Protein AF-0000000074485738 (afdb_homodimer)

Solvent-accessible surface area (backbone atoms only — not comparable to full-atom values): 30418 Å² total; per-residue (Å²): 125,87,63,44,29,40,36,38,39,36,43,25,58,60,57,90,59,54,68,58,53,54,53,46,54,39,48,75,34,52,31,46,79,73,46,77,52,74,45,71,42,74,90,75,44,30,31,36,38,37,42,28,28,39,47,75,62,31,69,63,52,74,72,56,42,54,56,50,47,50,63,68,49,52,84,47,71,52,52,72,48,82,46,48,64,71,52,72,40,29,30,32,38,33,30,38,85,60,52,65,42,47,52,48,50,53,50,37,40,75,68,49,75,36,73,48,43,42,71,64,34,38,42,20,53,44,70,86,54,45,66,69,44,44,72,73,71,30,52,68,45,72,55,72,71,47,92,86,42,41,71,59,47,50,50,52,50,52,49,47,40,58,74,66,57,49,66,36,39,34,33,33,54,40,89,66,84,75,51,60,68,55,42,70,74,51,52,58,28,38,33,55,40,74,21,48,67,76,25,62,70,76,78,62,27,48,57,52,40,56,69,50,27,52,42,58,48,26,13,26,14,22,34,58,48,77,54,80,89,60,33,27,34,68,29,58,50,72,48,79,52,53,76,85,53,49,54,68,48,44,48,56,56,39,52,57,45,38,28,53,28,36,50,48,35,53,43,38,46,72,69,66,25,58,45,78,57,89,53,18,39,41,69,66,125,125,86,63,45,30,38,35,39,39,37,42,24,59,60,58,91,58,53,68,58,52,57,54,45,53,38,48,75,34,50,31,47,81,74,46,77,51,73,48,72,43,74,90,76,44,30,30,37,39,37,41,27,27,39,47,74,62,30,68,63,52,74,72,56,41,55,56,51,48,50,64,67,49,54,83,46,73,51,52,70,47,80,45,49,65,71,52,72,39,30,29,33,37,33,30,38,85,59,51,65,43,46,52,48,49,52,50,36,40,74,67,49,74,37,73,49,43,42,72,66,34,37,41,20,54,44,69,87,55,44,66,69,44,43,72,72,72,28,53,69,46,71,56,71,71,48,94,87,42,40,70,59,46,52,50,52,50,52,49,49,40,58,74,66,59,49,67,35,40,34,34,33,52,41,89,66,85,74,50,59,68,55,43,71,74,52,53,58,28,40,33,55,40,73,21,50,68,76,24,60,70,76,79,61,27,46,56,53,41,55,68,50,28,50,43,57,48,24,12,26,14,21,34,58,48,76,53,79,89,61,33,26,33,68,29,58,50,72,46,79,51,51,75,85,51,49,57,69,48,45,48,55,56,40,50,57,45,40,29,54,29,36,50,50,35,51,43,38,46,71,68,67,25,58,45,79,55,90,52,19,40,42,67,66,126

Structure (mmCIF, N/CA/C/O backbone):
data_AF-0000000074485738-model_v1
#
loop_
_entity.id
_entity.type
_entity.pdbx_description
1 polymer 'Formyltetrahydrofolate deformylase, variant'
#
loop_
_atom_site.group_PDB
_atom_site.id
_atom_site.type_symbol
_atom_site.label_atom_id
_atom_site.label_alt_id
_atom_site.label_comp_id
_atom_site.label_asym_id
_atom_site.label_entity_id
_atom_site.label_seq_id
_atom_site.pdbx_PDB_ins_code
_atom_site.Cartn_x
_atom_site.Cartn_y
_atom_site.Cartn_z
_atom_site.occupancy
_atom_site.B_iso_or_equiv
_atom_site.auth_seq_id
_atom_site.auth_comp_id
_atom_site.auth_asym_id
_atom_site.auth_atom_id
_atom_site.pdbx_PDB_model_num
ATOM 1 N N . MET A 1 1 ? 8.47 -42.71 4.762 1 43.15 1 MET A N 1
ATOM 2 C CA . MET A 1 1 ? 8.398 -41.995 3.492 1 43.15 1 MET A CA 1
ATOM 3 C C . MET A 1 1 ? 7.056 -41.288 3.341 1 43.15 1 MET A C 1
ATOM 5 O O . MET A 1 1 ? 6.002 -41.918 3.447 1 43.15 1 MET A O 1
ATOM 9 N N . THR A 1 2 ? 6.899 -40.009 3.714 1 61.9 2 THR A N 1
ATOM 10 C CA . THR A 1 2 ? 5.579 -39.389 3.724 1 61.9 2 THR A CA 1
ATOM 11 C C . THR A 1 2 ? 4.827 -39.697 2.432 1 61.9 2 THR A C 1
ATOM 13 O O . THR A 1 2 ? 5.39 -39.592 1.34 1 61.9 2 THR A O 1
ATOM 16 N N . THR A 1 3 ? 3.844 -40.496 2.437 1 81.94 3 THR A N 1
ATOM 17 C CA . THR A 1 3 ? 3.011 -40.92 1.317 1 81.94 3 THR A CA 1
ATOM 18 C C . THR A 1 3 ? 2.601 -39.723 0.464 1 81.94 3 THR A C 1
ATOM 20 O O . THR A 1 3 ? 2.365 -38.632 0.988 1 81.94 3 THR A O 1
ATOM 23 N N . ALA A 1 4 ? 2.785 -39.943 -0.848 1 93.49 4 ALA A N 1
ATOM 24 C CA . ALA A 1 4 ? 2.508 -38.898 -1.83 1 93.49 4 ALA A CA 1
ATOM 25 C C . ALA A 1 4 ? 1.031 -38.514 -1.82 1 93.49 4 ALA A C 1
ATOM 27 O O . ALA A 1 4 ? 0.172 -39.332 -1.483 1 93.49 4 ALA A O 1
ATOM 28 N N . ASN A 1 5 ? 0.82 -37.253 -2.001 1 96.44 5 ASN A N 1
ATOM 29 C CA . ASN A 1 5 ? -0.537 -36.752 -2.193 1 96.44 5 ASN A CA 1
ATOM 30 C C . ASN A 1 5 ? -0.798 -36.385 -3.651 1 96.44 5 ASN A C 1
ATOM 32 O O . ASN A 1 5 ? 0.133 -36.058 -4.39 1 96.44 5 ASN A O 1
ATOM 36 N N . ALA A 1 6 ? -2.031 -36.501 -3.998 1 97.81 6 ALA A N 1
ATOM 37 C CA . ALA A 1 6 ? -2.511 -35.934 -5.256 1 97.81 6 ALA A CA 1
ATOM 38 C C . ALA A 1 6 ? -3.196 -34.59 -5.025 1 97.81 6 ALA A C 1
ATOM 40 O O . ALA A 1 6 ? -3.887 -34.403 -4.021 1 97.81 6 ALA A O 1
ATOM 41 N N . ILE A 1 7 ? -2.946 -33.678 -5.931 1 97.67 7 ILE A N 1
ATOM 42 C CA . ILE A 1 7 ? -3.531 -32.346 -5.829 1 97.67 7 ILE A CA 1
ATOM 43 C C . ILE A 1 7 ? -4.255 -32 -7.128 1 97.67 7 ILE A C 1
ATOM 45 O O . ILE A 1 7 ? -3.644 -31.974 -8.199 1 97.67 7 ILE A O 1
ATOM 49 N N . LEU A 1 8 ? -5.513 -31.755 -7.025 1 98.16 8 LEU A N 1
ATOM 50 C CA . LEU A 1 8 ? -6.328 -31.348 -8.164 1 98.16 8 LEU A CA 1
ATOM 51 C C . LEU A 1 8 ? -6.663 -29.862 -8.089 1 98.16 8 LEU A C 1
ATOM 53 O O . LEU A 1 8 ? -7.181 -29.389 -7.075 1 98.16 8 LEU A O 1
ATOM 57 N N . LEU A 1 9 ? -6.264 -29.11 -9.105 1 98.07 9 LEU A N 1
ATOM 58 C CA . LEU A 1 9 ? -6.728 -27.74 -9.296 1 98.07 9 LEU A CA 1
ATOM 59 C C . LEU A 1 9 ? -7.78 -27.672 -10.398 1 98.07 9 LEU A C 1
ATOM 61 O O . LEU A 1 9 ? -7.625 -28.296 -11.45 1 98.07 9 LEU A O 1
ATOM 65 N N . ILE A 1 10 ? -8.876 -26.957 -10.134 1 97.82 10 ILE A N 1
ATOM 66 C CA . ILE A 1 10 ? -9.934 -26.927 -11.138 1 97.82 10 ILE A CA 1
ATOM 67 C C . ILE A 1 10 ? -10.587 -25.547 -11.159 1 97.82 10 ILE A C 1
ATOM 69 O O . ILE A 1 10 ? -10.78 -24.929 -10.11 1 97.82 10 ILE A O 1
ATOM 73 N N . VAL A 1 11 ? -10.836 -24.968 -12.298 1 97.81 11 VAL A N 1
ATOM 74 C CA . VAL A 1 11 ? -11.644 -23.778 -12.545 1 97.81 11 VAL A CA 1
ATOM 75 C C . VAL A 1 11 ? -12.688 -24.076 -13.618 1 97.81 11 VAL A C 1
ATOM 77 O O . VAL A 1 11 ? -12.349 -24.528 -14.714 1 97.81 11 VAL A O 1
ATOM 80 N N . CYS A 1 12 ? -13.971 -23.952 -13.319 1 97.81 12 CYS A N 1
ATOM 81 C CA . CYS A 1 12 ? -15.052 -24.278 -14.242 1 97.81 12 CYS A CA 1
ATOM 82 C C . CYS A 1 12 ? -16.31 -23.485 -13.91 1 97.81 12 CYS A C 1
ATOM 84 O O . CYS A 1 12 ? -16.367 -22.803 -12.885 1 97.81 12 CYS A O 1
ATOM 86 N N . PRO A 1 13 ? -17.233 -23.51 -14.825 1 97.59 13 PRO A N 1
ATOM 87 C CA . PRO A 1 13 ? -18.509 -22.894 -14.453 1 97.59 13 PRO A CA 1
ATOM 88 C C . PRO A 1 13 ? -19.091 -23.473 -13.166 1 97.59 13 PRO A C 1
ATOM 90 O O . PRO A 1 13 ? -18.982 -24.678 -12.922 1 97.59 13 PRO A O 1
ATOM 93 N N . ASP A 1 14 ? -19.638 -22.617 -12.392 1 96.18 14 ASP A N 1
ATOM 94 C CA . ASP A 1 14 ? -20.201 -23.026 -11.109 1 96.18 14 ASP A CA 1
ATOM 95 C C . ASP A 1 14 ? -21.511 -23.787 -11.301 1 96.18 14 ASP A C 1
ATOM 97 O O . ASP A 1 14 ? -22.546 -23.187 -11.599 1 96.18 14 ASP A O 1
ATOM 101 N N . VAL A 1 15 ? -21.512 -25.096 -11.173 1 93.92 15 VAL A N 1
ATOM 102 C CA . VAL A 1 15 ? -22.7 -25.937 -11.282 1 93.92 15 VAL A CA 1
ATOM 103 C C . VAL A 1 15 ? -22.872 -26.757 -10.006 1 93.92 15 VAL A C 1
ATOM 105 O O . VAL A 1 15 ? -21.904 -26.998 -9.28 1 93.92 15 VAL A O 1
ATOM 108 N N . ALA A 1 16 ? -24.059 -27.088 -9.743 1 93.17 16 ALA A N 1
ATOM 109 C CA . ALA A 1 16 ? -24.355 -27.82 -8.514 1 93.17 16 ALA A CA 1
ATOM 110 C C . ALA A 1 16 ? -23.696 -29.197 -8.524 1 93.17 16 ALA A C 1
ATOM 112 O O . ALA A 1 16 ? -23.65 -29.863 -9.561 1 93.17 16 ALA A O 1
ATOM 113 N N . GLY A 1 17 ? -23.13 -29.561 -7.343 1 94.28 17 GLY A N 1
ATOM 114 C CA . GLY A 1 17 ? -22.728 -30.945 -7.147 1 94.28 17 GLY A CA 1
ATOM 115 C C . GLY A 1 17 ? -21.242 -31.17 -7.354 1 94.28 17 GLY A C 1
ATOM 116 O O . GLY A 1 17 ? -20.746 -32.283 -7.168 1 94.28 17 GLY A O 1
ATOM 117 N N . ILE A 1 18 ? -20.478 -30.189 -7.742 1 95.37 18 ILE A N 1
ATOM 118 C CA . ILE A 1 18 ? -19.066 -30.35 -8.073 1 95.37 18 ILE A CA 1
ATOM 119 C C . ILE A 1 18 ? -18.308 -30.875 -6.856 1 95.37 18 ILE A C 1
ATOM 121 O O . ILE A 1 18 ? -17.561 -31.852 -6.956 1 95.37 18 ILE A O 1
ATOM 125 N N . VAL A 1 19 ? -18.54 -30.237 -5.717 1 95.6 19 VAL A N 1
ATOM 126 C CA . VAL A 1 19 ? -17.829 -30.597 -4.495 1 95.6 19 VAL A CA 1
ATOM 127 C C . VAL A 1 19 ? -18.147 -32.042 -4.119 1 95.6 19 VAL A C 1
ATOM 129 O O . VAL A 1 19 ? -17.247 -32.814 -3.779 1 95.6 19 VAL A O 1
ATOM 132 N N . ALA A 1 20 ? -19.411 -32.372 -4.212 1 96.21 20 ALA A N 1
ATOM 133 C CA . ALA A 1 20 ? -19.836 -33.731 -3.887 1 96.21 20 ALA A CA 1
ATOM 134 C C . ALA A 1 20 ? -19.197 -34.746 -4.831 1 96.21 20 ALA A C 1
ATOM 136 O O . ALA A 1 20 ? -18.75 -35.81 -4.398 1 96.21 20 ALA A O 1
ATOM 137 N N . SER A 1 21 ? -19.218 -34.417 -6.05 1 96.73 21 SER A N 1
ATOM 138 C CA . SER A 1 21 ? -18.649 -35.303 -7.061 1 96.73 21 SER A CA 1
ATOM 139 C C . SER A 1 21 ? -17.158 -35.525 -6.825 1 96.73 21 SER A C 1
ATOM 141 O O . SER A 1 21 ? -16.681 -36.661 -6.864 1 96.73 21 SER A O 1
ATOM 143 N N . LEU A 1 22 ? -16.422 -34.478 -6.571 1 96.36 22 LEU A N 1
ATOM 144 C CA . LEU A 1 22 ? -14.98 -34.562 -6.367 1 96.36 22 LEU A CA 1
ATOM 145 C C . LEU A 1 22 ? -14.654 -35.34 -5.097 1 96.36 22 LEU A C 1
ATOM 147 O O . LEU A 1 22 ? -13.776 -36.205 -5.102 1 96.36 22 LEU A O 1
ATOM 151 N N . SER A 1 23 ? -15.381 -35.037 -4.043 1 96.06 23 SER A N 1
ATOM 152 C CA . SER A 1 23 ? -15.119 -35.707 -2.773 1 96.06 23 SER A CA 1
ATOM 153 C C . SER A 1 23 ? -15.51 -37.18 -2.834 1 96.06 23 SER A C 1
ATOM 155 O O . SER A 1 23 ? -14.828 -38.032 -2.262 1 96.06 23 SER A O 1
ATOM 157 N N . SER A 1 24 ? -16.634 -37.482 -3.513 1 96.99 24 SER A N 1
ATOM 158 C CA . SER A 1 24 ? -17.081 -38.864 -3.659 1 96.99 24 SER A CA 1
ATOM 159 C C . SER A 1 24 ? -16.081 -39.686 -4.465 1 96.99 24 SER A C 1
ATOM 161 O O . SER A 1 24 ? -15.874 -40.869 -4.185 1 96.99 24 SER A O 1
ATOM 163 N N . PHE A 1 25 ? -15.597 -39.086 -5.435 1 97.34 25 PHE A N 1
ATOM 164 C CA . PHE A 1 25 ? -14.585 -39.749 -6.248 1 97.34 25 PHE A CA 1
ATOM 165 C C . PHE A 1 25 ? -13.43 -40.237 -5.382 1 97.34 25 PHE A C 1
ATOM 167 O O . PHE A 1 25 ? -12.978 -41.375 -5.525 1 97.34 25 PHE A O 1
ATOM 174 N N . VAL A 1 26 ? -12.887 -39.366 -4.43 1 96.9 26 VAL A N 1
ATOM 175 C CA . VAL A 1 26 ? -11.768 -39.706 -3.557 1 96.9 26 VAL A CA 1
ATOM 176 C C . VAL A 1 26 ? -12.166 -40.852 -2.629 1 96.9 26 VAL A C 1
ATOM 178 O O . VAL A 1 26 ? -11.412 -41.813 -2.46 1 96.9 26 VAL A O 1
ATOM 181 N N . LEU A 1 27 ? -13.391 -40.755 -2.124 1 95.93 27 LEU A N 1
ATOM 182 C CA . LEU A 1 27 ? -13.893 -41.767 -1.2 1 95.93 27 LEU A CA 1
ATOM 183 C C . LEU A 1 27 ? -14.056 -43.111 -1.902 1 95.93 27 LEU A C 1
ATOM 185 O O . LEU A 1 27 ? -13.685 -44.151 -1.354 1 95.93 27 LEU A O 1
ATOM 189 N N . GLN A 1 28 ? -14.614 -43.085 -3.074 1 96.75 28 GLN A N 1
ATOM 190 C CA . GLN A 1 28 ? -14.908 -44.292 -3.839 1 96.75 28 GLN A CA 1
ATOM 191 C C . GLN A 1 28 ? -13.632 -45.068 -4.153 1 96.75 28 GLN A C 1
ATOM 193 O O . GLN A 1 28 ? -13.674 -46.282 -4.365 1 96.75 28 GLN A O 1
ATOM 198 N N . HIS A 1 29 ? -12.587 -44.399 -4.15 1 97.31 29 HIS A N 1
ATOM 199 C CA . HIS A 1 29 ? -11.317 -45.048 -4.457 1 97.31 29 HIS A CA 1
ATOM 200 C C . HIS A 1 29 ? -10.436 -45.15 -3.216 1 97.31 29 HIS A C 1
ATOM 202 O O . HIS A 1 29 ? -9.209 -45.083 -3.314 1 97.31 29 HIS A O 1
ATOM 208 N N . ASP A 1 30 ? -11.028 -45.075 -2.068 1 95.64 30 ASP A N 1
ATOM 209 C CA . ASP A 1 30 ? -10.425 -45.348 -0.767 1 95.64 30 ASP A CA 1
ATOM 210 C C . ASP A 1 30 ? -9.408 -44.271 -0.396 1 95.64 30 ASP A C 1
ATOM 212 O O . ASP A 1 30 ? -8.388 -44.563 0.231 1 95.64 30 ASP A O 1
ATOM 216 N N . GLY A 1 31 ? -9.632 -43.106 -0.96 1 94.51 31 GLY A N 1
ATOM 217 C CA . GLY A 1 31 ? -8.749 -42.002 -0.622 1 94.51 31 GLY A CA 1
ATOM 218 C C . GLY A 1 31 ? -9.188 -41.245 0.617 1 94.51 31 GLY A C 1
ATOM 219 O O . GLY A 1 31 ? -10.351 -41.321 1.019 1 94.51 31 GLY A O 1
ATOM 220 N N . ASN A 1 32 ? -8.176 -40.491 1.222 1 95.51 32 ASN A N 1
ATOM 221 C CA . ASN A 1 32 ? -8.423 -39.601 2.351 1 95.51 32 ASN A CA 1
ATOM 222 C C . ASN A 1 32 ? -8.074 -38.155 2.013 1 95.51 32 ASN A C 1
ATOM 224 O O . ASN A 1 32 ? -6.955 -37.865 1.586 1 95.51 32 ASN A O 1
ATOM 228 N N . LEU A 1 33 ? -8.996 -37.306 2.211 1 95.36 33 LEU A N 1
ATOM 229 C CA . LEU A 1 33 ? -8.77 -35.892 1.932 1 95.36 33 LEU A CA 1
ATOM 230 C C . LEU A 1 33 ? -7.798 -35.288 2.94 1 95.36 33 LEU A C 1
ATOM 232 O O . LEU A 1 33 ? -7.906 -35.541 4.142 1 95.36 33 LEU A O 1
ATOM 236 N N . VAL A 1 34 ? -6.853 -34.567 2.503 1 95.28 34 VAL A N 1
ATOM 237 C CA . VAL A 1 34 ? -5.839 -33.912 3.324 1 95.28 34 VAL A CA 1
ATOM 238 C C . VAL A 1 34 ? -6.162 -32.426 3.457 1 95.28 34 VAL A C 1
ATOM 240 O O . VAL A 1 34 ? -6.035 -31.851 4.541 1 95.28 34 VAL A O 1
ATOM 243 N N . ASP A 1 35 ? -6.511 -31.838 2.364 1 95.85 35 ASP A N 1
ATOM 244 C CA . ASP A 1 35 ? -6.81 -30.41 2.301 1 95.85 35 ASP A CA 1
ATOM 245 C C . ASP A 1 35 ? -7.773 -30.1 1.158 1 95.85 35 ASP A C 1
ATOM 247 O O . ASP A 1 35 ? -7.634 -30.64 0.058 1 95.85 35 ASP A O 1
ATOM 251 N N . VAL A 1 36 ? -8.818 -29.333 1.465 1 95.97 36 VAL A N 1
ATOM 252 C CA . VAL A 1 36 ? -9.817 -28.933 0.48 1 95.97 36 VAL A CA 1
ATOM 253 C C . VAL A 1 36 ? -10.129 -27.446 0.634 1 95.97 36 VAL A C 1
ATOM 255 O O . VAL A 1 36 ? -10.42 -26.978 1.738 1 95.97 36 VAL A O 1
ATOM 258 N N . ASP A 1 37 ? -10.012 -26.733 -0.452 1 96.4 37 ASP A N 1
ATOM 259 C CA . ASP A 1 37 ? -10.327 -25.308 -0.452 1 96.4 37 ASP A CA 1
ATOM 260 C C . ASP A 1 37 ? -11.034 -24.901 -1.743 1 96.4 37 ASP A C 1
ATOM 262 O O . ASP A 1 37 ? -10.481 -25.053 -2.834 1 96.4 37 ASP A O 1
ATOM 266 N N . PHE A 1 38 ? -12.228 -24.455 -1.639 1 94.85 38 PHE A N 1
ATOM 267 C CA . PHE A 1 38 ? -13.017 -24.049 -2.796 1 94.85 38 PHE A CA 1
ATOM 268 C C . PHE A 1 38 ? -13.401 -22.577 -2.7 1 94.85 38 PHE A C 1
ATOM 270 O O . PHE A 1 38 ? -13.488 -22.023 -1.602 1 94.85 38 PHE A O 1
ATOM 277 N N . HIS A 1 39 ? -13.552 -22.021 -3.824 1 95.32 39 HIS A N 1
ATOM 278 C CA . HIS A 1 39 ? -14.032 -20.647 -3.924 1 95.32 39 HIS A CA 1
ATOM 279 C C . HIS A 1 39 ? -14.975 -20.478 -5.11 1 95.32 39 HIS A C 1
ATOM 281 O O . HIS A 1 39 ? -14.728 -21.022 -6.189 1 95.32 39 HIS A O 1
ATOM 287 N N . THR A 1 40 ? -16.039 -19.792 -4.841 1 94.53 40 THR A N 1
ATOM 288 C CA . THR A 1 40 ? -16.964 -19.45 -5.917 1 94.53 40 THR A CA 1
ATOM 289 C C . THR A 1 40 ? -16.915 -17.955 -6.217 1 94.53 40 THR A C 1
ATOM 291 O O . THR A 1 40 ? -17.168 -17.131 -5.335 1 94.53 40 THR A O 1
ATOM 294 N N . ASP A 1 41 ? -16.524 -17.611 -7.393 1 93.68 41 ASP A N 1
ATOM 295 C CA . ASP A 1 41 ? -16.662 -16.236 -7.863 1 93.68 41 ASP A CA 1
ATOM 296 C C . ASP A 1 41 ? -18.053 -15.991 -8.445 1 93.68 41 ASP A C 1
ATOM 298 O O . ASP A 1 41 ? -18.335 -16.385 -9.578 1 93.68 41 ASP A O 1
ATOM 302 N N . ARG A 1 42 ? -18.94 -15.443 -7.777 1 90.95 42 ARG A N 1
ATOM 303 C CA . ARG A 1 42 ? -20.341 -15.272 -8.145 1 90.95 42 ARG A CA 1
ATOM 304 C C . ARG A 1 42 ? -20.482 -14.347 -9.349 1 90.95 42 ARG A C 1
ATOM 306 O O . ARG A 1 42 ? -21.359 -14.546 -10.193 1 90.95 42 ARG A O 1
ATOM 313 N N . GLU A 1 43 ? -19.57 -13.361 -9.37 1 89.94 43 GLU A N 1
ATOM 314 C CA . GLU A 1 43 ? -19.632 -12.402 -10.469 1 89.94 43 GLU A CA 1
ATOM 315 C C . GLU A 1 43 ? -19.313 -13.07 -11.803 1 89.94 43 GLU A C 1
ATOM 317 O O . GLU A 1 43 ? -20.014 -12.855 -12.794 1 89.94 43 GLU A O 1
ATOM 322 N N . GLN A 1 44 ? -18.368 -13.94 -11.731 1 92.95 44 GLN A N 1
ATOM 323 C CA . GLN A 1 44 ? -17.943 -14.6 -12.961 1 92.95 44 GLN A CA 1
ATOM 324 C C . GLN A 1 44 ? -18.599 -15.971 -13.104 1 92.95 44 GLN A C 1
ATOM 326 O O . GLN A 1 44 ? -18.419 -16.648 -14.118 1 92.95 44 GLN A O 1
ATOM 331 N N . LYS A 1 45 ? -19.404 -16.427 -12.089 1 95.14 45 LYS A N 1
ATOM 332 C CA . LYS A 1 45 ? -20.089 -17.716 -12.086 1 95.14 45 LYS A CA 1
ATOM 333 C C . LYS A 1 45 ? -19.102 -18.863 -12.282 1 95.14 45 LYS A C 1
ATOM 335 O O . LYS A 1 45 ? -19.323 -19.743 -13.117 1 95.14 45 LYS A O 1
ATOM 340 N N . LEU A 1 46 ? -17.989 -18.674 -11.562 1 97.37 46 LEU A N 1
ATOM 341 C CA . LEU A 1 46 ? -16.942 -19.685 -11.665 1 97.37 46 LEU A CA 1
ATOM 342 C C . LEU A 1 46 ? -16.755 -20.411 -10.337 1 97.37 46 LEU A C 1
ATOM 344 O O . LEU A 1 46 ? -16.848 -19.798 -9.271 1 97.37 46 LEU A O 1
ATOM 348 N N . PHE A 1 47 ? -16.495 -21.701 -10.464 1 97.3 47 PHE A N 1
ATOM 349 C CA . PHE A 1 47 ? -16.049 -22.54 -9.357 1 97.3 47 PHE A CA 1
ATOM 350 C C . PHE A 1 47 ? -14.544 -22.77 -9.424 1 97.3 47 PHE A C 1
ATOM 352 O O . PHE A 1 47 ? -14.021 -23.194 -10.457 1 97.3 47 PHE A O 1
ATOM 359 N N . LEU A 1 48 ? -13.777 -22.375 -8.339 1 97.71 48 LEU A N 1
ATOM 360 C CA . LEU A 1 48 ? -12.341 -22.606 -8.221 1 97.71 48 LEU A CA 1
ATOM 361 C C . LEU A 1 48 ? -12.034 -23.527 -7.044 1 97.71 48 LEU A C 1
ATOM 363 O O . LEU A 1 48 ? -12.52 -23.305 -5.933 1 97.71 48 LEU A O 1
ATOM 367 N N . GLY A 1 49 ? -11.238 -24.544 -7.342 1 97.22 49 GLY A N 1
ATOM 368 C CA . GLY A 1 49 ? -11.045 -25.503 -6.266 1 97.22 49 GLY A CA 1
ATOM 369 C C . GLY A 1 49 ? -9.648 -26.093 -6.236 1 97.22 49 GLY A C 1
ATOM 370 O O . GLY A 1 49 ? -9.011 -26.248 -7.28 1 97.22 49 GLY A O 1
ATOM 371 N N . ARG A 1 50 ? -9.226 -26.379 -5.05 1 97.94 50 ARG A N 1
ATOM 372 C CA . ARG A 1 50 ? -8.035 -27.169 -4.757 1 97.94 50 ARG A CA 1
ATOM 373 C C . ARG A 1 50 ? -8.372 -28.358 -3.864 1 97.94 50 ARG A C 1
ATOM 375 O O . ARG A 1 50 ? -8.967 -28.191 -2.797 1 97.94 50 ARG A O 1
ATOM 382 N N . LEU A 1 51 ? -8.116 -29.517 -4.333 1 97.91 51 LEU A N 1
ATOM 383 C CA . LEU A 1 51 ? -8.352 -30.743 -3.578 1 97.91 51 LEU A CA 1
ATOM 384 C C . LEU A 1 51 ? -7.075 -31.567 -3.467 1 97.91 51 LEU A C 1
ATOM 386 O O . LEU A 1 51 ? -6.429 -31.859 -4.476 1 97.91 51 LEU A O 1
ATOM 390 N N . GLU A 1 52 ? -6.737 -31.838 -2.291 1 97.56 52 GLU A N 1
ATOM 391 C CA . GLU A 1 52 ? -5.561 -32.656 -2.008 1 97.56 52 GLU A CA 1
ATOM 392 C C . GLU A 1 52 ? -5.935 -33.902 -1.211 1 97.56 52 GLU A C 1
ATOM 394 O O . GLU A 1 52 ? -6.653 -33.815 -0.213 1 97.56 52 GLU A O 1
ATOM 399 N N . TRP A 1 53 ? -5.508 -35.087 -1.652 1 97.53 53 TRP A N 1
ATOM 400 C CA . TRP A 1 53 ? -5.796 -36.315 -0.92 1 97.53 53 TRP A CA 1
ATOM 401 C C . TRP A 1 53 ? -4.582 -37.238 -0.905 1 97.53 53 TRP A C 1
ATOM 403 O O . TRP A 1 53 ? -3.714 -37.146 -1.776 1 97.53 53 TRP A O 1
ATOM 413 N N . SER A 1 54 ? -4.559 -38.061 0.058 1 96.8 54 SER A N 1
ATOM 414 C CA . SER A 1 54 ? -3.446 -38.984 0.255 1 96.8 54 SER A CA 1
ATOM 415 C C . SER A 1 54 ? -3.537 -40.172 -0.697 1 96.8 54 SER A C 1
ATOM 417 O O . SER A 1 54 ? -4.624 -40.704 -0.932 1 96.8 54 SER A O 1
ATOM 419 N N . LEU A 1 55 ? -2.4 -40.61 -1.183 1 95.12 55 LEU A N 1
ATOM 420 C CA . LEU A 1 55 ? -2.358 -41.756 -2.084 1 95.12 55 LEU A CA 1
ATOM 421 C C . LEU A 1 55 ? -1.994 -43.029 -1.327 1 95.12 55 LEU A C 1
ATOM 423 O O . LEU A 1 55 ? -1.887 -44.103 -1.924 1 95.12 55 LEU A O 1
ATOM 427 N N . ALA A 1 56 ? -1.853 -42.979 -0.031 1 92.99 56 ALA A N 1
ATOM 428 C CA . ALA A 1 56 ? -1.388 -44.093 0.792 1 92.99 56 ALA A CA 1
ATOM 429 C C . ALA A 1 56 ? -2.274 -45.321 0.604 1 92.99 56 ALA A C 1
ATOM 431 O O . ALA A 1 56 ? -1.774 -46.441 0.474 1 92.99 56 ALA A O 1
ATOM 432 N N . SER A 1 57 ? -3.543 -45.18 0.589 1 92.29 57 SER A N 1
ATOM 433 C CA . SER A 1 57 ? -4.486 -46.286 0.459 1 92.29 57 SER A CA 1
ATOM 434 C C . SER A 1 57 ? -5.351 -46.132 -0.787 1 92.29 57 SER A C 1
ATOM 436 O O . SER A 1 57 ? -6.373 -46.807 -0.928 1 92.29 57 SER A O 1
ATOM 438 N N . PHE A 1 58 ? -4.939 -45.287 -1.666 1 93.7 58 PHE A N 1
ATOM 439 C CA . PHE 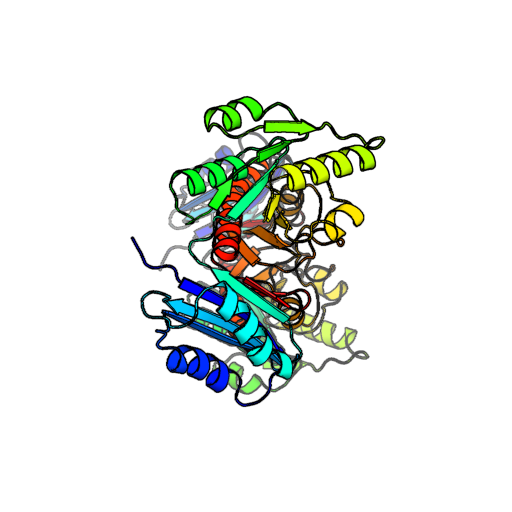A 1 58 ? -5.753 -44.949 -2.828 1 93.7 58 PHE A CA 1
ATOM 440 C C . PHE A 1 58 ? -5.727 -46.077 -3.853 1 93.7 58 PHE A C 1
ATOM 442 O O . PHE A 1 58 ? -4.664 -46.62 -4.16 1 93.7 58 PHE A O 1
ATOM 449 N N . ALA A 1 59 ? -6.797 -46.357 -4.441 1 96.12 59 ALA A N 1
ATOM 450 C CA . ALA A 1 59 ? -6.967 -47.581 -5.219 1 96.12 59 ALA A CA 1
ATOM 451 C C . ALA A 1 59 ? -6.426 -47.409 -6.636 1 96.12 59 ALA A C 1
ATOM 453 O O . ALA A 1 59 ? -5.998 -48.38 -7.265 1 96.12 59 ALA A O 1
ATOM 454 N N . LEU A 1 60 ? -6.516 -46.202 -7.171 1 95.55 60 LEU A N 1
ATOM 455 C CA . LEU A 1 60 ? -6.052 -45.954 -8.532 1 95.55 60 LEU A CA 1
ATOM 456 C C . LEU A 1 60 ? -4.567 -45.609 -8.546 1 95.55 60 LEU A C 1
ATOM 458 O O . LEU A 1 60 ? -4.084 -44.89 -7.668 1 95.55 60 LEU A O 1
ATOM 462 N N . ASN A 1 61 ? -3.926 -46.121 -9.503 1 94.09 61 ASN A N 1
ATOM 463 C CA . ASN A 1 61 ? -2.557 -45.659 -9.703 1 94.09 61 ASN A CA 1
ATOM 464 C C . ASN A 1 61 ? -2.518 -44.322 -10.437 1 94.09 61 ASN A C 1
ATOM 466 O O . ASN A 1 61 ? -3.555 -43.814 -10.867 1 94.09 61 ASN A O 1
ATOM 470 N N . ARG A 1 62 ? -1.398 -43.706 -10.602 1 93.49 62 ARG A N 1
ATOM 471 C CA . ARG A 1 62 ? -1.24 -42.356 -11.134 1 93.49 62 ARG A CA 1
ATOM 472 C C . ARG A 1 62 ? -1.749 -42.27 -12.569 1 93.49 62 ARG A C 1
ATOM 474 O O . ARG A 1 62 ? -2.436 -41.314 -12.933 1 93.49 62 ARG A O 1
ATOM 481 N N . GLN A 1 63 ? -1.419 -43.214 -13.35 1 92.9 63 GLN A N 1
ATOM 482 C CA . GLN A 1 63 ? -1.838 -43.229 -14.748 1 92.9 63 GLN A CA 1
ATOM 483 C C . GLN A 1 63 ? -3.356 -43.328 -14.866 1 92.9 63 GLN A C 1
ATOM 485 O O . GLN A 1 63 ? -3.973 -42.594 -15.641 1 92.9 63 GLN A O 1
ATOM 490 N N . ASP A 1 64 ? -3.92 -44.194 -14.128 1 96.15 64 ASP A N 1
ATOM 491 C CA . ASP A 1 64 ? -5.367 -44.389 -14.148 1 96.15 64 ASP A CA 1
ATOM 492 C C . ASP A 1 64 ? -6.092 -43.178 -13.567 1 96.15 64 ASP A C 1
ATOM 494 O O . ASP A 1 64 ? -7.206 -42.855 -13.986 1 96.15 64 ASP A O 1
ATOM 498 N N . LEU A 1 65 ? -5.404 -42.639 -12.615 1 97.08 65 LEU A N 1
ATOM 499 C CA . LEU A 1 65 ? -5.99 -41.465 -11.978 1 97.08 65 LEU A CA 1
ATOM 500 C C . LEU A 1 65 ? -6.18 -40.337 -12.988 1 97.08 65 LEU A C 1
ATOM 502 O O . LEU A 1 65 ? -7.217 -39.671 -12.992 1 97.08 65 LEU A O 1
ATOM 506 N N . GLN A 1 66 ? -5.29 -40.084 -13.825 1 96.19 66 GLN A N 1
ATOM 507 C CA . GLN A 1 66 ? -5.384 -39.053 -14.854 1 96.19 66 GLN A CA 1
ATOM 508 C C . GLN A 1 66 ? -6.606 -39.271 -15.741 1 96.19 66 GLN A C 1
ATOM 510 O O . GLN A 1 66 ? -7.368 -38.336 -15.997 1 96.19 66 GLN A O 1
ATOM 515 N N . SER A 1 67 ? -6.763 -40.467 -16.166 1 96.33 67 SER A N 1
ATOM 516 C CA . SER A 1 67 ? -7.886 -40.79 -17.041 1 96.33 67 SER A CA 1
ATOM 517 C C . SER A 1 67 ? -9.213 -40.699 -16.294 1 96.33 67 SER A C 1
ATOM 519 O O . SER A 1 67 ? -10.211 -40.231 -16.846 1 96.33 67 SER A O 1
ATOM 521 N N . ALA A 1 68 ? -9.171 -41.148 -15.14 1 97.4 68 ALA A N 1
ATOM 522 C CA . ALA A 1 68 ? -10.386 -41.121 -14.33 1 97.4 68 ALA A CA 1
ATOM 523 C C . ALA A 1 68 ? -10.834 -39.687 -14.062 1 97.4 68 ALA A C 1
ATOM 525 O O . ALA A 1 68 ? -12.03 -39.386 -14.103 1 97.4 68 ALA A O 1
ATOM 526 N N . LEU A 1 69 ? -9.903 -38.852 -13.796 1 97.25 69 LEU A N 1
ATOM 527 C CA . LEU A 1 69 ? -10.231 -37.459 -13.514 1 97.25 69 LEU A CA 1
ATOM 528 C C . LEU A 1 69 ? -10.705 -36.746 -14.776 1 97.25 69 LEU A C 1
ATOM 530 O O . LEU A 1 69 ? -11.561 -35.861 -14.711 1 97.25 69 LEU A O 1
ATOM 534 N N . ALA A 1 70 ? -10.109 -37.116 -15.908 1 96.57 70 ALA A N 1
ATOM 535 C CA . ALA A 1 70 ? -10.58 -36.552 -17.17 1 96.57 70 ALA A CA 1
ATOM 536 C C . ALA A 1 70 ? -12.067 -36.83 -17.374 1 96.57 70 ALA A C 1
ATOM 538 O O . ALA A 1 70 ? -12.822 -35.941 -17.775 1 96.57 70 ALA A O 1
ATOM 539 N N . THR A 1 71 ? -12.428 -38.023 -17.087 1 96.73 71 THR A N 1
ATOM 540 C CA . THR A 1 71 ? -13.829 -38.409 -17.209 1 96.73 71 THR A CA 1
ATOM 541 C C . THR A 1 71 ? -14.689 -37.65 -16.202 1 96.73 71 THR A C 1
ATOM 543 O O . THR A 1 71 ? -15.77 -37.165 -16.542 1 96.73 71 THR A O 1
ATOM 546 N N . LEU A 1 72 ? -14.183 -37.577 -15.03 1 96.95 72 LEU A N 1
ATOM 547 C CA . LEU A 1 72 ? -14.916 -36.938 -13.943 1 96.95 72 LEU A CA 1
ATOM 548 C C . LEU A 1 72 ? -15.136 -35.457 -14.231 1 96.95 72 LEU A C 1
ATOM 550 O O . LEU A 1 72 ? -16.205 -34.916 -13.942 1 96.95 72 LEU A O 1
ATOM 554 N N . CYS A 1 73 ? -14.082 -34.749 -14.794 1 97.24 73 CYS A N 1
ATOM 555 C CA . CYS A 1 73 ? -14.087 -33.293 -14.886 1 97.24 73 CYS A CA 1
ATOM 556 C C . CYS A 1 73 ? -14.647 -32.833 -16.226 1 97.24 73 CYS A C 1
ATOM 558 O O . CYS A 1 73 ? -15.012 -31.666 -16.384 1 97.24 73 CYS A O 1
ATOM 560 N N . ASP A 1 74 ? -14.767 -33.717 -17.194 1 96.22 74 ASP A N 1
ATOM 561 C CA . ASP A 1 74 ? -15.184 -33.394 -18.555 1 96.22 74 ASP A CA 1
ATOM 562 C C . ASP A 1 74 ? -16.525 -32.663 -18.56 1 96.22 74 ASP A C 1
ATOM 564 O O . ASP A 1 74 ? -16.685 -31.655 -19.251 1 96.22 74 ASP A O 1
ATOM 568 N N . PRO A 1 75 ? -17.411 -33.136 -17.77 1 95.84 75 PRO A N 1
ATOM 569 C CA . PRO A 1 75 ? -18.733 -32.508 -17.811 1 95.84 75 PRO A CA 1
ATOM 570 C C . PRO A 1 75 ? -18.715 -31.062 -17.32 1 95.84 75 PRO A C 1
ATOM 572 O O . PRO A 1 75 ? -19.66 -30.309 -17.57 1 95.84 75 PRO A O 1
ATOM 575 N N . TYR A 1 76 ? -17.711 -30.678 -16.648 1 96.14 76 TYR A N 1
ATOM 576 C CA . TYR A 1 76 ? -17.703 -29.352 -16.04 1 96.14 76 TYR A CA 1
ATOM 577 C C . TYR A 1 76 ? -17.173 -28.308 -17.015 1 96.14 76 TYR A C 1
ATOM 579 O O . TYR A 1 76 ? -17.228 -27.107 -16.739 1 96.14 76 TYR A O 1
ATOM 587 N N . ASN A 1 77 ? -16.672 -28.717 -18.142 1 95.26 77 ASN A N 1
ATOM 588 C CA . ASN A 1 77 ? -16.252 -27.841 -19.231 1 95.26 77 ASN A CA 1
ATOM 589 C C . ASN A 1 77 ? -15.32 -26.74 -18.735 1 95.26 77 ASN A C 1
ATOM 591 O O . ASN A 1 77 ? -15.547 -25.559 -19.007 1 95.26 77 ASN A O 1
ATOM 595 N N . GLY A 1 78 ? -14.441 -27.064 -17.87 1 96.42 78 GLY A N 1
ATOM 596 C CA . GLY A 1 78 ? -13.44 -26.154 -17.337 1 96.42 78 GLY A CA 1
ATOM 597 C C . GLY A 1 78 ? -12.019 -26.64 -17.548 1 96.42 78 GLY A C 1
ATOM 598 O O . GLY A 1 78 ? -11.752 -27.412 -18.472 1 96.42 78 GLY A O 1
ATOM 599 N N . ARG A 1 79 ? -11.154 -25.986 -16.853 1 97.2 79 ARG A N 1
ATOM 600 C CA . ARG A 1 79 ? -9.758 -26.411 -16.861 1 97.2 79 ARG A CA 1
ATOM 601 C C . ARG A 1 79 ? -9.378 -27.066 -15.537 1 97.2 79 ARG A C 1
ATOM 603 O O . ARG A 1 79 ? -9.834 -26.64 -14.474 1 97.2 79 ARG A O 1
ATOM 610 N N . TRP A 1 80 ? -8.672 -28.115 -15.613 1 97.25 80 TRP A N 1
ATOM 611 C CA . TRP A 1 80 ? -8.192 -28.765 -14.398 1 97.25 80 TRP A CA 1
ATOM 612 C C . TRP A 1 80 ? -6.769 -29.281 -14.584 1 97.25 80 TRP A C 1
ATOM 614 O O . TRP A 1 80 ? -6.304 -29.447 -15.714 1 97.25 80 TRP A O 1
ATOM 624 N N . GLN A 1 81 ? -6.055 -29.373 -13.477 1 97.21 81 GLN A N 1
ATOM 625 C CA . GLN A 1 81 ? -4.694 -29.897 -13.453 1 97.21 81 GLN A CA 1
ATOM 626 C C . GLN A 1 81 ? -4.495 -30.86 -12.286 1 97.21 81 GLN A C 1
ATOM 628 O O . GLN A 1 81 ? -5.014 -30.632 -11.191 1 97.21 81 GLN A O 1
ATOM 633 N N . LEU A 1 82 ? -3.859 -31.95 -12.573 1 97.93 82 LEU A N 1
ATOM 634 C CA . LEU A 1 82 ? -3.486 -32.916 -11.546 1 97.93 82 LEU A CA 1
ATOM 635 C C . LEU A 1 82 ? -1.989 -32.854 -11.26 1 97.93 82 LEU A C 1
ATOM 637 O O . LEU A 1 82 ? -1.176 -32.844 -12.187 1 97.93 82 LEU A O 1
ATOM 641 N N . HIS A 1 83 ? -1.684 -32.754 -10.003 1 96.82 83 HIS A N 1
ATOM 642 C CA . HIS A 1 83 ? -0.292 -32.756 -9.568 1 96.82 83 HIS A CA 1
ATOM 643 C C . HIS A 1 83 ? -0.06 -33.786 -8.468 1 96.82 83 HIS A C 1
ATOM 645 O O . HIS A 1 83 ? -1.006 -34.214 -7.803 1 96.82 83 HIS A O 1
ATOM 651 N N . PHE A 1 84 ? 1.135 -34.181 -8.346 1 96.02 84 PHE A N 1
ATOM 652 C CA . PHE A 1 84 ? 1.531 -35.076 -7.265 1 96.02 84 PHE A CA 1
ATOM 653 C C . PHE A 1 84 ? 2.564 -34.411 -6.363 1 96.02 84 PHE A C 1
ATOM 655 O O . PHE A 1 84 ? 3.485 -33.75 -6.847 1 96.02 84 PHE A O 1
ATOM 662 N N . SER A 1 85 ? 2.428 -34.56 -5.057 1 94.22 85 SER A N 1
ATOM 663 C CA . SER A 1 85 ? 3.234 -33.842 -4.076 1 94.22 85 SER A CA 1
ATOM 664 C C . SER A 1 85 ? 4.687 -34.305 -4.109 1 94.22 85 SER A C 1
ATOM 666 O O . SER A 1 85 ? 5.579 -33.603 -3.626 1 94.22 85 SER A O 1
ATOM 668 N N . ASP A 1 86 ? 4.897 -35.453 -4.682 1 93.27 86 ASP A N 1
ATOM 669 C CA . ASP A 1 86 ? 6.248 -36.006 -4.679 1 93.27 86 ASP A CA 1
ATOM 670 C C . ASP A 1 86 ? 6.945 -35.76 -6.015 1 93.27 86 ASP A C 1
ATOM 672 O O . ASP A 1 86 ? 8.047 -36.262 -6.248 1 93.27 86 ASP A O 1
ATOM 676 N N . THR A 1 87 ? 6.261 -35.092 -6.906 1 92.97 87 THR A N 1
ATOM 677 C CA . THR A 1 87 ? 6.886 -34.763 -8.183 1 92.97 87 THR A CA 1
ATOM 678 C C . THR A 1 87 ? 7.829 -33.573 -8.032 1 92.97 87 THR A C 1
ATOM 680 O O . THR A 1 87 ? 7.408 -32.487 -7.629 1 92.97 87 THR A O 1
ATOM 683 N N . PRO A 1 88 ? 9.058 -33.75 -8.339 1 93.4 88 PRO A N 1
ATOM 684 C CA . PRO A 1 88 ? 9.984 -32.618 -8.258 1 93.4 88 PRO A CA 1
ATOM 685 C C . PRO A 1 88 ? 9.648 -31.509 -9.252 1 93.4 88 PRO A C 1
ATOM 687 O O . PRO A 1 88 ? 9.262 -31.79 -10.39 1 93.4 88 PRO A O 1
ATOM 690 N N . GLN A 1 89 ? 9.69 -30.337 -8.814 1 95.54 89 GLN A N 1
ATOM 691 C CA . GLN A 1 89 ? 9.467 -29.176 -9.669 1 95.54 89 GLN A CA 1
ATOM 692 C C . GLN A 1 89 ? 10.774 -28.442 -9.952 1 95.54 89 GLN A C 1
ATOM 694 O O . GLN A 1 89 ? 11.549 -28.167 -9.034 1 95.54 89 GLN A O 1
ATOM 699 N N . ARG A 1 90 ? 11.002 -28.225 -11.208 1 97.44 90 ARG A N 1
ATOM 700 C CA . ARG A 1 90 ? 12.263 -27.659 -11.676 1 97.44 90 ARG A CA 1
ATOM 701 C C . ARG A 1 90 ? 12.117 -26.17 -11.975 1 97.44 90 ARG A C 1
ATOM 703 O O . ARG A 1 90 ? 11.342 -25.781 -12.851 1 97.44 90 ARG A O 1
ATOM 710 N N . ILE A 1 91 ? 12.948 -25.305 -11.29 1 98.03 91 ILE A N 1
ATOM 711 C CA . ILE A 1 91 ? 12.821 -23.852 -11.339 1 98.03 91 ILE A CA 1
ATOM 712 C C . ILE A 1 91 ? 14.039 -23.251 -12.036 1 98.03 91 ILE A C 1
ATOM 714 O O . ILE A 1 91 ? 15.172 -23.67 -11.791 1 98.03 91 ILE A O 1
ATOM 718 N N . ALA A 1 92 ? 13.809 -22.332 -12.896 1 98.85 92 ALA A N 1
ATOM 719 C CA . ALA A 1 92 ? 14.868 -21.473 -13.419 1 98.85 92 ALA A CA 1
ATOM 720 C C . ALA A 1 92 ? 14.756 -20.059 -12.856 1 98.85 92 ALA A C 1
ATOM 722 O O . ALA A 1 92 ? 13.651 -19.546 -12.666 1 98.85 92 ALA A O 1
ATOM 723 N N . LEU A 1 93 ? 15.891 -19.465 -12.586 1 98.78 93 LEU A N 1
ATOM 724 C CA . LEU A 1 93 ? 15.927 -18.071 -12.156 1 98.78 93 LEU A CA 1
ATOM 725 C C . LEU A 1 93 ? 16.586 -17.193 -13.214 1 98.78 93 LEU A C 1
ATOM 727 O O . LEU A 1 93 ? 17.662 -17.522 -13.718 1 98.78 93 LEU A O 1
ATOM 731 N N . PHE A 1 94 ? 15.891 -16.164 -13.621 1 98.88 94 PHE A N 1
ATOM 732 C CA . PHE A 1 94 ? 16.507 -15.095 -14.398 1 98.88 94 PHE A CA 1
ATOM 733 C C . PHE A 1 94 ? 16.947 -13.951 -13.492 1 98.88 94 PHE A C 1
ATOM 735 O O . PHE A 1 94 ? 16.175 -13.488 -12.649 1 98.88 94 PHE A O 1
ATOM 742 N N . VAL A 1 95 ? 18.223 -13.547 -13.663 1 98.54 95 VAL A N 1
ATOM 743 C CA . VAL A 1 95 ? 18.747 -12.499 -12.793 1 98.54 95 VAL A CA 1
ATOM 744 C C . VAL A 1 95 ? 19.586 -11.52 -13.611 1 98.54 95 VAL A C 1
ATOM 746 O O . VAL A 1 95 ? 20.094 -11.87 -14.679 1 98.54 95 VAL A O 1
ATOM 749 N N . SER A 1 96 ? 19.706 -10.305 -13.128 1 97.48 96 SER A N 1
ATOM 750 C CA . SER A 1 96 ? 20.646 -9.321 -13.654 1 97.48 96 SER A CA 1
ATOM 751 C C . SER A 1 96 ? 21.788 -9.068 -12.675 1 97.48 96 SER A C 1
ATOM 753 O O . SER A 1 96 ? 22.614 -9.951 -12.436 1 97.48 96 SER A O 1
ATOM 755 N N . LYS A 1 97 ? 21.715 -7.889 -11.962 1 96.52 97 LYS A N 1
ATOM 756 C CA . LYS A 1 97 ? 22.885 -7.518 -11.172 1 96.52 97 LYS A CA 1
ATOM 757 C C . LYS A 1 97 ? 22.613 -7.676 -9.679 1 96.52 97 LYS A C 1
ATOM 759 O O . LYS A 1 97 ? 23.527 -7.961 -8.902 1 96.52 97 LYS A O 1
ATOM 764 N N . GLN A 1 98 ? 21.418 -7.496 -9.259 1 95.83 98 GLN A N 1
ATOM 765 C CA . GLN A 1 98 ? 21.095 -7.526 -7.836 1 95.83 98 GLN A CA 1
ATOM 766 C C . GLN A 1 98 ? 20.859 -8.955 -7.355 1 95.83 98 GLN A C 1
ATOM 768 O O . GLN A 1 98 ? 20.172 -9.734 -8.02 1 95.83 98 GLN A O 1
ATOM 773 N N . ASP A 1 99 ? 21.297 -9.285 -6.161 1 97.37 99 ASP A N 1
ATOM 774 C CA . ASP A 1 99 ? 21.371 -10.699 -5.808 1 97.37 99 ASP A CA 1
ATOM 775 C C . ASP A 1 99 ? 20.391 -11.037 -4.686 1 97.37 99 ASP A C 1
ATOM 777 O O . ASP A 1 99 ? 20.226 -12.205 -4.329 1 97.37 99 ASP A O 1
ATOM 781 N N . HIS A 1 100 ? 19.707 -10.124 -4.106 1 97.37 100 HIS A N 1
ATOM 782 C CA . HIS A 1 100 ? 18.991 -10.356 -2.857 1 97.37 100 HIS A CA 1
ATOM 783 C C . HIS A 1 100 ? 17.859 -11.359 -3.049 1 97.37 100 HIS A C 1
ATOM 785 O O . HIS A 1 100 ? 17.679 -12.263 -2.229 1 97.37 100 HIS A O 1
ATOM 791 N N . CYS A 1 101 ? 17.118 -11.254 -4.129 1 98.1 101 CYS A N 1
ATOM 792 C CA . CYS A 1 101 ? 16.054 -12.221 -4.375 1 98.1 101 CYS A CA 1
ATOM 793 C C . CYS A 1 101 ? 16.628 -13.585 -4.736 1 98.1 101 CYS A C 1
ATOM 795 O O . CYS A 1 101 ? 16.125 -14.615 -4.284 1 98.1 101 CYS A O 1
ATOM 797 N N . LEU A 1 102 ? 17.666 -13.557 -5.542 1 97.98 102 LEU A N 1
ATOM 798 C CA . LEU A 1 102 ? 18.352 -14.785 -5.928 1 97.98 102 LEU A CA 1
ATOM 799 C C . LEU A 1 102 ? 18.826 -15.553 -4.699 1 97.98 102 LEU A C 1
ATOM 801 O O . LEU A 1 102 ? 18.508 -16.733 -4.539 1 97.98 102 LEU A O 1
ATOM 805 N N . LEU A 1 103 ? 19.498 -14.878 -3.873 1 96.73 103 LEU A N 1
ATOM 806 C CA . LEU A 1 103 ? 20.108 -15.528 -2.718 1 96.73 103 LEU A CA 1
ATOM 807 C C . LEU A 1 103 ? 19.041 -16.058 -1.766 1 96.73 103 LEU A C 1
ATOM 809 O O . LEU A 1 103 ? 19.204 -17.129 -1.177 1 96.73 103 LEU A O 1
ATOM 813 N N . ASP A 1 104 ? 18.039 -15.332 -1.617 1 96.66 104 ASP A N 1
ATOM 814 C CA . ASP A 1 104 ? 16.952 -15.792 -0.757 1 96.66 104 ASP A CA 1
ATOM 815 C C . ASP A 1 104 ? 16.344 -17.089 -1.286 1 96.66 104 ASP A C 1
ATOM 817 O O . ASP A 1 104 ? 16.123 -18.033 -0.525 1 96.66 104 ASP A O 1
ATOM 821 N N . LEU A 1 105 ? 16.095 -17.129 -2.577 1 96.77 105 LEU A N 1
ATOM 822 C CA . LEU A 1 105 ? 15.493 -18.312 -3.182 1 96.77 105 LEU A CA 1
ATOM 823 C C . LEU A 1 105 ? 16.445 -19.502 -3.115 1 96.77 105 LEU A C 1
ATOM 825 O O . LEU A 1 105 ? 16.015 -20.635 -2.886 1 96.77 105 LEU A O 1
ATOM 829 N N . LEU A 1 106 ? 17.758 -19.241 -3.326 1 95.23 106 LEU A N 1
ATOM 830 C CA . LEU A 1 106 ? 18.747 -20.305 -3.191 1 95.23 106 LEU A CA 1
ATOM 831 C C . LEU A 1 106 ? 18.731 -20.886 -1.781 1 95.23 106 LEU A C 1
ATOM 833 O O . LEU A 1 106 ? 18.745 -22.106 -1.607 1 95.23 106 LEU A O 1
ATOM 837 N N . HIS A 1 107 ? 18.618 -20.019 -0.865 1 92.22 107 HIS A N 1
ATOM 838 C CA . HIS A 1 107 ? 18.597 -20.442 0.531 1 92.22 107 HIS A CA 1
ATOM 839 C C . HIS A 1 107 ? 17.351 -21.267 0.837 1 92.22 107 HIS A C 1
ATOM 841 O O . HIS A 1 107 ? 17.441 -22.326 1.463 1 92.22 107 HIS A O 1
ATOM 847 N N . ARG A 1 108 ? 16.231 -20.82 0.4 1 91 108 ARG A N 1
ATOM 848 C CA . ARG A 1 108 ? 14.961 -21.481 0.679 1 91 108 ARG A CA 1
ATOM 849 C C . ARG A 1 108 ? 14.914 -22.867 0.044 1 91 108 ARG A C 1
ATOM 851 O O . ARG A 1 108 ? 14.328 -23.794 0.608 1 91 108 ARG A O 1
ATOM 858 N N . THR A 1 109 ? 15.452 -23.03 -1.092 1 85.65 109 THR A N 1
ATOM 859 C CA . THR A 1 109 ? 15.414 -24.317 -1.778 1 85.65 109 THR A CA 1
ATOM 860 C C . THR A 1 109 ? 16.457 -25.269 -1.199 1 85.65 109 THR A C 1
ATOM 862 O O . THR A 1 109 ? 16.216 -26.474 -1.095 1 85.65 109 THR A O 1
ATOM 865 N N . THR A 1 110 ? 17.621 -24.715 -0.847 1 82.76 110 THR A N 1
ATOM 866 C CA . THR A 1 110 ? 18.674 -25.524 -0.244 1 82.76 110 THR A CA 1
ATOM 867 C C . THR A 1 110 ? 18.213 -26.106 1.09 1 82.76 110 THR A C 1
ATOM 869 O O . THR A 1 110 ? 18.487 -27.269 1.393 1 82.76 110 THR A O 1
ATOM 872 N N . PHE A 1 111 ? 17.451 -25.328 1.798 1 80.6 111 PHE A N 1
ATOM 873 C CA . PHE A 1 111 ? 17.037 -25.774 3.123 1 80.6 111 PHE A CA 1
ATOM 874 C C . PHE A 1 111 ? 15.666 -26.438 3.067 1 80.6 111 PHE A C 1
ATOM 876 O O . PHE A 1 111 ? 15.07 -26.732 4.105 1 80.6 111 PHE A O 1
ATOM 883 N N . LYS A 1 112 ? 15.192 -26.629 1.943 1 83.29 112 LYS A N 1
ATOM 884 C CA . LYS A 1 112 ? 13.976 -27.387 1.662 1 83.29 112 LYS A CA 1
ATOM 885 C C . LYS A 1 112 ? 12.763 -26.748 2.332 1 83.29 112 LYS A C 1
ATOM 887 O O . LYS A 1 112 ? 11.891 -27.45 2.849 1 83.29 112 LYS A O 1
ATOM 892 N N . ASP A 1 113 ? 12.832 -25.438 2.411 1 83.7 113 ASP A N 1
ATOM 893 C CA . ASP A 1 113 ? 11.653 -24.698 2.85 1 83.7 113 ASP A CA 1
ATOM 894 C C . ASP A 1 113 ? 10.5 -24.866 1.862 1 83.7 113 ASP A C 1
ATOM 896 O O . ASP A 1 113 ? 9.336 -24.682 2.223 1 83.7 113 ASP A O 1
ATOM 900 N N . ILE A 1 114 ? 10.777 -25.194 0.651 1 78.31 114 ILE A N 1
ATOM 901 C CA . ILE A 1 114 ? 9.81 -25.541 -0.385 1 78.31 114 ILE A CA 1
ATOM 902 C C . ILE A 1 114 ? 9.987 -27.003 -0.787 1 78.31 114 ILE A C 1
ATOM 904 O O . ILE A 1 114 ? 10.994 -27.368 -1.399 1 78.31 114 ILE A O 1
ATOM 908 N N . PRO A 1 115 ? 9.076 -27.77 -0.451 1 82.72 115 PRO A N 1
ATOM 909 C CA . PRO A 1 115 ? 9.289 -29.191 -0.734 1 82.72 115 PRO A CA 1
ATOM 910 C C . PRO A 1 115 ? 9.274 -29.503 -2.229 1 82.72 115 PRO A C 1
ATOM 912 O O . PRO A 1 115 ? 8.534 -28.872 -2.988 1 82.72 115 PRO A O 1
ATOM 915 N N . ASN A 1 116 ? 10.138 -30.447 -2.618 1 88.31 116 ASN A N 1
ATOM 916 C CA . ASN A 1 116 ? 10.177 -31.051 -3.945 1 88.31 116 ASN A CA 1
ATOM 917 C C . ASN A 1 116 ? 10.398 -30.002 -5.032 1 88.31 116 ASN A C 1
ATOM 919 O O . ASN A 1 116 ? 9.703 -30 -6.049 1 88.31 116 ASN A O 1
ATOM 923 N N . ALA A 1 117 ? 11.134 -28.965 -4.717 1 92.56 117 ALA A N 1
ATOM 924 C CA . ALA A 1 117 ? 11.532 -27.937 -5.676 1 92.56 117 ALA A CA 1
ATOM 925 C C . ALA A 1 117 ? 13.051 -27.832 -5.768 1 92.56 117 ALA A C 1
ATOM 927 O O . ALA A 1 117 ? 13.752 -27.984 -4.765 1 92.56 117 ALA A O 1
ATOM 928 N N . GLU A 1 118 ? 13.488 -27.665 -6.973 1 93.92 118 GLU A N 1
ATOM 929 C CA . GLU A 1 118 ? 14.922 -27.528 -7.212 1 93.92 118 GLU A CA 1
ATOM 930 C C . GLU A 1 118 ? 15.207 -26.439 -8.243 1 93.92 118 GLU A C 1
ATOM 932 O O . GLU A 1 118 ? 14.557 -26.382 -9.289 1 93.92 118 GLU A O 1
ATOM 937 N N . ILE A 1 119 ? 16.137 -25.584 -7.906 1 97.03 119 ILE A N 1
ATOM 938 C CA . ILE A 1 119 ? 16.636 -24.647 -8.906 1 97.03 119 ILE A CA 1
ATOM 939 C C . ILE A 1 119 ? 17.641 -25.35 -9.816 1 97.03 119 ILE A C 1
ATOM 941 O O . ILE A 1 119 ? 18.721 -25.743 -9.371 1 97.03 119 ILE A O 1
ATOM 945 N N . VAL A 1 120 ? 17.357 -25.456 -11.095 1 97.7 120 VAL A N 1
ATOM 946 C CA . VAL A 1 120 ? 18.139 -26.334 -11.96 1 97.7 120 VAL A CA 1
ATOM 947 C C . VAL A 1 120 ? 19.084 -25.501 -12.823 1 97.7 120 VAL A C 1
ATOM 949 O O . VAL A 1 120 ? 20.052 -26.026 -13.379 1 97.7 120 VAL A O 1
ATOM 952 N N . VAL A 1 121 ? 18.758 -24.19 -12.915 1 98.66 121 VAL A N 1
ATOM 953 C CA . VAL A 1 121 ? 19.615 -23.327 -13.721 1 98.66 121 VAL A CA 1
ATOM 954 C C . VAL A 1 121 ? 19.355 -21.864 -13.367 1 98.66 121 VAL A C 1
ATOM 956 O O . VAL A 1 121 ? 18.233 -21.495 -13.01 1 98.66 121 VAL A O 1
ATOM 959 N N . VAL A 1 122 ? 20.365 -21.068 -13.372 1 98.77 122 VAL A N 1
ATOM 960 C CA . VAL A 1 122 ? 20.27 -19.614 -13.299 1 98.77 122 VAL A CA 1
ATOM 961 C C . VAL A 1 122 ? 20.792 -18.996 -14.595 1 98.77 122 VAL A C 1
ATOM 963 O O . VAL A 1 122 ? 21.872 -19.354 -15.07 1 98.77 122 VAL A O 1
ATOM 966 N N . ILE A 1 123 ? 20.039 -18.165 -15.223 1 98.85 123 ILE A N 1
ATOM 967 C CA . ILE A 1 123 ? 20.403 -17.488 -16.463 1 98.85 123 ILE A CA 1
ATOM 968 C C . ILE A 1 123 ? 20.495 -15.983 -16.221 1 98.85 123 ILE A C 1
ATOM 970 O O . ILE A 1 123 ? 19.581 -15.383 -15.65 1 98.85 123 ILE A O 1
ATOM 974 N N . SER A 1 124 ? 21.552 -15.382 -16.61 1 98.67 124 SER A N 1
ATOM 975 C CA . SER A 1 124 ? 21.797 -13.963 -16.373 1 98.67 124 SER A CA 1
ATOM 976 C C . SER A 1 124 ? 22.275 -13.265 -17.642 1 98.67 124 SER A C 1
ATOM 978 O O . SER A 1 124 ? 22.757 -13.917 -18.571 1 98.67 124 SER A O 1
ATOM 980 N N . ASN A 1 125 ? 22.042 -11.983 -17.671 1 98.19 125 ASN A N 1
ATOM 981 C CA . ASN A 1 125 ? 22.625 -11.184 -18.744 1 98.19 125 ASN A CA 1
ATOM 982 C C . ASN A 1 125 ? 23.93 -10.524 -18.306 1 98.19 125 ASN A C 1
ATOM 984 O O . ASN A 1 125 ? 24.489 -9.702 -19.033 1 98.19 125 ASN A O 1
ATOM 988 N N . HIS A 1 126 ? 24.443 -10.813 -17.091 1 97.79 126 HIS A N 1
ATOM 989 C CA . HIS A 1 126 ? 25.698 -10.32 -16.536 1 97.79 126 HIS A CA 1
ATOM 990 C C . HIS A 1 126 ? 26.483 -11.442 -15.866 1 97.79 126 HIS A C 1
ATOM 992 O O . HIS A 1 126 ? 25.904 -12.449 -15.452 1 97.79 126 HIS A O 1
ATOM 998 N N . HIS A 1 127 ? 27.755 -11.244 -15.623 1 97.27 127 HIS A N 1
ATOM 999 C CA . HIS A 1 127 ? 28.632 -12.279 -15.088 1 97.27 127 HIS A CA 1
ATOM 1000 C C . HIS A 1 127 ? 28.743 -12.177 -13.57 1 97.27 127 HIS A C 1
ATOM 1002 O O . HIS A 1 127 ? 29.219 -13.106 -12.914 1 97.27 127 HIS A O 1
ATOM 1008 N N . GLY A 1 128 ? 28.29 -11.121 -13.022 1 97.33 128 GLY A N 1
ATOM 1009 C CA . GLY A 1 128 ? 28.622 -10.714 -11.666 1 97.33 128 GLY A CA 1
ATOM 1010 C C . GLY A 1 128 ? 28.189 -11.721 -10.618 1 97.33 128 GLY A C 1
ATOM 1011 O O . GLY A 1 128 ? 28.801 -11.818 -9.552 1 97.33 128 GLY A O 1
ATOM 1012 N N . LEU A 1 129 ? 27.168 -12.563 -10.859 1 97.92 129 LEU A N 1
ATOM 1013 C CA . LEU A 1 129 ? 26.603 -13.431 -9.831 1 97.92 129 LEU A CA 1
ATOM 1014 C C . LEU A 1 129 ? 27.008 -14.883 -10.063 1 97.92 129 LEU A C 1
ATOM 1016 O O . LEU A 1 129 ? 26.574 -15.777 -9.333 1 97.92 129 LEU A O 1
ATOM 1020 N N . GLN A 1 130 ? 27.863 -15.176 -11.042 1 97.9 130 GLN A N 1
ATOM 1021 C CA . GLN A 1 130 ? 28.207 -16.523 -11.486 1 97.9 130 GLN A CA 1
ATOM 1022 C C . GLN A 1 130 ? 28.859 -17.323 -10.362 1 97.9 130 GLN A C 1
ATOM 1024 O O . GLN A 1 130 ? 28.443 -18.446 -10.069 1 97.9 130 GLN A O 1
ATOM 1029 N N . ALA A 1 131 ? 29.771 -16.731 -9.711 1 97.15 131 ALA A N 1
ATOM 1030 C CA . ALA A 1 131 ? 30.52 -17.439 -8.677 1 97.15 131 ALA A CA 1
ATOM 1031 C C . ALA A 1 131 ? 29.611 -17.846 -7.522 1 97.15 131 ALA A C 1
ATOM 1033 O O . ALA A 1 131 ? 29.715 -18.961 -7.004 1 97.15 131 ALA A O 1
ATOM 1034 N N . LYS A 1 132 ? 28.749 -16.996 -7.128 1 95.48 132 LYS A N 1
ATOM 1035 C CA . LYS A 1 132 ? 27.835 -17.254 -6.02 1 95.48 132 LYS A CA 1
ATOM 1036 C C . LYS A 1 132 ? 26.909 -18.427 -6.332 1 95.48 132 LYS A C 1
ATOM 1038 O O . LYS A 1 132 ? 26.653 -19.269 -5.469 1 95.48 132 LYS A O 1
ATOM 1043 N N . VAL A 1 133 ? 26.434 -18.452 -7.51 1 96.96 133 VAL A N 1
ATOM 1044 C CA . VAL A 1 133 ? 25.481 -19.477 -7.921 1 96.96 133 VAL A CA 1
ATOM 1045 C C . VAL A 1 133 ? 26.195 -20.819 -8.066 1 96.96 133 VAL A C 1
ATOM 1047 O O . VAL A 1 133 ? 25.708 -21.844 -7.584 1 96.96 133 VAL A O 1
ATOM 1050 N N . GLN A 1 134 ? 27.399 -20.794 -8.7 1 96.06 134 GLN A N 1
ATOM 1051 C CA . GLN A 1 134 ? 28.153 -22.02 -8.937 1 96.06 134 GLN A CA 1
ATOM 1052 C C . GLN A 1 134 ? 28.628 -22.636 -7.625 1 96.06 134 GLN A C 1
ATOM 1054 O O . GLN A 1 134 ? 28.75 -23.858 -7.515 1 96.06 134 GLN A O 1
ATOM 1059 N N . ALA A 1 135 ? 28.789 -21.81 -6.655 1 94.11 135 ALA A N 1
ATOM 1060 C CA . ALA A 1 135 ? 29.16 -22.297 -5.329 1 94.11 135 ALA A CA 1
ATOM 1061 C C . ALA A 1 135 ? 28.066 -23.185 -4.745 1 94.11 135 ALA A C 1
ATOM 1063 O O . ALA A 1 135 ? 28.332 -24.018 -3.875 1 94.11 135 ALA A O 1
ATOM 1064 N N . HIS A 1 136 ? 26.86 -23.06 -5.214 1 93.32 136 HIS A N 1
ATOM 1065 C CA . HIS A 1 136 ? 25.745 -23.885 -4.764 1 93.32 136 HIS A CA 1
ATOM 1066 C C . HIS A 1 136 ? 25.585 -25.122 -5.642 1 93.32 136 HIS A C 1
ATOM 1068 O O . HIS A 1 136 ? 24.649 -25.903 -5.457 1 93.32 136 HIS A O 1
ATOM 1074 N N . GLY A 1 137 ? 26.444 -25.207 -6.691 1 94.67 137 GLY A N 1
ATOM 1075 C CA . GLY A 1 137 ? 26.396 -26.359 -7.577 1 94.67 137 GLY A CA 1
ATOM 1076 C C . GLY A 1 137 ? 25.339 -26.237 -8.658 1 94.67 137 GLY A C 1
ATOM 1077 O O . GLY A 1 137 ? 24.93 -27.238 -9.25 1 94.67 137 GLY A O 1
ATOM 1078 N N . ILE A 1 138 ? 24.891 -25.067 -8.913 1 97.14 138 ILE A N 1
ATOM 1079 C CA . ILE A 1 138 ? 23.833 -24.827 -9.889 1 97.14 138 ILE A CA 1
ATOM 1080 C C . ILE A 1 138 ? 24.432 -24.25 -11.169 1 97.14 138 ILE A C 1
ATOM 1082 O O . ILE A 1 138 ? 25.261 -23.339 -11.118 1 97.14 138 ILE A O 1
ATOM 1086 N N . PRO A 1 139 ? 24.096 -24.849 -12.324 1 98.41 139 PRO A N 1
ATOM 1087 C CA . PRO A 1 139 ? 24.563 -24.272 -13.587 1 98.41 139 PRO A CA 1
ATOM 1088 C C . PRO A 1 139 ? 24.183 -22.8 -13.739 1 98.41 139 PRO A C 1
ATOM 1090 O O . PRO A 1 139 ? 23.082 -22.4 -13.353 1 98.41 139 PRO A O 1
ATOM 1093 N N . PHE A 1 140 ? 25.164 -22.046 -14.262 1 98.57 140 PHE A N 1
ATOM 1094 C CA . PHE A 1 140 ? 24.99 -20.622 -14.52 1 98.57 140 PHE A CA 1
ATOM 1095 C C . PHE A 1 140 ? 25.319 -20.29 -15.971 1 98.57 140 PHE A C 1
ATOM 1097 O O . PHE A 1 140 ? 26.419 -20.582 -16.446 1 98.57 140 PHE A O 1
ATOM 1104 N N . HIS A 1 141 ? 24.389 -19.699 -16.693 1 98.78 141 HIS A N 1
ATOM 1105 C CA . HIS A 1 141 ? 24.605 -19.3 -18.08 1 98.78 141 HIS A CA 1
ATOM 1106 C C . HIS A 1 141 ? 24.5 -17.787 -18.24 1 98.78 141 HIS A C 1
ATOM 1108 O O . HIS A 1 141 ? 23.553 -17.17 -17.747 1 98.78 141 HIS A O 1
ATOM 1114 N N . VAL A 1 142 ? 25.446 -17.245 -18.934 1 98.54 142 VAL A N 1
ATOM 1115 C CA . VAL A 1 142 ? 25.407 -15.818 -19.236 1 98.54 142 VAL A CA 1
ATOM 1116 C C . VAL A 1 142 ? 25.028 -15.61 -20.701 1 98.54 142 VAL A C 1
ATOM 1118 O O . VAL A 1 142 ? 25.733 -16.07 -21.602 1 98.54 142 VAL A O 1
ATOM 1121 N N . LEU A 1 143 ? 23.921 -14.981 -20.923 1 98.24 143 LEU A N 1
ATOM 1122 C CA . LEU A 1 143 ? 23.473 -14.566 -22.248 1 98.24 143 LEU A CA 1
ATOM 1123 C C . LEU A 1 143 ? 23.314 -13.05 -22.317 1 98.24 143 LEU A C 1
ATOM 1125 O O . LEU A 1 143 ? 22.26 -12.516 -21.966 1 98.24 143 LEU A O 1
ATOM 1129 N N . THR A 1 144 ? 24.271 -12.371 -22.839 1 96.16 144 THR A N 1
ATOM 1130 C CA . THR A 1 144 ? 24.27 -10.913 -22.882 1 96.16 144 THR A CA 1
ATOM 1131 C C . THR A 1 144 ? 23.251 -10.402 -23.897 1 96.16 144 THR A C 1
ATOM 1133 O O . THR A 1 144 ? 23.23 -10.853 -25.044 1 96.16 144 THR A O 1
ATOM 1136 N N . ILE A 1 145 ? 22.48 -9.464 -23.447 1 95.6 145 ILE A N 1
ATOM 1137 C CA . ILE A 1 145 ? 21.38 -8.994 -24.282 1 95.6 145 ILE A CA 1
ATOM 1138 C C . ILE A 1 145 ? 21.646 -7.556 -24.724 1 95.6 145 ILE A C 1
ATOM 1140 O O . ILE A 1 145 ? 22.107 -6.732 -23.932 1 95.6 145 ILE A O 1
ATOM 1144 N N . THR A 1 146 ? 21.49 -7.319 -25.983 1 93.01 146 THR A N 1
ATOM 1145 C CA . THR A 1 146 ? 21.47 -5.987 -26.577 1 93.01 146 THR A CA 1
ATOM 1146 C C . THR A 1 146 ? 20.178 -5.762 -27.358 1 93.01 146 THR A C 1
ATOM 1148 O O . THR A 1 146 ? 19.382 -6.687 -27.53 1 93.01 146 THR A O 1
ATOM 1151 N N . LYS A 1 147 ? 19.922 -4.556 -27.763 1 87.75 147 LYS A N 1
ATOM 1152 C CA . LYS A 1 147 ? 18.728 -4.234 -28.538 1 87.75 147 LYS A CA 1
ATOM 1153 C C . LYS A 1 147 ? 18.699 -5.011 -29.851 1 87.75 147 LYS A C 1
ATOM 1155 O O . LYS A 1 147 ? 17.626 -5.358 -30.35 1 87.75 147 LYS A O 1
ATOM 1160 N N . GLU A 1 148 ? 19.835 -5.37 -30.34 1 93.58 148 GLU A N 1
ATOM 1161 C CA . GLU A 1 148 ? 19.972 -5.964 -31.667 1 93.58 148 GLU A CA 1
ATOM 1162 C C . GLU A 1 148 ? 19.863 -7.485 -31.605 1 93.58 148 GLU A C 1
ATOM 1164 O O . GLU A 1 148 ? 19.552 -8.131 -32.608 1 93.58 148 GLU A O 1
ATOM 1169 N N . ASN A 1 149 ? 20.095 -8.015 -30.472 1 96.92 149 ASN A N 1
ATOM 1170 C CA . ASN A 1 149 ? 20.161 -9.472 -30.451 1 96.92 149 ASN A CA 1
ATOM 1171 C C . ASN A 1 149 ? 19.09 -10.069 -29.542 1 96.92 149 ASN A C 1
ATOM 1173 O O . ASN A 1 149 ? 19.151 -11.25 -29.197 1 96.92 149 ASN A O 1
ATOM 1177 N N . LYS A 1 150 ? 18.169 -9.335 -29.162 1 95.51 150 LYS A N 1
ATOM 1178 C CA . LYS A 1 150 ? 17.177 -9.747 -28.173 1 95.51 150 LYS A CA 1
ATOM 1179 C C . LYS A 1 150 ? 16.442 -11.006 -28.623 1 95.51 150 LYS A C 1
ATOM 1181 O O . LYS A 1 150 ? 16.272 -11.945 -27.842 1 95.51 150 LYS A O 1
ATOM 1186 N N . ALA A 1 151 ? 15.976 -11.081 -29.835 1 96.71 151 ALA A N 1
ATOM 1187 C CA . ALA A 1 151 ? 15.216 -12.219 -30.344 1 96.71 151 ALA A CA 1
ATOM 1188 C C . ALA A 1 151 ? 16.039 -13.502 -30.279 1 96.71 151 ALA A C 1
ATOM 1190 O O . ALA A 1 151 ? 15.533 -14.553 -29.877 1 96.71 151 ALA A O 1
ATOM 1191 N N . GLN A 1 152 ? 17.242 -13.41 -30.652 1 97.9 152 GLN A N 1
ATOM 1192 C CA . GLN A 1 152 ? 18.134 -14.564 -30.62 1 97.9 152 GLN A CA 1
ATOM 1193 C C . GLN A 1 152 ? 18.405 -15.011 -29.187 1 97.9 152 GLN A C 1
ATOM 1195 O O . GLN A 1 152 ? 18.397 -16.208 -28.892 1 97.9 152 GLN A O 1
ATOM 1200 N N . ILE A 1 153 ? 18.688 -14.064 -28.371 1 98.08 153 ILE A N 1
ATOM 1201 C CA . ILE A 1 153 ? 18.99 -14.369 -26.977 1 98.08 153 ILE A CA 1
ATOM 1202 C C . ILE A 1 153 ? 17.782 -15.037 -26.322 1 98.08 153 ILE A C 1
ATOM 1204 O O . ILE A 1 153 ? 17.931 -16.01 -25.579 1 98.08 153 ILE A O 1
ATOM 1208 N N . GLU A 1 154 ? 16.565 -14.56 -26.533 1 98.33 154 GLU A N 1
ATOM 1209 C CA . GLU A 1 154 ? 15.362 -15.157 -25.961 1 98.33 154 GLU A CA 1
ATOM 1210 C C . GLU A 1 154 ? 15.138 -16.569 -26.496 1 98.33 154 GLU A C 1
ATOM 1212 O O . GLU A 1 154 ? 14.68 -17.449 -25.765 1 98.33 154 GLU A O 1
ATOM 1217 N N . ALA A 1 155 ? 15.491 -16.753 -27.737 1 98.42 155 ALA A N 1
ATOM 1218 C CA . ALA A 1 155 ? 15.421 -18.105 -28.286 1 98.42 155 ALA A CA 1
ATOM 1219 C C . ALA A 1 155 ? 16.384 -19.042 -27.562 1 98.42 155 ALA A C 1
ATOM 1221 O O . ALA A 1 155 ? 16.041 -20.19 -27.271 1 98.42 155 ALA A O 1
ATOM 1222 N N . ASP A 1 156 ? 17.561 -18.523 -27.315 1 98.68 156 ASP A N 1
ATOM 1223 C CA . ASP A 1 156 ? 18.552 -19.306 -26.583 1 98.68 156 ASP A CA 1
ATOM 1224 C C . ASP A 1 156 ? 18.079 -19.598 -25.16 1 98.68 156 ASP A C 1
ATOM 1226 O O . ASP A 1 156 ? 18.3 -20.693 -24.64 1 98.68 156 ASP A O 1
ATOM 1230 N N . GLN A 1 157 ? 17.506 -18.648 -24.547 1 98.79 157 GLN A N 1
ATOM 1231 C CA . GLN A 1 157 ? 16.955 -18.818 -23.207 1 98.79 157 GLN A CA 1
ATOM 1232 C C . GLN A 1 157 ? 15.875 -19.896 -23.188 1 98.79 157 GLN A C 1
ATOM 1234 O O . GLN A 1 157 ? 15.87 -20.763 -22.311 1 98.79 157 GLN A O 1
ATOM 1239 N N . LEU A 1 158 ? 14.95 -19.82 -24.146 1 98.8 158 LEU A N 1
ATOM 1240 C CA . LEU A 1 158 ? 13.879 -20.807 -24.238 1 98.8 158 LEU A CA 1
ATOM 1241 C C . LEU A 1 158 ? 14.447 -22.206 -24.458 1 98.8 158 LEU A C 1
ATOM 1243 O O . LEU A 1 158 ? 13.93 -23.183 -23.911 1 98.8 158 LEU A O 1
ATOM 1247 N N . ALA A 1 159 ? 15.502 -22.292 -25.247 1 98.8 159 ALA A N 1
ATOM 1248 C CA . ALA A 1 159 ? 16.161 -23.574 -25.48 1 98.8 159 ALA A CA 1
ATOM 1249 C C . ALA A 1 159 ? 16.733 -24.14 -24.184 1 98.8 159 ALA A C 1
ATOM 1251 O O . ALA A 1 159 ? 16.639 -25.343 -23.93 1 98.8 159 ALA A O 1
ATOM 1252 N N . LEU A 1 160 ? 17.323 -23.271 -23.422 1 98.8 160 LEU A N 1
ATOM 1253 C CA . LEU A 1 160 ? 17.87 -23.705 -22.141 1 98.8 160 LEU A CA 1
ATOM 1254 C C . LEU A 1 160 ? 16.761 -24.19 -21.213 1 98.8 160 LEU A C 1
ATOM 1256 O O . LEU A 1 160 ? 16.923 -25.198 -20.52 1 98.8 160 LEU A O 1
ATOM 1260 N N . LEU A 1 161 ? 15.665 -23.446 -21.147 1 98.82 161 LEU A N 1
ATOM 1261 C CA . LEU A 1 161 ? 14.547 -23.853 -20.303 1 98.82 161 LEU A CA 1
ATOM 1262 C C . LEU A 1 161 ? 14.05 -25.242 -20.691 1 98.82 161 LEU A C 1
ATOM 1264 O O . LEU A 1 161 ? 13.709 -26.049 -19.823 1 98.82 161 LEU A O 1
ATOM 1268 N N . LYS A 1 162 ? 13.982 -25.498 -21.998 1 98.59 162 LYS A N 1
ATOM 1269 C CA . LYS A 1 162 ? 13.582 -26.812 -22.492 1 98.59 162 LYS A CA 1
ATOM 1270 C C . LYS A 1 162 ? 14.609 -27.877 -22.116 1 98.59 162 LYS A C 1
ATOM 1272 O O . LYS A 1 162 ? 14.246 -28.96 -21.652 1 98.59 162 LYS A O 1
ATOM 1277 N N . GLU A 1 163 ? 15.845 -27.551 -22.325 1 98.67 163 GLU A N 1
ATOM 1278 C CA . GLU A 1 163 ? 16.936 -28.476 -22.034 1 98.67 163 GLU A CA 1
ATOM 1279 C C . GLU A 1 163 ? 16.914 -28.915 -20.573 1 98.67 163 GLU A C 1
ATOM 1281 O O . GLU A 1 163 ? 17.127 -30.09 -20.269 1 98.67 163 GLU A O 1
ATOM 1286 N N . TYR A 1 164 ? 16.63 -28.017 -19.707 1 98.52 164 TYR A N 1
ATOM 1287 C CA . TYR A 1 164 ? 16.67 -28.307 -18.278 1 98.52 164 TYR A CA 1
ATOM 1288 C C . TYR A 1 164 ? 15.306 -28.763 -17.775 1 98.52 164 TYR A C 1
ATOM 1290 O O . TYR A 1 164 ? 15.106 -28.93 -16.57 1 98.52 164 TYR A O 1
ATOM 1298 N N . ASN A 1 165 ? 14.296 -28.86 -18.646 1 98.13 165 ASN A N 1
ATOM 1299 C CA . ASN A 1 165 ? 12.943 -29.295 -18.317 1 98.13 165 ASN A CA 1
ATOM 1300 C C . ASN A 1 165 ? 12.329 -28.436 -17.215 1 98.13 165 ASN A C 1
ATOM 1302 O O . ASN A 1 165 ? 11.84 -28.96 -16.213 1 98.13 165 ASN A O 1
ATOM 1306 N N . VAL A 1 166 ? 12.384 -27.141 -17.401 1 98.6 166 VAL A N 1
ATOM 1307 C CA . VAL A 1 166 ? 11.96 -26.176 -16.392 1 98.6 166 VAL A CA 1
ATOM 1308 C C . VAL A 1 166 ? 10.435 -26.148 -16.312 1 98.6 166 VAL A C 1
ATOM 1310 O O . VAL A 1 166 ? 9.753 -26.121 -17.339 1 98.6 166 VAL A O 1
ATOM 1313 N N . ASP A 1 167 ? 9.907 -26.102 -15.07 1 97.89 167 ASP A N 1
ATOM 1314 C CA . ASP A 1 167 ? 8.469 -26.024 -14.828 1 97.89 167 ASP A CA 1
ATOM 1315 C C . ASP A 1 167 ? 8.041 -24.591 -14.522 1 97.89 167 ASP A C 1
ATOM 1317 O O . ASP A 1 167 ? 6.9 -24.208 -14.787 1 97.89 167 ASP A O 1
ATOM 1321 N N . LEU A 1 168 ? 8.91 -23.825 -13.903 1 98.39 168 LEU A N 1
ATOM 1322 C CA . LEU A 1 168 ? 8.617 -22.465 -13.467 1 98.39 168 LEU A CA 1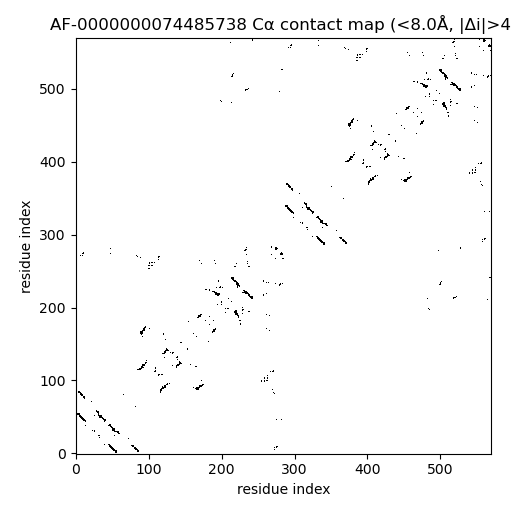
ATOM 1323 C C . LEU A 1 168 ? 9.813 -21.549 -13.7 1 98.39 168 LEU A C 1
ATOM 1325 O O . LEU A 1 168 ? 10.945 -21.901 -13.361 1 98.39 168 LEU A O 1
ATOM 1329 N N . LEU A 1 169 ? 9.556 -20.436 -14.304 1 98.9 169 LEU A N 1
ATOM 1330 C CA . LEU A 1 169 ? 10.559 -19.385 -14.427 1 98.9 169 LEU A CA 1
ATOM 1331 C C . LEU A 1 169 ? 10.293 -18.259 -13.434 1 98.9 169 LEU A C 1
ATOM 1333 O O . LEU A 1 169 ? 9.165 -17.77 -13.332 1 98.9 169 LEU A O 1
ATOM 1337 N N . VAL A 1 170 ? 11.285 -17.88 -12.656 1 98.8 170 VAL A N 1
ATOM 1338 C CA . VAL A 1 170 ? 11.176 -16.763 -11.724 1 98.8 170 VAL A CA 1
ATOM 1339 C C . VAL A 1 170 ? 12.127 -15.645 -12.144 1 98.8 170 VAL A C 1
ATOM 1341 O O . VAL A 1 170 ? 13.33 -15.869 -12.298 1 98.8 170 VAL A O 1
ATOM 1344 N N . LEU A 1 171 ? 11.523 -14.502 -12.387 1 98.76 171 LEU A N 1
ATOM 1345 C CA . LEU A 1 171 ? 12.318 -13.302 -12.629 1 98.76 171 LEU A CA 1
ATOM 1346 C C . LEU A 1 171 ? 12.718 -12.642 -11.314 1 98.76 171 LEU A C 1
ATOM 1348 O O . LEU A 1 171 ? 11.946 -11.869 -10.742 1 98.76 171 LEU A O 1
ATOM 1352 N N . ALA A 1 172 ? 13.862 -12.948 -10.868 1 98.12 172 ALA A N 1
ATOM 1353 C CA . ALA A 1 172 ? 14.385 -12.482 -9.587 1 98.12 172 ALA A CA 1
ATOM 1354 C C . ALA A 1 172 ? 15.245 -11.234 -9.767 1 98.12 172 ALA A C 1
ATOM 1356 O O . ALA A 1 172 ? 16.456 -11.269 -9.538 1 98.12 172 ALA A O 1
ATOM 1357 N N . LYS A 1 173 ? 14.537 -10.156 -10.142 1 96.91 173 LYS A N 1
ATOM 1358 C CA . LYS A 1 173 ? 15.165 -8.873 -10.445 1 96.91 173 LYS A CA 1
ATOM 1359 C C . LYS A 1 173 ? 15.912 -8.928 -11.774 1 96.91 173 LYS A C 1
ATOM 1361 O O . LYS A 1 173 ? 17.077 -8.533 -11.854 1 96.91 173 LYS A O 1
ATOM 1366 N N . TYR A 1 174 ? 15.21 -9.607 -12.707 1 97.06 174 TYR A N 1
ATOM 1367 C CA . TYR A 1 174 ? 15.667 -9.577 -14.091 1 97.06 174 TYR A CA 1
ATOM 1368 C C . TYR A 1 174 ? 15.224 -8.295 -14.785 1 97.06 174 TYR A C 1
ATOM 1370 O O . TYR A 1 174 ? 14.026 -8.026 -14.9 1 97.06 174 TYR A O 1
ATOM 1378 N N . MET A 1 175 ? 16.129 -7.467 -15.203 1 94.22 175 MET A N 1
ATOM 1379 C CA . MET A 1 175 ? 15.829 -6.098 -15.613 1 94.22 175 MET A CA 1
ATOM 1380 C C . MET A 1 175 ? 15.607 -6.017 -17.12 1 94.22 175 MET A C 1
ATOM 1382 O O . MET A 1 175 ? 16.031 -5.055 -17.763 1 94.22 175 MET A O 1
ATOM 1386 N N . GLN A 1 176 ? 15.129 -7.025 -17.753 1 94.59 176 GLN A N 1
ATOM 1387 C CA . GLN A 1 176 ? 14.738 -7.03 -19.159 1 94.59 176 GLN A CA 1
ATOM 1388 C C . GLN A 1 176 ? 13.252 -7.341 -19.315 1 94.59 176 GLN A C 1
ATOM 1390 O O . GLN A 1 176 ? 12.701 -8.155 -18.571 1 94.59 176 GLN A O 1
ATOM 1395 N N . ILE A 1 177 ? 12.635 -6.699 -20.254 1 94.6 177 ILE A N 1
ATOM 1396 C CA . ILE A 1 177 ? 11.241 -6.982 -20.578 1 94.6 177 ILE A CA 1
ATOM 1397 C C . ILE A 1 177 ? 11.164 -8.179 -21.523 1 94.6 177 ILE A C 1
ATOM 1399 O O . ILE A 1 177 ? 11.79 -8.18 -22.586 1 94.6 177 ILE A O 1
ATOM 1403 N N . LEU A 1 178 ? 10.474 -9.152 -21.171 1 97.21 178 LEU A N 1
ATOM 1404 C CA . LEU A 1 178 ? 10.309 -10.327 -22.019 1 97.21 178 LEU A CA 1
ATOM 1405 C C . LEU A 1 178 ? 9.341 -10.041 -23.162 1 97.21 178 LEU A C 1
ATOM 1407 O O . LEU A 1 178 ? 8.325 -9.37 -22.967 1 97.21 178 LEU A O 1
ATOM 1411 N N . SER A 1 179 ? 9.624 -10.512 -24.32 1 96.96 179 SER A N 1
ATOM 1412 C CA . SER A 1 179 ? 8.775 -10.289 -25.486 1 96.96 179 SER A CA 1
ATOM 1413 C C . SER A 1 179 ? 7.483 -11.094 -25.392 1 96.96 179 SER A C 1
ATOM 1415 O O . SER A 1 179 ? 7.412 -12.08 -24.655 1 96.96 179 SER A O 1
ATOM 1417 N N . PRO A 1 180 ? 6.486 -10.708 -26.116 1 97.13 180 PRO A N 1
ATOM 1418 C CA . PRO A 1 180 ? 5.252 -11.494 -26.185 1 97.13 180 PRO A CA 1
ATOM 1419 C C . PRO A 1 180 ? 5.49 -12.927 -26.658 1 97.13 180 PRO A C 1
ATOM 1421 O O . PRO A 1 180 ? 4.852 -13.859 -26.162 1 97.13 180 PRO A O 1
ATOM 1424 N N . THR A 1 181 ? 6.383 -13.119 -27.526 1 97.09 181 THR A N 1
ATOM 1425 C CA . THR A 1 181 ? 6.695 -14.447 -28.045 1 97.09 181 THR A CA 1
ATOM 1426 C C . THR A 1 181 ? 7.265 -15.337 -26.944 1 97.09 181 THR A C 1
ATOM 1428 O O . THR A 1 181 ? 6.88 -16.501 -26.819 1 97.09 181 THR A O 1
ATOM 1431 N N . PHE A 1 182 ? 8.18 -14.781 -26.22 1 98.24 182 PHE A N 1
ATOM 1432 C CA . PHE A 1 182 ? 8.75 -15.535 -25.11 1 98.24 182 PHE A CA 1
ATOM 1433 C C . PHE A 1 182 ? 7.658 -15.999 -24.153 1 98.24 182 PHE A C 1
ATOM 1435 O O . PHE A 1 182 ? 7.595 -17.179 -23.801 1 98.24 182 PHE A O 1
ATOM 1442 N N . LEU A 1 183 ? 6.772 -15.063 -23.771 1 97.84 183 LEU A N 1
ATOM 1443 C CA . LEU A 1 183 ? 5.777 -15.324 -22.736 1 97.84 183 LEU A CA 1
ATOM 1444 C C . LEU A 1 183 ? 4.686 -16.255 -23.253 1 97.84 183 LEU A C 1
ATOM 1446 O O . LEU A 1 183 ? 4.059 -16.976 -22.474 1 97.84 183 LEU A O 1
ATOM 1450 N N . SER A 1 184 ? 4.425 -16.235 -24.527 1 96.83 184 SER A N 1
ATOM 1451 C CA . SER A 1 184 ? 3.482 -17.189 -25.102 1 96.83 184 SER A CA 1
ATOM 1452 C C . SER A 1 184 ? 4.047 -18.605 -25.083 1 96.83 184 SER A C 1
ATOM 1454 O O . SER A 1 184 ? 3.299 -19.576 -24.95 1 96.83 184 SER A O 1
ATOM 1456 N N . THR A 1 185 ? 5.362 -18.692 -25.204 1 97.56 185 THR A N 1
ATOM 1457 C CA . THR A 1 185 ? 6.029 -19.989 -25.228 1 97.56 185 THR A CA 1
ATOM 1458 C C . THR A 1 185 ? 6.187 -20.542 -23.815 1 97.56 185 THR A C 1
ATOM 1460 O O . THR A 1 185 ? 6.041 -21.746 -23.594 1 97.56 185 THR A O 1
ATOM 1463 N N . PHE A 1 186 ? 6.435 -19.656 -22.908 1 98.07 186 PHE A N 1
ATOM 1464 C CA . PHE A 1 186 ? 6.614 -20.062 -21.519 1 98.07 186 PHE A CA 1
ATOM 1465 C C . PHE A 1 186 ? 5.837 -19.144 -20.582 1 98.07 186 PHE A C 1
ATOM 1467 O O . PHE A 1 186 ? 6.426 -18.309 -19.893 1 98.07 186 PHE A O 1
ATOM 1474 N N . PRO A 1 187 ? 4.593 -19.37 -20.404 1 95.68 187 PRO A N 1
ATOM 1475 C CA . PRO A 1 187 ? 3.733 -18.451 -19.655 1 95.68 187 PRO A CA 1
ATOM 1476 C C . PRO A 1 187 ? 3.882 -18.604 -18.143 1 95.68 187 PRO A C 1
ATOM 1478 O O . PRO A 1 187 ? 3.487 -17.713 -17.386 1 95.68 187 PRO A O 1
ATOM 1481 N N . ASN A 1 188 ? 4.359 -19.709 -17.65 1 97.66 188 ASN A N 1
ATOM 1482 C CA . ASN A 1 188 ? 4.481 -19.958 -16.217 1 97.66 188 ASN A CA 1
ATOM 1483 C C . ASN A 1 188 ? 5.666 -19.207 -15.617 1 97.66 188 ASN A C 1
ATOM 1485 O O . ASN A 1 188 ? 6.616 -19.824 -15.132 1 97.66 188 ASN A O 1
ATOM 1489 N N . THR A 1 189 ? 5.56 -17.824 -15.602 1 98.76 189 THR A N 1
ATOM 1490 C CA . THR A 1 189 ? 6.636 -16.919 -15.215 1 98.76 189 THR A CA 1
ATOM 1491 C C . THR A 1 189 ? 6.179 -15.979 -14.103 1 98.76 189 THR A C 1
ATOM 1493 O O . THR A 1 189 ? 5.174 -15.28 -14.248 1 98.76 189 THR A O 1
ATOM 1496 N N . ILE A 1 190 ? 6.872 -16.022 -12.965 1 98.81 190 ILE A N 1
ATOM 1497 C CA . ILE A 1 190 ? 6.578 -15.133 -11.847 1 98.81 190 ILE A CA 1
ATOM 1498 C C . ILE A 1 190 ? 7.616 -14.014 -11.789 1 98.81 190 ILE A C 1
ATOM 1500 O O . ILE A 1 190 ? 8.814 -14.262 -11.947 1 98.81 190 ILE A O 1
ATOM 1504 N N . ASN A 1 191 ? 7.136 -12.828 -11.577 1 98.45 191 ASN A N 1
ATOM 1505 C CA . ASN A 1 191 ? 7.989 -11.648 -11.483 1 98.45 191 ASN A CA 1
ATOM 1506 C C . ASN A 1 191 ? 7.813 -10.935 -10.146 1 98.45 191 ASN A C 1
ATOM 1508 O O . ASN A 1 191 ? 6.746 -11.008 -9.534 1 98.45 191 ASN A O 1
ATOM 1512 N N . ILE A 1 192 ? 8.883 -10.313 -9.659 1 98.3 192 ILE A N 1
ATOM 1513 C CA . ILE A 1 192 ? 8.808 -9.423 -8.506 1 98.3 192 ILE A CA 1
ATOM 1514 C C . ILE A 1 192 ? 8.931 -7.972 -8.965 1 98.3 192 ILE A C 1
ATOM 1516 O O . ILE A 1 192 ? 9.895 -7.609 -9.643 1 98.3 192 ILE A O 1
ATOM 1520 N N . HIS A 1 193 ? 7.947 -7.196 -8.626 1 96.65 193 HIS A N 1
ATOM 1521 C CA . HIS A 1 193 ? 8.016 -5.764 -8.897 1 96.65 193 HIS A CA 1
ATOM 1522 C C . HIS A 1 193 ? 8.199 -4.969 -7.608 1 96.65 193 HIS A C 1
ATOM 1524 O O . HIS A 1 193 ? 7.562 -5.265 -6.595 1 96.65 193 HIS A O 1
ATOM 1530 N N . HIS A 1 194 ? 8.984 -3.923 -7.666 1 93.95 194 HIS A N 1
ATOM 1531 C CA . HIS A 1 194 ? 9.455 -3.181 -6.502 1 93.95 194 HIS A CA 1
ATOM 1532 C C . HIS A 1 194 ? 8.476 -2.078 -6.118 1 93.95 194 HIS A C 1
ATOM 1534 O O . HIS A 1 194 ? 8.883 -0.943 -5.86 1 93.95 194 HIS A O 1
ATOM 1540 N N . SER A 1 195 ? 7.238 -2.327 -6.183 1 93.31 195 SER A N 1
ATOM 1541 C CA . SER A 1 195 ? 6.206 -1.412 -5.705 1 93.31 195 SER A CA 1
ATOM 1542 C C . SER A 1 195 ? 4.889 -2.142 -5.464 1 93.31 195 SER A C 1
ATOM 1544 O O . SER A 1 195 ? 4.734 -3.3 -5.856 1 93.31 195 SER A O 1
ATOM 1546 N N . PHE A 1 196 ? 4.025 -1.444 -4.797 1 91.26 196 PHE A N 1
ATOM 1547 C CA . PHE A 1 196 ? 2.642 -1.887 -4.676 1 91.26 196 PHE A CA 1
ATOM 1548 C C . PHE A 1 196 ? 1.865 -1.592 -5.954 1 91.26 196 PHE A C 1
ATOM 1550 O O . PHE A 1 196 ? 1.334 -0.492 -6.124 1 91.26 196 PHE A O 1
ATOM 1557 N N . LEU A 1 197 ? 1.85 -2.535 -6.814 1 93.38 197 LEU A N 1
ATOM 1558 C CA . LEU A 1 197 ? 1.121 -2.352 -8.064 1 93.38 197 LEU A CA 1
ATOM 1559 C C . LEU A 1 197 ? -0.368 -2.15 -7.8 1 93.38 197 LEU A C 1
ATOM 1561 O O . LEU A 1 197 ? -0.929 -2.759 -6.887 1 93.38 197 LEU A O 1
ATOM 1565 N N . PRO A 1 198 ? -0.928 -1.258 -8.473 1 92.91 198 PRO A N 1
ATOM 1566 C CA . PRO A 1 198 ? -0.501 -0.655 -9.738 1 92.91 198 PRO A CA 1
ATOM 1567 C C . PRO A 1 198 ? 0.242 0.664 -9.541 1 92.91 198 PRO A C 1
ATOM 1569 O O . PRO A 1 198 ? 0.458 1.405 -10.504 1 92.91 198 PRO A O 1
ATOM 1572 N N . ALA A 1 199 ? 0.633 0.986 -8.294 1 91.64 199 ALA A N 1
ATOM 1573 C CA . ALA A 1 199 ? 1.432 2.19 -8.081 1 91.64 199 ALA A CA 1
ATOM 1574 C C . ALA A 1 199 ? 2.838 2.023 -8.65 1 91.64 199 ALA A C 1
ATOM 1576 O O . ALA A 1 199 ? 3.416 0.935 -8.584 1 91.64 199 ALA A O 1
ATOM 1577 N N . PHE A 1 200 ? 3.399 3.176 -9.288 1 91.6 200 PHE A N 1
ATOM 1578 C CA . PHE A 1 200 ? 4.788 3.316 -9.708 1 91.6 200 PHE A CA 1
ATOM 1579 C C . PHE A 1 200 ? 5.179 2.199 -10.668 1 91.6 200 PHE A C 1
ATOM 1581 O O . PHE A 1 200 ? 6.192 1.526 -10.465 1 91.6 200 PHE A O 1
ATOM 1588 N N . VAL A 1 201 ? 4.463 2.043 -11.664 1 87.29 201 VAL A N 1
ATOM 1589 C CA . VAL A 1 201 ? 4.744 1.083 -12.726 1 87.29 201 VAL A CA 1
ATOM 1590 C C . VAL A 1 201 ? 6.035 1.469 -13.444 1 87.29 201 VAL A C 1
ATOM 1592 O O . VAL A 1 201 ? 6.34 2.655 -13.592 1 87.29 201 VAL A O 1
ATOM 1595 N N . GLY A 1 202 ? 6.821 0.553 -13.809 1 85.51 202 GLY A N 1
ATOM 1596 C CA . GLY A 1 202 ? 7.959 0.826 -14.672 1 85.51 202 GLY A CA 1
ATOM 1597 C C . GLY A 1 202 ? 9.26 0.995 -13.909 1 85.51 202 GLY A C 1
ATOM 1598 O O . GLY A 1 202 ? 9.491 0.314 -12.907 1 85.51 202 GLY A O 1
ATOM 1599 N N . ALA A 1 203 ? 10.074 1.948 -14.429 1 84.77 203 ALA A N 1
ATOM 1600 C CA . ALA A 1 203 ? 11.447 2.048 -13.942 1 84.77 203 ALA A CA 1
ATOM 1601 C C . ALA A 1 203 ? 11.541 3.01 -12.761 1 84.77 203 ALA A C 1
ATOM 1603 O O . ALA A 1 203 ? 10.723 3.924 -12.63 1 84.77 203 ALA A O 1
ATOM 1604 N N . LYS A 1 204 ? 12.425 2.762 -11.877 1 90.9 204 LYS A N 1
ATOM 1605 C CA . LYS A 1 204 ? 12.853 3.576 -10.743 1 90.9 204 LYS A CA 1
ATOM 1606 C C . LYS A 1 204 ? 11.696 3.833 -9.782 1 90.9 204 LYS A C 1
ATOM 1608 O O . LYS A 1 204 ? 11.429 4.979 -9.415 1 90.9 204 LYS A O 1
ATOM 1613 N N . PRO A 1 205 ? 11.041 2.804 -9.393 1 91.93 205 PRO A N 1
ATOM 1614 C CA . PRO A 1 205 ? 9.874 2.958 -8.521 1 91.93 205 PRO A CA 1
ATOM 1615 C C . PRO A 1 205 ? 10.216 3.622 -7.189 1 91.93 205 PRO A C 1
ATOM 1617 O O . PRO A 1 205 ? 9.425 4.412 -6.668 1 91.93 205 PRO A O 1
ATOM 1620 N N . TYR A 1 206 ? 11.364 3.378 -6.659 1 94.51 206 TYR A N 1
ATOM 1621 C CA . TYR A 1 206 ? 11.723 3.937 -5.361 1 94.51 206 TYR A CA 1
ATOM 1622 C C . TYR A 1 206 ? 12.021 5.428 -5.473 1 94.51 206 TYR A C 1
ATOM 1624 O O . TYR A 1 206 ? 11.751 6.192 -4.544 1 94.51 206 TYR A O 1
ATOM 1632 N N . HIS A 1 207 ? 12.606 5.816 -6.614 1 94.65 207 HIS A N 1
ATOM 1633 C CA . HIS A 1 207 ? 12.795 7.24 -6.864 1 94.65 207 HIS A CA 1
ATOM 1634 C C . HIS A 1 207 ? 11.457 7.966 -6.955 1 94.65 207 HIS A C 1
ATOM 1636 O O . HIS A 1 207 ? 11.296 9.051 -6.392 1 94.65 207 HIS A O 1
ATOM 1642 N N . GLN A 1 208 ? 10.538 7.343 -7.653 1 94.84 208 GLN A N 1
ATOM 1643 C CA . GLN A 1 208 ? 9.201 7.912 -7.783 1 94.84 208 GLN A CA 1
ATOM 1644 C C . GLN A 1 208 ? 8.515 8.022 -6.424 1 94.84 208 GLN A C 1
ATOM 1646 O O . GLN A 1 208 ? 7.894 9.041 -6.117 1 94.84 208 GLN A O 1
ATOM 1651 N N . ALA A 1 209 ? 8.653 6.976 -5.658 1 95.85 209 ALA A N 1
ATOM 1652 C CA . ALA A 1 209 ? 8.051 6.938 -4.328 1 95.85 209 ALA A CA 1
ATOM 1653 C C . ALA A 1 209 ? 8.633 8.028 -3.431 1 95.85 209 ALA A C 1
ATOM 1655 O O . ALA A 1 209 ? 7.899 8.696 -2.7 1 95.85 209 ALA A O 1
ATOM 1656 N N . HIS A 1 210 ? 9.944 8.181 -3.507 1 96.1 210 HIS A N 1
ATOM 1657 C CA . HIS A 1 210 ? 10.623 9.198 -2.712 1 96.1 210 HIS A CA 1
ATOM 1658 C C . HIS A 1 210 ? 10.153 10.599 -3.091 1 96.1 210 HIS A C 1
ATOM 1660 O O . HIS A 1 210 ? 9.865 11.42 -2.217 1 96.1 210 HIS A O 1
ATOM 1666 N N . ALA A 1 211 ? 10.073 10.828 -4.352 1 94.95 211 ALA A N 1
ATOM 1667 C CA . ALA A 1 211 ? 9.632 12.128 -4.85 1 94.95 211 ALA A CA 1
ATOM 1668 C C . ALA A 1 211 ? 8.193 12.417 -4.43 1 94.95 211 ALA A C 1
ATOM 1670 O O . ALA A 1 211 ? 7.847 13.559 -4.121 1 94.95 211 ALA A O 1
ATOM 1671 N N . ARG A 1 212 ? 7.388 11.404 -4.397 1 95.25 212 ARG A N 1
ATOM 1672 C CA . ARG A 1 212 ? 5.972 11.54 -4.072 1 95.25 212 ARG A CA 1
ATOM 1673 C C . ARG A 1 212 ? 5.771 11.754 -2.575 1 95.25 212 ARG A C 1
ATOM 1675 O O . ARG A 1 212 ? 4.751 12.302 -2.153 1 95.25 212 ARG A O 1
ATOM 1682 N N . GLY A 1 213 ? 6.674 11.332 -1.802 1 96.7 213 GLY A N 1
ATOM 1683 C CA . GLY A 1 213 ? 6.599 11.506 -0.361 1 96.7 213 GLY A CA 1
ATOM 1684 C C . GLY A 1 213 ? 5.649 10.531 0.31 1 96.7 213 GLY A C 1
ATOM 1685 O O . GLY A 1 213 ? 4.922 10.901 1.234 1 96.7 213 GLY A O 1
ATOM 1686 N N . VAL A 1 214 ? 5.621 9.311 -0.192 1 97.01 214 VAL A N 1
ATOM 1687 C CA . VAL A 1 214 ? 4.751 8.286 0.376 1 97.01 214 VAL A CA 1
ATOM 1688 C C . VAL A 1 214 ? 5.226 7.925 1.781 1 97.01 214 VAL A C 1
ATOM 1690 O O . VAL A 1 214 ? 6.335 8.288 2.181 1 97.01 214 VAL A O 1
ATOM 1693 N N . LYS A 1 215 ? 4.353 7.28 2.51 1 97.95 215 LYS A N 1
ATOM 1694 C CA . LYS A 1 215 ? 4.69 6.856 3.866 1 97.95 215 LYS A CA 1
ATOM 1695 C C . LYS A 1 215 ? 4.858 5.341 3.943 1 97.95 215 LYS A C 1
ATOM 1697 O O . LYS A 1 215 ? 5.23 4.805 4.989 1 97.95 215 LYS A O 1
ATOM 1702 N N . ILE A 1 216 ? 4.582 4.662 2.802 1 97.19 216 ILE A N 1
ATOM 1703 C CA . ILE A 1 216 ? 4.788 3.224 2.675 1 97.19 216 ILE A CA 1
ATOM 1704 C C . ILE A 1 216 ? 5.301 2.897 1.274 1 97.19 216 ILE A C 1
ATOM 1706 O O . ILE A 1 216 ? 4.941 3.566 0.303 1 97.19 216 ILE A O 1
ATOM 1710 N N . ILE A 1 217 ? 6.099 1.923 1.204 1 97.1 217 ILE A N 1
ATOM 1711 C CA . ILE A 1 217 ? 6.492 1.315 -0.063 1 97.1 217 ILE A CA 1
ATOM 1712 C C . ILE A 1 217 ? 6.222 -0.187 -0.02 1 97.1 217 ILE A C 1
ATOM 1714 O O . ILE A 1 217 ? 5.871 -0.731 1.029 1 97.1 217 ILE A O 1
ATOM 1718 N N . GLY A 1 218 ? 6.411 -0.823 -1.162 1 96.44 218 GLY A N 1
ATOM 1719 C CA . GLY A 1 218 ? 6.1 -2.243 -1.145 1 96.44 218 GLY A CA 1
ATOM 1720 C C . GLY A 1 218 ? 6.643 -2.988 -2.35 1 96.44 218 GLY A C 1
ATOM 1721 O O . GLY A 1 218 ? 7.491 -2.467 -3.078 1 96.44 218 GLY A O 1
ATOM 1722 N N . ALA A 1 219 ? 6.154 -4.209 -2.447 1 98 219 ALA A N 1
ATOM 1723 C CA . ALA A 1 219 ? 6.514 -5.077 -3.565 1 98 219 ALA A CA 1
ATOM 1724 C C . ALA A 1 219 ? 5.343 -5.97 -3.965 1 98 219 ALA A C 1
ATOM 1726 O O . ALA A 1 219 ? 4.445 -6.224 -3.159 1 98 219 ALA A O 1
ATOM 1727 N N . THR A 1 220 ? 5.334 -6.371 -5.202 1 98.48 220 THR A N 1
ATOM 1728 C CA . THR A 1 220 ? 4.278 -7.212 -5.754 1 98.48 220 THR A CA 1
ATOM 1729 C C . THR A 1 220 ? 4.87 -8.376 -6.544 1 98.48 220 THR A C 1
ATOM 1731 O O . THR A 1 220 ? 5.663 -8.168 -7.464 1 98.48 220 THR A O 1
ATOM 1734 N N . ALA A 1 221 ? 4.544 -9.51 -6.147 1 98.79 221 ALA A N 1
ATOM 1735 C CA . ALA A 1 221 ? 4.836 -10.675 -6.978 1 98.79 221 ALA A CA 1
ATOM 1736 C C . ALA A 1 221 ? 3.63 -11.055 -7.832 1 98.79 221 ALA A C 1
ATOM 1738 O O . ALA A 1 221 ? 2.522 -11.217 -7.315 1 98.79 221 ALA A O 1
ATOM 1739 N N . HIS A 1 222 ? 3.839 -11.199 -9.119 1 98.7 222 HIS A N 1
ATOM 1740 C CA . HIS A 1 222 ? 2.743 -11.465 -10.045 1 98.7 222 HIS A CA 1
ATOM 1741 C C . HIS A 1 222 ? 3.21 -12.318 -11.22 1 98.7 222 HIS A C 1
ATOM 1743 O O . HIS A 1 222 ? 4.413 -12.462 -11.449 1 98.7 222 HIS A O 1
ATOM 1749 N N . PHE A 1 223 ? 2.282 -12.928 -11.913 1 98.6 223 PHE A N 1
ATOM 1750 C CA . PHE A 1 223 ? 2.621 -13.591 -13.166 1 98.6 223 PHE A CA 1
ATOM 1751 C C . PHE A 1 223 ? 2.934 -12.568 -14.252 1 98.6 223 PHE A C 1
ATOM 1753 O O . PHE A 1 223 ? 2.248 -11.55 -14.37 1 98.6 223 PHE A O 1
ATOM 1760 N N . ALA A 1 224 ? 3.981 -12.824 -15.009 1 97.96 224 ALA A N 1
ATOM 1761 C CA . ALA A 1 224 ? 4.335 -11.932 -16.11 1 97.96 224 ALA A CA 1
ATOM 1762 C C . ALA A 1 224 ? 3.357 -12.081 -17.272 1 97.96 224 ALA A C 1
ATOM 1764 O O . ALA A 1 224 ? 2.949 -13.195 -17.609 1 97.96 224 ALA A O 1
ATOM 1765 N N . THR A 1 225 ? 2.92 -11.012 -17.773 1 96.42 225 THR A N 1
ATOM 1766 C CA . THR A 1 225 ? 2.104 -10.958 -18.981 1 96.42 225 THR A CA 1
ATOM 1767 C C . THR A 1 225 ? 2.709 -9.996 -19.999 1 96.42 225 THR A C 1
ATOM 1769 O O . THR A 1 225 ? 3.731 -9.361 -19.731 1 96.42 225 THR A O 1
ATOM 1772 N N . VAL A 1 226 ? 2.104 -9.958 -21.101 1 95.34 226 VAL A N 1
ATOM 1773 C CA . VAL A 1 226 ? 2.587 -9.078 -22.161 1 95.34 226 VAL A CA 1
ATOM 1774 C C . VAL A 1 226 ? 2.468 -7.622 -21.719 1 95.34 226 VAL A C 1
ATOM 1776 O O . VAL A 1 226 ? 3.314 -6.792 -22.058 1 95.34 226 VAL A O 1
ATOM 1779 N N . GLU A 1 227 ? 1.397 -7.345 -21.001 1 94.29 227 GLU A N 1
ATOM 1780 C CA . GLU A 1 227 ? 1.264 -6.011 -20.422 1 94.29 227 GLU A CA 1
ATOM 1781 C C . GLU A 1 227 ? 2.175 -5.842 -19.21 1 94.29 227 GLU A C 1
ATOM 1783 O O . GLU A 1 227 ? 2.071 -6.594 -18.239 1 94.29 227 GLU A O 1
ATOM 1788 N N . LEU A 1 228 ? 2.992 -4.897 -19.284 1 93.3 228 LEU A N 1
ATOM 1789 C CA . LEU A 1 228 ? 4.048 -4.684 -18.3 1 93.3 228 LEU A CA 1
ATOM 1790 C C . LEU A 1 228 ? 3.461 -4.492 -16.906 1 93.3 228 LEU A C 1
ATOM 1792 O O . LEU A 1 228 ? 2.649 -3.589 -16.688 1 93.3 228 LEU A O 1
ATOM 1796 N N . ASP A 1 229 ? 3.871 -5.35 -15.943 1 93.64 229 ASP A N 1
ATOM 1797 C CA . ASP A 1 229 ? 3.571 -5.273 -14.516 1 93.64 229 ASP A CA 1
ATOM 1798 C C . ASP A 1 229 ? 2.065 -5.299 -14.269 1 93.64 229 ASP A C 1
ATOM 1800 O O . ASP A 1 229 ? 1.575 -4.676 -13.324 1 93.64 229 ASP A O 1
ATOM 1804 N N . ALA A 1 230 ? 1.32 -6.03 -15.151 1 95.25 230 ALA A N 1
ATOM 1805 C CA . ALA A 1 230 ? -0.138 -5.979 -15.09 1 95.25 230 ALA A CA 1
ATOM 1806 C C . ALA A 1 230 ? -0.727 -7.372 -14.887 1 95.25 230 ALA A C 1
ATOM 1808 O O . ALA A 1 230 ? -1.948 -7.545 -14.904 1 95.25 230 ALA A O 1
ATOM 1809 N N . GLY A 1 231 ? 0.075 -8.357 -14.713 1 97.09 231 GLY A N 1
ATOM 1810 C CA . GLY A 1 231 ? -0.42 -9.722 -14.624 1 97.09 231 GLY A CA 1
ATOM 1811 C C . GLY A 1 231 ? -1.075 -10.034 -13.292 1 97.09 231 GLY A C 1
ATOM 1812 O O . GLY A 1 231 ? -1.065 -9.205 -12.38 1 97.09 231 GLY A O 1
ATOM 1813 N N . PRO A 1 232 ? -1.642 -11.193 -13.218 1 98.16 232 PRO A N 1
ATOM 1814 C CA . PRO A 1 232 ? -2.345 -11.597 -11.998 1 98.16 232 PRO A CA 1
ATOM 1815 C C . PRO A 1 232 ? -1.444 -11.582 -10.765 1 98.16 232 PRO A C 1
ATOM 1817 O O . PRO A 1 232 ? -0.367 -12.183 -10.775 1 98.16 232 PRO A O 1
ATOM 1820 N N . ILE A 1 233 ? -1.882 -10.973 -9.723 1 98.64 233 ILE A N 1
ATOM 1821 C CA . ILE A 1 233 ? -1.08 -10.74 -8.527 1 98.64 233 ILE A CA 1
ATOM 1822 C C . ILE A 1 233 ? -1.177 -11.948 -7.597 1 98.64 233 ILE A C 1
ATOM 1824 O O . ILE A 1 233 ? -2.269 -12.471 -7.36 1 98.64 233 ILE A O 1
ATOM 1828 N N . ILE A 1 234 ? -0.025 -12.332 -7.074 1 98.63 234 ILE A N 1
ATOM 1829 C CA . ILE A 1 234 ? 0.029 -13.486 -6.183 1 98.63 234 ILE A CA 1
ATOM 1830 C C . ILE A 1 234 ? 0.192 -13.016 -4.739 1 98.63 234 ILE A C 1
ATOM 1832 O O . ILE A 1 234 ? -0.465 -13.533 -3.833 1 98.63 234 ILE A O 1
ATOM 1836 N N . GLU A 1 235 ? 1.041 -12.074 -4.56 1 98.32 235 GLU A N 1
ATOM 1837 C CA . GLU A 1 235 ? 1.394 -11.62 -3.218 1 98.32 235 GLU A CA 1
ATOM 1838 C C . GLU A 1 235 ? 1.817 -10.153 -3.225 1 98.32 235 GLU A C 1
ATOM 1840 O O . GLU A 1 235 ? 2.443 -9.687 -4.179 1 98.32 235 GLU A O 1
ATOM 1845 N N . GLN A 1 236 ? 1.485 -9.474 -2.152 1 98.17 236 GLN A N 1
ATOM 1846 C CA . GLN A 1 236 ? 1.89 -8.089 -1.934 1 98.17 236 GLN A CA 1
ATOM 1847 C C . GLN A 1 236 ? 2.205 -7.833 -0.463 1 98.17 236 GLN A C 1
ATOM 1849 O O . GLN A 1 236 ? 1.565 -8.402 0.423 1 98.17 236 GLN A O 1
ATOM 1854 N N . GLU A 1 237 ? 3.141 -7 -0.282 1 97.53 237 GLU A N 1
ATOM 1855 C CA . GLU A 1 237 ? 3.476 -6.545 1.064 1 97.53 237 GLU A CA 1
ATOM 1856 C C . GLU A 1 237 ? 4.073 -5.141 1.04 1 97.53 237 GLU A C 1
ATOM 1858 O O . GLU A 1 237 ? 4.518 -4.668 -0.008 1 97.53 237 GLU A O 1
ATOM 1863 N N . VAL A 1 238 ? 3.991 -4.477 2.25 1 96.82 238 VAL A N 1
ATOM 1864 C CA . VAL A 1 238 ? 4.488 -3.107 2.324 1 96.82 238 VAL A CA 1
ATOM 1865 C C . VAL A 1 238 ? 5.398 -2.953 3.541 1 96.82 238 VAL A C 1
ATOM 1867 O O . VAL A 1 238 ? 5.426 -3.821 4.417 1 96.82 238 VAL A O 1
ATOM 1870 N N . VAL A 1 239 ? 6.129 -1.853 3.56 1 97.12 239 VAL A N 1
ATOM 1871 C CA . VAL A 1 239 ? 6.932 -1.433 4.703 1 97.12 239 VAL A CA 1
ATOM 1872 C C . VAL A 1 239 ? 6.84 0.082 4.87 1 97.12 239 VAL A C 1
ATOM 1874 O O . VAL A 1 239 ? 6.732 0.817 3.885 1 97.12 239 VAL A O 1
ATOM 1877 N N . ARG A 1 240 ? 6.855 0.521 6.079 1 97.07 240 ARG A N 1
ATOM 1878 C CA . ARG A 1 240 ? 6.749 1.945 6.375 1 97.07 240 ARG A CA 1
ATOM 1879 C C . ARG A 1 240 ? 8.054 2.669 6.06 1 97.07 240 ARG A C 1
ATOM 1881 O O . ARG A 1 240 ? 9.139 2.124 6.273 1 97.07 240 ARG A O 1
ATOM 1888 N N . VAL A 1 241 ? 7.948 3.892 5.598 1 97.07 241 VAL A N 1
ATOM 1889 C CA . VAL A 1 241 ? 9.073 4.791 5.366 1 97.07 241 VAL A CA 1
ATOM 1890 C C . VAL A 1 241 ? 8.731 6.189 5.876 1 97.07 241 VAL A C 1
ATOM 1892 O O . VAL A 1 241 ? 7.579 6.467 6.218 1 97.07 241 VAL A O 1
ATOM 1895 N N . SER A 1 242 ? 9.765 7.035 5.986 1 95.16 242 SER A N 1
ATOM 1896 C CA . SER A 1 242 ? 9.553 8.391 6.483 1 95.16 242 SER A CA 1
ATOM 1897 C C . SER A 1 242 ? 10.403 9.4 5.717 1 95.16 242 SER A C 1
ATOM 1899 O O . SER A 1 242 ? 11.174 9.024 4.832 1 95.16 242 SER A O 1
ATOM 1901 N N . HIS A 1 243 ? 10.244 10.672 6.051 1 94.03 243 HIS A N 1
ATOM 1902 C CA . HIS A 1 243 ? 10.997 11.764 5.445 1 94.03 243 HIS A CA 1
ATOM 1903 C C . HIS A 1 243 ? 12.489 11.632 5.734 1 94.03 243 HIS A C 1
ATOM 1905 O O . HIS A 1 243 ? 13.31 12.292 5.094 1 94.03 243 HIS A O 1
ATOM 1911 N N . ARG A 1 244 ? 12.794 10.816 6.641 1 94.91 244 ARG A N 1
ATOM 1912 C CA . ARG A 1 244 ? 14.197 10.64 7.001 1 94.91 244 ARG A CA 1
ATOM 1913 C C . ARG A 1 244 ? 14.876 9.632 6.079 1 94.91 244 ARG A C 1
ATOM 1915 O O . ARG A 1 244 ? 16.104 9.527 6.063 1 94.91 244 ARG A O 1
ATOM 1922 N N . ASP A 1 245 ? 14.117 8.904 5.325 1 95.74 245 ASP A N 1
ATOM 1923 C CA . ASP A 1 245 ? 14.656 7.883 4.431 1 95.74 245 ASP A CA 1
ATOM 1924 C C . ASP A 1 245 ? 15.089 8.492 3.1 1 95.74 245 ASP A C 1
ATOM 1926 O O . ASP A 1 245 ? 14.313 9.198 2.452 1 95.74 245 ASP A O 1
ATOM 1930 N N . SER A 1 246 ? 16.313 8.255 2.733 1 95.7 246 SER A N 1
ATOM 1931 C CA . SER A 1 246 ? 16.793 8.586 1.396 1 95.7 246 SER A CA 1
ATOM 1932 C C . SER A 1 246 ? 16.317 7.565 0.369 1 95.7 246 SER A C 1
ATOM 1934 O O . SER A 1 246 ? 15.722 6.546 0.728 1 95.7 246 SER A O 1
ATOM 1936 N N . VAL A 1 247 ? 16.587 7.817 -0.872 1 96.06 247 VAL A N 1
ATOM 1937 C CA . VAL A 1 247 ? 16.28 6.845 -1.916 1 96.06 247 VAL A CA 1
ATOM 1938 C C . VAL A 1 247 ? 17.027 5.542 -1.646 1 96.06 247 VAL A C 1
ATOM 1940 O O . VAL A 1 247 ? 16.467 4.454 -1.799 1 96.06 247 VAL A O 1
ATOM 1943 N N . ASP A 1 248 ? 18.257 5.671 -1.238 1 96.49 248 ASP A N 1
ATOM 1944 C CA . ASP A 1 248 ? 19.046 4.484 -0.922 1 96.49 248 ASP A CA 1
ATOM 1945 C C . ASP A 1 248 ? 18.408 3.688 0.214 1 96.49 248 ASP A C 1
ATOM 1947 O O . ASP A 1 248 ? 18.466 2.456 0.225 1 96.49 248 ASP A O 1
ATOM 1951 N N . ASP A 1 249 ? 17.837 4.417 1.157 1 96.9 249 ASP A N 1
ATOM 1952 C CA . ASP A 1 249 ? 17.133 3.748 2.247 1 96.9 249 ASP A CA 1
ATOM 1953 C C . ASP A 1 249 ? 15.906 3 1.731 1 96.9 249 ASP A C 1
ATOM 1955 O O . ASP A 1 249 ? 15.621 1.885 2.173 1 96.9 249 ASP A O 1
ATOM 1959 N N . LEU A 1 250 ? 15.169 3.701 0.831 1 97.19 250 LEU A N 1
ATOM 1960 C CA . LEU A 1 250 ? 14.004 3.044 0.248 1 97.19 250 LEU A CA 1
ATOM 1961 C C . LEU A 1 250 ? 14.408 1.766 -0.479 1 97.19 250 LEU A C 1
ATOM 1963 O O . LEU A 1 250 ? 13.734 0.74 -0.361 1 97.19 250 LEU A O 1
ATOM 1967 N N . VAL A 1 251 ? 15.505 1.835 -1.223 1 96.24 251 VAL A N 1
ATOM 1968 C CA . VAL A 1 251 ? 16.006 0.678 -1.957 1 96.24 251 VAL A CA 1
ATOM 1969 C C . VAL A 1 251 ? 16.367 -0.438 -0.979 1 96.24 251 VAL A C 1
ATOM 1971 O O . VAL A 1 251 ? 16.006 -1.598 -1.19 1 96.24 251 VAL A O 1
ATOM 1974 N N . ARG A 1 252 ? 17.053 -0.09 0.072 1 96.65 252 ARG A N 1
ATOM 1975 C CA . ARG A 1 252 ? 17.454 -1.069 1.077 1 96.65 252 ARG A CA 1
ATOM 1976 C C . ARG A 1 252 ? 16.237 -1.736 1.708 1 96.65 252 ARG A C 1
ATOM 1978 O O . ARG A 1 252 ? 16.167 -2.965 1.786 1 96.65 252 ARG A O 1
ATOM 1985 N N . LYS A 1 253 ? 15.274 -0.976 2.18 1 96.99 253 LYS A N 1
ATOM 1986 C CA . LYS A 1 253 ? 14.045 -1.508 2.761 1 96.99 253 LYS A CA 1
ATOM 1987 C C . LYS A 1 253 ? 13.266 -2.332 1.74 1 96.99 253 LYS A C 1
ATOM 1989 O O . LYS A 1 253 ? 12.698 -3.373 2.077 1 96.99 253 LYS A O 1
ATOM 1994 N N . GLY A 1 254 ? 13.248 -1.825 0.53 1 96.36 254 GLY A N 1
ATOM 1995 C CA . GLY A 1 254 ? 12.576 -2.511 -0.561 1 96.36 254 GLY A CA 1
ATOM 1996 C C . GLY A 1 254 ? 13.132 -3.897 -0.828 1 96.36 254 GLY A C 1
ATOM 1997 O O . GLY A 1 254 ? 12.377 -4.834 -1.093 1 96.36 254 GLY A O 1
ATOM 1998 N N . LYS A 1 255 ? 14.449 -4.029 -0.755 1 96.79 255 LYS A N 1
ATOM 1999 C CA . LYS A 1 255 ? 15.079 -5.327 -0.98 1 96.79 255 LYS A CA 1
ATOM 2000 C C . LYS A 1 255 ? 14.564 -6.367 0.011 1 96.79 255 LYS A C 1
ATOM 2002 O O . LYS A 1 255 ? 14.332 -7.52 -0.357 1 96.79 255 LYS A O 1
ATOM 2007 N N . ASP A 1 256 ? 14.332 -5.957 1.187 1 96.42 256 ASP A N 1
ATOM 2008 C CA . ASP A 1 256 ? 13.823 -6.871 2.204 1 96.42 256 ASP A CA 1
ATOM 2009 C C . ASP A 1 256 ? 12.408 -7.335 1.867 1 96.42 256 ASP A C 1
ATOM 2011 O O . ASP A 1 256 ? 12.099 -8.525 1.96 1 96.42 256 ASP A O 1
ATOM 2015 N N . VAL A 1 257 ? 11.622 -6.423 1.464 1 97.34 257 VAL A N 1
ATOM 2016 C CA . VAL A 1 257 ? 10.227 -6.726 1.164 1 97.34 257 VAL A CA 1
ATOM 2017 C C . VAL A 1 257 ? 10.143 -7.566 -0.109 1 97.34 257 VAL A C 1
ATOM 2019 O O . VAL A 1 257 ? 9.341 -8.499 -0.192 1 97.34 257 VAL A O 1
ATOM 2022 N N . GLU A 1 258 ? 10.974 -7.272 -1.035 1 97.9 258 GLU A N 1
ATOM 2023 C CA . GLU A 1 258 ? 10.977 -7.982 -2.31 1 97.9 258 GLU A CA 1
ATOM 2024 C C . GLU A 1 258 ? 11.306 -9.46 -2.119 1 97.9 258 GLU A C 1
ATOM 2026 O O . GLU A 1 258 ? 10.636 -10.328 -2.682 1 97.9 258 GLU A O 1
ATOM 2031 N N . ARG A 1 259 ? 12.29 -9.732 -1.322 1 97.19 259 ARG A N 1
ATOM 2032 C CA . ARG A 1 259 ? 12.691 -11.117 -1.094 1 97.19 259 ARG A CA 1
ATOM 2033 C C . ARG A 1 259 ? 11.564 -11.912 -0.443 1 97.19 259 ARG A C 1
ATOM 2035 O O . ARG A 1 259 ? 11.279 -13.041 -0.85 1 97.19 259 ARG A O 1
ATOM 2042 N N . THR A 1 260 ? 10.992 -11.283 0.489 1 97.12 260 THR A N 1
ATOM 2043 C CA . THR A 1 260 ? 9.944 -11.957 1.247 1 97.12 260 THR A CA 1
ATOM 2044 C C . THR A 1 260 ? 8.723 -12.216 0.369 1 97.12 260 THR A C 1
ATOM 2046 O O . THR A 1 260 ? 8.178 -13.322 0.366 1 97.12 260 THR A O 1
ATOM 2049 N N . VAL A 1 261 ? 8.353 -11.229 -0.387 1 98.42 261 VAL A N 1
ATOM 2050 C CA . VAL A 1 261 ? 7.159 -11.308 -1.222 1 98.42 261 VAL A CA 1
ATOM 2051 C C . VAL A 1 261 ? 7.367 -12.346 -2.323 1 98.42 261 VAL A C 1
ATOM 2053 O O . VAL A 1 261 ? 6.499 -13.189 -2.562 1 98.42 261 VAL A O 1
ATOM 2056 N N . LEU A 1 262 ? 8.5 -12.295 -2.944 1 98.47 262 LEU A N 1
ATOM 2057 C CA . LEU A 1 262 ? 8.781 -13.248 -4.013 1 98.47 262 LEU A CA 1
ATOM 2058 C C . LEU A 1 262 ? 8.877 -14.667 -3.463 1 98.47 262 LEU A C 1
ATOM 2060 O O . LEU A 1 262 ? 8.312 -15.6 -4.039 1 98.47 262 LEU A O 1
ATOM 2064 N N . GLY A 1 263 ? 9.585 -14.811 -2.375 1 97.21 263 GLY A N 1
ATOM 2065 C CA . GLY A 1 263 ? 9.696 -16.121 -1.755 1 97.21 263 GLY A CA 1
ATOM 2066 C C . GLY A 1 263 ? 8.351 -16.743 -1.431 1 97.21 263 GLY A C 1
ATOM 2067 O O . GLY A 1 263 ? 8.125 -17.925 -1.702 1 97.21 263 GLY A O 1
ATOM 2068 N N . ARG A 1 264 ? 7.484 -15.952 -0.887 1 97.02 264 ARG A N 1
ATOM 2069 C CA . ARG A 1 264 ? 6.158 -16.443 -0.526 1 97.02 264 ARG A CA 1
ATOM 2070 C C . ARG A 1 264 ? 5.356 -16.818 -1.767 1 97.02 264 ARG A C 1
ATOM 2072 O O . ARG A 1 264 ? 4.691 -17.855 -1.793 1 97.02 264 ARG A O 1
ATOM 2079 N N . ALA A 1 265 ? 5.429 -15.956 -2.761 1 98.14 265 ALA A N 1
ATOM 2080 C CA . ALA A 1 265 ? 4.689 -16.216 -3.993 1 98.14 265 ALA A CA 1
ATOM 2081 C C . ALA A 1 265 ? 5.144 -17.52 -4.642 1 98.14 265 ALA A C 1
ATOM 2083 O O . ALA A 1 265 ? 4.317 -18.341 -5.047 1 98.14 265 ALA A O 1
ATOM 2084 N N . VAL A 1 266 ? 6.429 -17.697 -4.708 1 97.78 266 VAL A N 1
ATOM 2085 C CA . VAL A 1 266 ? 6.995 -18.894 -5.321 1 97.78 266 VAL A CA 1
ATOM 2086 C C . VAL A 1 266 ? 6.596 -20.126 -4.513 1 97.78 266 VAL A C 1
ATOM 2088 O O . VAL A 1 266 ? 6.176 -21.138 -5.08 1 97.78 266 VAL A O 1
ATOM 2091 N N . ARG A 1 267 ? 6.685 -20.042 -3.223 1 96.65 267 ARG A N 1
ATOM 2092 C CA . ARG A 1 267 ? 6.299 -21.154 -2.361 1 96.65 267 ARG A CA 1
ATOM 2093 C C . ARG A 1 267 ? 4.837 -21.532 -2.578 1 96.65 267 ARG A C 1
ATOM 2095 O O . ARG A 1 267 ? 4.512 -22.712 -2.728 1 96.65 267 ARG A O 1
ATOM 2102 N N . LEU A 1 268 ? 4.013 -20.531 -2.57 1 96.92 268 LEU A N 1
ATOM 2103 C CA . LEU A 1 268 ? 2.586 -20.782 -2.74 1 96.92 268 LEU A CA 1
ATOM 2104 C C . LEU A 1 268 ? 2.306 -21.44 -4.086 1 96.92 268 LEU A C 1
ATOM 2106 O O . LEU A 1 268 ? 1.496 -22.366 -4.173 1 96.92 268 LEU A O 1
ATOM 2110 N N . HIS A 1 269 ? 2.972 -20.99 -5.089 1 97.15 269 HIS A N 1
ATOM 2111 C CA . HIS A 1 269 ? 2.801 -21.575 -6.414 1 97.15 269 HIS A CA 1
ATOM 2112 C C . HIS A 1 269 ? 3.258 -23.03 -6.436 1 97.15 269 HIS A C 1
ATOM 2114 O O . HIS A 1 269 ? 2.554 -23.898 -6.956 1 97.15 269 HIS A O 1
ATOM 2120 N N . LEU A 1 270 ? 4.372 -23.289 -5.857 1 95.83 270 LEU A N 1
ATOM 2121 C CA . LEU A 1 270 ? 4.966 -24.621 -5.899 1 95.83 270 LEU A CA 1
ATOM 2122 C C . LEU A 1 270 ? 4.165 -25.6 -5.045 1 95.83 270 LEU A C 1
ATOM 2124 O O . LEU A 1 270 ? 4.177 -26.806 -5.3 1 95.83 270 LEU A O 1
ATOM 2128 N N . LEU A 1 271 ? 3.493 -25.089 -4.118 1 95.2 271 LEU A N 1
ATOM 2129 C CA . LEU A 1 271 ? 2.622 -25.923 -3.297 1 95.2 271 LEU A CA 1
ATOM 2130 C C . LEU A 1 271 ? 1.255 -26.092 -3.951 1 95.2 271 LEU A C 1
ATOM 2132 O O . LEU A 1 271 ? 0.342 -26.665 -3.353 1 95.2 271 LEU A O 1
ATOM 2136 N N . ARG A 1 272 ? 1.118 -25.591 -5.148 1 96.7 272 ARG A N 1
ATOM 2137 C CA . ARG A 1 272 ? -0.116 -25.682 -5.922 1 96.7 272 ARG A CA 1
ATOM 2138 C C . ARG A 1 272 ? -1.273 -25.012 -5.188 1 96.7 272 ARG A C 1
ATOM 2140 O O . ARG A 1 272 ? -2.37 -25.57 -5.107 1 96.7 272 ARG A O 1
ATOM 2147 N N . ARG A 1 273 ? -0.97 -23.754 -4.73 1 97.27 273 ARG A N 1
ATOM 2148 C CA . ARG A 1 273 ? -1.978 -23.03 -3.963 1 97.27 273 ARG A CA 1
ATOM 2149 C C . ARG A 1 273 ? -2.4 -21.752 -4.681 1 97.27 273 ARG A C 1
ATOM 2151 O O . ARG A 1 273 ? -3.082 -20.904 -4.102 1 97.27 273 ARG A O 1
ATOM 2158 N N . VAL A 1 274 ? -2.008 -21.623 -5.911 1 97.84 274 VAL A N 1
ATOM 2159 C CA . VAL A 1 274 ? -2.36 -20.453 -6.708 1 97.84 274 VAL A CA 1
ATOM 2160 C C . VAL A 1 274 ? -3.115 -20.889 -7.961 1 97.84 274 VAL A C 1
ATOM 2162 O O . VAL A 1 274 ? -2.646 -21.752 -8.707 1 97.84 274 VAL A O 1
ATOM 2165 N N . LEU A 1 275 ? -4.248 -20.361 -8.161 1 97.46 275 LEU A N 1
ATOM 2166 C CA . LEU A 1 275 ? -5.04 -20.604 -9.362 1 97.46 275 LEU A CA 1
ATOM 2167 C C . LEU A 1 275 ? -5.376 -19.293 -10.066 1 97.46 275 LEU A C 1
ATOM 2169 O O . LEU A 1 275 ? -5.953 -18.388 -9.459 1 97.46 275 LEU A O 1
ATOM 2173 N N . THR A 1 276 ? -4.974 -19.2 -11.327 1 96.81 276 THR A N 1
ATOM 2174 C CA . THR A 1 276 ? -5.245 -17.995 -12.103 1 96.81 276 THR A CA 1
ATOM 2175 C C . THR A 1 276 ? -6.609 -18.084 -12.783 1 96.81 276 THR A C 1
ATOM 2177 O O . THR A 1 276 ? -7.009 -19.155 -13.244 1 96.81 276 THR A O 1
ATOM 2180 N N . TYR A 1 277 ? -7.375 -17.039 -12.807 1 94.72 277 TYR A N 1
ATOM 2181 C CA . TYR A 1 277 ? -8.628 -16.892 -13.538 1 94.72 277 TYR A CA 1
ATOM 2182 C C . TYR A 1 277 ? -8.855 -15.441 -13.945 1 94.72 277 TYR A C 1
ATOM 2184 O O . TYR A 1 277 ? -8.826 -14.541 -13.103 1 94.72 277 TYR A O 1
ATOM 2192 N N . GLY A 1 278 ? -8.954 -15.228 -15.222 1 92.19 278 GLY A N 1
ATOM 2193 C CA . GLY A 1 278 ? -8.887 -13.852 -15.689 1 92.19 278 GLY A CA 1
ATOM 2194 C C . GLY A 1 278 ? -7.558 -13.185 -15.39 1 92.19 278 GLY A C 1
ATOM 2195 O O . GLY A 1 278 ? -6.499 -13.729 -15.707 1 92.19 278 GLY A O 1
ATOM 2196 N N . ASN A 1 279 ? -7.568 -12.009 -14.875 1 94.99 279 ASN A N 1
ATOM 2197 C CA . ASN A 1 279 ? -6.341 -11.324 -14.485 1 94.99 279 ASN A CA 1
ATOM 2198 C C . ASN A 1 279 ? -6.188 -11.269 -12.967 1 94.99 279 ASN A C 1
ATOM 2200 O O . ASN A 1 279 ? -5.753 -10.254 -12.42 1 94.99 279 ASN A O 1
ATOM 2204 N N . LYS A 1 280 ? -6.68 -12.386 -12.379 1 96.59 280 LYS A N 1
ATOM 2205 C CA . LYS A 1 280 ? -6.608 -12.505 -10.925 1 96.59 280 LYS A CA 1
ATOM 2206 C C . LYS A 1 280 ? -6.125 -13.892 -10.51 1 96.59 280 LYS A C 1
ATOM 2208 O O . LYS A 1 280 ? -6.003 -14.789 -11.347 1 96.59 280 LYS A O 1
ATOM 2213 N N . THR A 1 281 ? -5.847 -13.917 -9.212 1 98.02 281 THR A N 1
ATOM 2214 C CA . THR A 1 281 ? -5.523 -15.226 -8.655 1 98.02 281 THR A CA 1
ATOM 2215 C C . THR A 1 281 ? -6.387 -15.523 -7.433 1 98.02 281 THR A C 1
ATOM 2217 O O . THR A 1 281 ? -6.73 -14.615 -6.673 1 98.02 281 THR A O 1
ATOM 2220 N N . VAL A 1 282 ? -6.707 -16.762 -7.26 1 97.3 282 VAL A N 1
ATOM 2221 C CA . VAL A 1 282 ? -7.071 -17.306 -5.956 1 97.3 282 VAL A CA 1
ATOM 2222 C C . VAL A 1 282 ? -5.832 -17.879 -5.271 1 97.3 282 VAL A C 1
ATOM 2224 O O . VAL A 1 282 ? -5.079 -18.646 -5.875 1 97.3 282 VAL A O 1
ATOM 2227 N N . VAL A 1 283 ? -5.583 -17.456 -4.113 1 97.74 283 VAL A N 1
ATOM 2228 C CA . VAL A 1 283 ? -4.489 -18.009 -3.32 1 97.74 283 VAL A CA 1
ATOM 2229 C C . VAL A 1 283 ? -5.052 -18.771 -2.123 1 97.74 283 VAL A C 1
ATOM 2231 O O . VAL A 1 283 ? -5.66 -18.176 -1.23 1 97.74 283 VAL A O 1
ATOM 2234 N N . PHE A 1 284 ? -4.852 -20.061 -2.147 1 94.28 284 PHE A N 1
ATOM 2235 C CA . PHE A 1 284 ? -5.361 -20.924 -1.088 1 94.28 284 PHE A CA 1
ATOM 2236 C C . PHE A 1 284 ? -4.392 -20.968 0.088 1 94.28 284 PHE A C 1
ATOM 2238 O O . PHE A 1 284 ? -3.361 -21.641 0.024 1 94.28 284 PHE A O 1
ATOM 2245 N N . ALA A 1 285 ? -4.444 -20.035 0.966 1 76.74 285 ALA A N 1
ATOM 2246 C CA . ALA A 1 285 ? -3.502 -19.896 2.073 1 76.74 285 ALA A CA 1
ATOM 2247 C C . ALA A 1 285 ? -3.767 -20.94 3.154 1 76.74 285 ALA A C 1
ATOM 2249 O O . ALA A 1 285 ? -4.9 -21.397 3.32 1 76.74 285 ALA A O 1
ATOM 2250 N N . MET B 1 1 ? -2.408 23.315 36.268 1 43.43 1 MET B N 1
ATOM 2251 C CA . MET B 1 1 ? -2.697 23.756 34.906 1 43.43 1 MET B CA 1
ATOM 2252 C C . MET B 1 1 ? -1.49 23.545 33.998 1 43.43 1 MET B C 1
ATOM 2254 O O . MET B 1 1 ? -0.391 24.015 34.299 1 43.43 1 MET B O 1
ATOM 2258 N N . THR B 1 2 ? -1.359 22.429 33.26 1 62.27 2 THR B N 1
ATOM 2259 C CA . THR B 1 2 ? -0.13 22.159 32.521 1 62.27 2 THR B CA 1
ATOM 2260 C C . THR B 1 2 ? 0.325 23.399 31.756 1 62.27 2 THR B C 1
ATOM 2262 O O . THR B 1 2 ? -0.484 24.065 31.106 1 62.27 2 THR B O 1
ATOM 2265 N N . THR B 1 3 ? 1.349 24.042 32.127 1 82.44 3 THR B N 1
ATOM 2266 C CA . THR B 1 3 ? 1.934 25.242 31.538 1 82.44 3 THR B CA 1
ATOM 2267 C C . THR B 1 3 ? 2.031 25.107 30.021 1 82.44 3 THR B C 1
ATOM 2269 O O . THR B 1 3 ? 2.277 24.015 29.504 1 82.44 3 THR B O 1
ATOM 2272 N N . ALA B 1 4 ? 1.569 26.205 29.391 1 93.53 4 ALA B N 1
ATOM 2273 C CA . ALA B 1 4 ? 1.526 26.255 27.932 1 93.53 4 ALA B CA 1
ATOM 2274 C C . ALA B 1 4 ? 2.926 26.137 27.338 1 93.53 4 ALA B C 1
ATOM 2276 O O . ALA B 1 4 ? 3.912 26.512 27.976 1 93.53 4 ALA B O 1
ATOM 2277 N N . ASN B 1 5 ? 2.975 25.449 26.242 1 96.46 5 ASN B N 1
ATOM 2278 C CA . ASN B 1 5 ? 4.2 25.394 25.452 1 96.46 5 ASN B CA 1
ATOM 2279 C C . ASN B 1 5 ? 4.099 26.26 24.199 1 96.46 5 ASN B C 1
ATOM 2281 O O . ASN B 1 5 ? 3.001 26.504 23.696 1 96.46 5 ASN B O 1
ATOM 2285 N N . ALA B 1 6 ? 5.23 26.721 23.797 1 97.83 6 ALA B N 1
ATOM 2286 C CA . ALA B 1 6 ? 5.365 27.325 22.474 1 97.83 6 ALA B CA 1
ATOM 2287 C C . ALA B 1 6 ? 5.944 26.33 21.473 1 97.83 6 ALA B C 1
ATOM 2289 O O . ALA B 1 6 ? 6.814 25.527 21.819 1 97.83 6 ALA B O 1
ATOM 2290 N N . ILE B 1 7 ? 5.413 26.367 20.271 1 97.69 7 ILE B N 1
ATOM 2291 C CA . ILE B 1 7 ? 5.871 25.467 19.218 1 97.69 7 ILE B CA 1
ATOM 2292 C C . ILE B 1 7 ? 6.256 26.274 17.981 1 97.69 7 ILE B C 1
ATOM 2294 O O . ILE B 1 7 ? 5.425 26.989 17.415 1 97.69 7 ILE B O 1
ATOM 2298 N N . LEU B 1 8 ? 7.478 26.165 17.594 1 98.16 8 LEU B N 1
ATOM 2299 C CA . LEU B 1 8 ? 7.98 26.823 16.393 1 98.16 8 LEU B CA 1
ATOM 2300 C C . LEU B 1 8 ? 8.173 25.817 15.263 1 98.16 8 LEU B C 1
ATOM 2302 O O . LEU B 1 8 ? 8.85 24.801 15.439 1 98.16 8 LEU B O 1
ATOM 2306 N N . LEU B 1 9 ? 7.484 26.035 14.151 1 98.07 9 LEU B N 1
ATOM 2307 C CA . LEU B 1 9 ? 7.753 25.317 12.91 1 98.07 9 LEU B CA 1
ATOM 2308 C C . LEU B 1 9 ? 8.525 26.194 11.93 1 98.07 9 LEU B C 1
ATOM 2310 O O . LEU B 1 9 ? 8.205 27.372 11.76 1 98.07 9 LEU B O 1
ATOM 2314 N N . ILE B 1 10 ? 9.58 25.631 11.333 1 97.84 10 ILE B N 1
ATOM 2315 C CA . ILE B 1 10 ? 10.384 26.462 10.443 1 97.84 10 ILE B CA 1
ATOM 2316 C C . ILE B 1 10 ? 10.874 25.629 9.261 1 97.84 10 ILE B C 1
ATOM 2318 O O . ILE B 1 10 ? 11.222 24.457 9.422 1 97.84 10 ILE B O 1
ATOM 2322 N N . VAL B 1 11 ? 10.803 26.115 8.054 1 97.81 11 VAL B N 1
ATOM 2323 C CA . VAL B 1 11 ? 11.412 25.591 6.836 1 97.81 11 VAL B CA 1
ATOM 2324 C C . VAL B 1 11 ? 12.224 26.687 6.15 1 97.81 11 VAL B C 1
ATOM 2326 O O . VAL B 1 11 ? 11.701 27.766 5.861 1 97.81 11 VAL B O 1
ATOM 2329 N N . CYS B 1 12 ? 13.522 26.515 5.969 1 97.82 12 CYS B N 1
ATOM 2330 C CA . CYS B 1 12 ? 14.403 27.523 5.391 1 97.82 12 CYS B CA 1
ATOM 2331 C C . CYS B 1 12 ? 15.617 26.876 4.736 1 97.82 12 CYS B C 1
ATOM 2333 O O . CYS B 1 12 ? 15.829 25.669 4.866 1 97.82 12 CYS B O 1
ATOM 2335 N N . PRO B 1 13 ? 16.314 27.666 3.972 1 97.6 13 PRO B N 1
ATOM 2336 C CA . PRO B 1 13 ? 17.573 27.11 3.472 1 97.6 13 PRO B CA 1
ATOM 2337 C C . PRO B 1 13 ? 18.476 26.593 4.59 1 97.6 13 PRO B C 1
ATOM 2339 O O . PRO B 1 13 ? 18.541 27.196 5.664 1 97.6 13 PRO B O 1
ATOM 2342 N N . ASP B 1 14 ? 19.094 25.503 4.319 1 96.23 14 ASP B N 1
ATOM 2343 C CA . ASP B 1 14 ? 19.96 24.873 5.311 1 96.23 14 ASP B CA 1
ATOM 2344 C C . ASP B 1 14 ? 21.265 25.649 5.473 1 96.23 14 ASP B C 1
ATOM 2346 O O . ASP B 1 14 ? 22.157 25.556 4.627 1 96.23 14 ASP B O 1
ATOM 2350 N N . VAL B 1 15 ? 21.412 26.436 6.515 1 93.84 15 VAL B N 1
ATOM 2351 C CA . VAL B 1 15 ? 22.624 27.192 6.813 1 93.84 15 VAL B CA 1
ATOM 2352 C C . VAL B 1 15 ? 23.155 26.798 8.189 1 93.84 15 VAL B C 1
ATOM 2354 O O . VAL B 1 15 ? 22.398 26.324 9.04 1 93.84 15 VAL B O 1
ATOM 2357 N N . ALA B 1 16 ? 24.397 26.931 8.345 1 93.04 16 ALA B N 1
ATOM 2358 C CA . ALA B 1 16 ? 25.029 26.528 9.598 1 93.04 16 ALA B CA 1
ATOM 2359 C C . ALA B 1 16 ? 24.525 27.372 10.764 1 93.04 16 ALA B C 1
ATOM 2361 O O . ALA B 1 16 ? 24.314 28.579 10.619 1 93.04 16 ALA B O 1
ATOM 2362 N N . GLY B 1 17 ? 24.277 26.69 11.914 1 94.18 17 GLY B N 1
ATOM 2363 C CA . GLY B 1 17 ? 24.07 27.415 13.157 1 94.18 17 GLY B CA 1
ATOM 2364 C C . GLY B 1 17 ? 22.606 27.569 13.522 1 94.18 17 GLY B C 1
ATOM 2365 O O . GLY B 1 17 ? 22.278 28.115 14.577 1 94.18 17 GLY B O 1
ATOM 2366 N N . ILE B 1 18 ? 21.676 27.125 12.715 1 95.33 18 ILE B N 1
ATOM 2367 C CA . ILE B 1 18 ? 20.25 27.338 12.938 1 95.33 18 ILE B CA 1
ATOM 2368 C C . ILE B 1 18 ? 19.834 26.701 14.262 1 95.33 18 ILE B C 1
ATOM 2370 O O . ILE B 1 18 ? 19.178 27.341 15.087 1 95.33 18 ILE B O 1
ATOM 2374 N N . VAL B 1 19 ? 20.25 25.47 14.448 1 95.6 19 VAL B N 1
ATOM 2375 C CA . VAL B 1 19 ? 19.866 24.726 15.643 1 95.6 19 VAL B CA 1
ATOM 2376 C C . VAL B 1 19 ? 20.397 25.435 16.887 1 95.6 19 VAL B C 1
ATOM 2378 O O . VAL B 1 19 ? 19.674 25.596 17.873 1 95.6 19 VAL B O 1
ATOM 2381 N N . ALA B 1 20 ? 21.64 25.842 16.799 1 96.17 20 ALA B N 1
ATOM 2382 C CA . ALA B 1 20 ? 22.257 26.542 17.922 1 96.17 20 ALA B CA 1
ATOM 2383 C C . ALA B 1 20 ? 21.529 27.85 18.219 1 96.17 20 ALA B C 1
ATOM 2385 O O . ALA B 1 20 ? 21.301 28.19 19.382 1 96.17 20 ALA B O 1
ATOM 2386 N N . SER B 1 21 ? 21.25 28.54 17.195 1 96.69 21 SER B N 1
ATOM 2387 C CA . SER B 1 21 ? 20.566 29.821 17.337 1 96.69 21 SER B CA 1
ATOM 2388 C C . SER B 1 21 ? 19.193 29.647 17.978 1 96.69 21 SER B C 1
ATOM 2390 O O . SER B 1 21 ? 18.834 30.382 18.899 1 96.69 21 SER B O 1
ATOM 2392 N N . LEU B 1 22 ? 18.423 28.68 17.519 1 96.31 22 LEU B N 1
ATOM 2393 C CA . LEU B 1 22 ? 17.075 28.442 18.023 1 96.31 22 LEU B CA 1
ATOM 2394 C C . LEU B 1 22 ? 17.111 27.983 19.477 1 96.31 22 LEU B C 1
ATOM 2396 O O . LEU B 1 22 ? 16.344 28.475 20.307 1 96.31 22 LEU B O 1
ATOM 2400 N N . SER B 1 23 ? 18.021 27.081 19.766 1 95.99 23 SER B N 1
ATOM 2401 C CA . SER B 1 23 ? 18.109 26.556 21.125 1 95.99 23 SER B CA 1
ATOM 2402 C C . SER B 1 23 ? 18.622 27.616 22.094 1 95.99 23 SER B C 1
ATOM 2404 O O . SER B 1 23 ? 18.169 27.689 23.239 1 95.99 23 SER B O 1
ATOM 2406 N N . SER B 1 24 ? 19.597 28.423 21.642 1 96.97 24 SER B N 1
ATOM 2407 C CA . SER B 1 24 ? 20.138 29.49 22.476 1 96.97 24 SER B CA 1
ATOM 2408 C C . SER B 1 24 ? 19.075 30.537 22.794 1 96.97 24 SER B C 1
ATOM 2410 O O . SER B 1 24 ? 19.055 31.094 23.893 1 96.97 24 SER B O 1
ATOM 2412 N N . PHE B 1 25 ? 18.337 30.811 21.831 1 97.32 25 PHE B N 1
ATOM 2413 C CA . PHE B 1 25 ? 17.245 31.758 22.027 1 97.32 25 PHE B CA 1
ATOM 2414 C C . PHE B 1 25 ? 16.361 31.33 23.192 1 97.32 25 PHE B C 1
ATOM 2416 O O . PHE B 1 25 ? 16.006 32.149 24.042 1 97.32 25 PHE B O 1
ATOM 2423 N N . VAL B 1 26 ? 15.949 30.001 23.271 1 96.91 26 VAL B N 1
ATOM 2424 C CA . VAL B 1 26 ? 15.088 29.473 24.324 1 96.91 26 VAL B CA 1
ATOM 2425 C C . VAL B 1 26 ? 15.793 29.585 25.674 1 96.91 26 VAL B C 1
ATOM 2427 O O . VAL B 1 26 ? 15.191 30.014 26.661 1 96.91 26 VAL B O 1
ATOM 2430 N N . LEU B 1 27 ? 17.079 29.263 25.65 1 95.92 27 LEU B N 1
ATOM 2431 C CA . LEU B 1 27 ? 17.872 29.298 26.874 1 95.92 27 LEU B CA 1
ATOM 2432 C C . LEU B 1 27 ? 18.014 30.726 27.39 1 95.92 27 LEU B C 1
ATOM 2434 O O . LEU B 1 27 ? 17.885 30.972 28.591 1 95.92 27 LEU B O 1
ATOM 2438 N N . GLN B 1 28 ? 18.293 31.621 26.505 1 96.77 28 GLN B N 1
ATOM 2439 C CA . GLN B 1 28 ? 18.533 33.018 26.85 1 96.77 28 GLN B CA 1
ATOM 2440 C C . GLN B 1 28 ? 17.305 33.642 27.506 1 96.77 28 GLN B C 1
ATOM 2442 O O . GLN B 1 28 ? 17.421 34.612 28.258 1 96.77 28 GLN B O 1
ATOM 2447 N N . HIS B 1 29 ? 16.222 33.102 27.247 1 97.35 29 HIS B N 1
ATOM 2448 C CA . HIS B 1 29 ? 14.988 33.636 27.811 1 97.35 29 HIS B CA 1
ATOM 2449 C C . HIS B 1 29 ? 14.413 32.697 28.867 1 97.35 29 HIS B C 1
ATOM 2451 O O . HIS B 1 29 ? 13.194 32.604 29.024 1 97.35 29 HIS B O 1
ATOM 2457 N N . ASP B 1 30 ? 15.225 31.862 29.405 1 95.68 30 ASP B N 1
ATOM 2458 C CA . ASP B 1 30 ? 14.95 31.019 30.565 1 95.68 30 ASP B CA 1
ATOM 2459 C C . ASP B 1 30 ? 13.932 29.932 30.224 1 95.68 30 ASP B C 1
ATOM 2461 O O . ASP B 1 30 ? 13.103 29.567 31.06 1 95.68 30 ASP B O 1
ATOM 2465 N N . GLY B 1 31 ? 13.918 29.585 28.966 1 94.57 31 GLY B N 1
ATOM 2466 C CA . GLY B 1 31 ? 13.022 28.516 28.556 1 94.57 31 GLY B CA 1
ATOM 2467 C C . GLY B 1 31 ? 13.642 27.137 28.683 1 94.57 31 GLY B C 1
ATOM 2468 O O . GLY B 1 31 ? 14.866 27.003 28.74 1 94.57 31 GLY B O 1
ATOM 2469 N N . ASN B 1 32 ? 12.722 26.095 28.724 1 95.54 32 ASN B N 1
ATOM 2470 C CA . ASN B 1 32 ? 13.119 24.691 28.728 1 95.54 32 ASN B CA 1
ATOM 2471 C C . ASN B 1 32 ? 12.566 23.948 27.515 1 95.54 32 ASN B C 1
ATOM 2473 O O . ASN B 1 32 ? 11.356 23.948 27.281 1 95.54 32 ASN B O 1
ATOM 2477 N N . LEU B 1 33 ? 13.418 23.323 26.808 1 95.32 33 LEU B N 1
ATOM 2478 C CA . LEU B 1 33 ? 13.001 22.571 25.63 1 95.32 33 LEU B CA 1
ATOM 2479 C C . LEU B 1 33 ? 12.217 21.325 26.029 1 95.32 33 LEU B C 1
ATOM 2481 O O . LEU B 1 33 ? 12.608 20.611 26.956 1 95.32 33 LEU B O 1
ATOM 2485 N N . VAL B 1 34 ? 11.144 21.084 25.412 1 95.26 34 VAL B N 1
ATOM 2486 C CA . VAL B 1 34 ? 10.271 19.942 25.665 1 95.26 34 VAL B CA 1
ATOM 2487 C C . VAL B 1 34 ? 10.465 18.891 24.575 1 95.26 34 VAL B C 1
ATOM 2489 O O . VAL B 1 34 ? 10.515 17.692 24.86 1 95.26 34 VAL B O 1
ATOM 2492 N N . ASP B 1 35 ? 10.498 19.347 23.377 1 95.85 35 ASP B N 1
ATOM 2493 C CA . ASP B 1 35 ? 10.63 18.479 22.211 1 95.85 35 ASP B CA 1
ATOM 2494 C C . ASP B 1 35 ? 11.284 19.218 21.047 1 95.85 35 ASP B C 1
ATOM 2496 O O . ASP B 1 35 ? 10.959 20.377 20.778 1 95.85 35 ASP B O 1
ATOM 2500 N N . VAL B 1 36 ? 12.289 18.589 20.449 1 95.95 36 VAL B N 1
ATOM 2501 C CA . VAL B 1 36 ? 13.006 19.157 19.312 1 95.95 36 VAL B CA 1
ATOM 2502 C C . VAL B 1 36 ? 13.198 18.089 18.237 1 95.95 36 VAL B C 1
ATOM 2504 O O . VAL B 1 36 ? 13.675 16.989 18.524 1 95.95 36 VAL B O 1
ATOM 2507 N N . ASP B 1 37 ? 12.778 18.416 17.043 1 96.45 37 ASP B N 1
ATOM 2508 C CA . ASP B 1 37 ? 12.946 17.505 15.915 1 96.45 37 ASP B CA 1
ATOM 2509 C C . ASP B 1 37 ? 13.311 18.268 14.643 1 96.45 37 ASP B C 1
ATOM 2511 O O . ASP B 1 37 ? 12.552 19.125 14.187 1 96.45 37 ASP B O 1
ATOM 2515 N N . PHE B 1 38 ? 14.452 18.013 14.123 1 94.87 38 PHE B N 1
ATOM 2516 C CA . PHE B 1 38 ? 14.928 18.684 12.919 1 94.87 38 PHE B CA 1
ATOM 2517 C C . PHE B 1 38 ? 15.176 17.678 11.801 1 94.87 38 PHE B C 1
ATOM 2519 O O . PHE B 1 38 ? 15.455 16.506 12.064 1 94.87 38 PHE B O 1
ATOM 2526 N N . HIS B 1 39 ? 15.009 18.163 10.64 1 95.39 39 HIS B N 1
ATOM 2527 C CA . HIS B 1 39 ? 15.314 17.374 9.452 1 95.39 39 HIS B CA 1
ATOM 2528 C C . HIS B 1 39 ? 15.955 18.235 8.369 1 95.39 39 HIS B C 1
ATOM 2530 O O . HIS B 1 39 ? 15.535 19.373 8.145 1 95.39 39 HIS B O 1
ATOM 2536 N N . THR B 1 40 ? 16.976 17.687 7.803 1 94.6 40 THR B N 1
ATOM 2537 C CA . THR B 1 40 ? 17.604 18.348 6.664 1 94.6 40 THR B CA 1
ATOM 2538 C C . THR B 1 40 ? 17.341 17.572 5.376 1 94.6 40 THR B C 1
ATOM 2540 O O . THR B 1 40 ? 17.695 16.396 5.271 1 94.6 40 THR B O 1
ATOM 2543 N N . ASP B 1 41 ? 16.668 18.176 4.458 1 93.74 41 ASP B N 1
ATOM 2544 C CA . ASP B 1 41 ? 16.567 17.626 3.11 1 93.74 41 ASP B CA 1
ATOM 2545 C C . ASP B 1 41 ? 17.767 18.036 2.259 1 93.74 41 ASP B C 1
ATOM 2547 O O . ASP B 1 41 ? 17.829 19.163 1.765 1 93.74 41 ASP B O 1
ATOM 2551 N N . ARG B 1 42 ? 18.721 17.27 2.088 1 91.07 42 ARG B N 1
ATOM 2552 C CA . ARG B 1 42 ? 19.986 17.572 1.426 1 91.07 42 ARG B CA 1
ATOM 2553 C C . ARG B 1 42 ? 19.772 17.863 -0.056 1 91.07 42 ARG B C 1
ATOM 2555 O O . ARG B 1 42 ? 20.458 18.71 -0.632 1 91.07 42 ARG B O 1
ATOM 2562 N N . GLU B 1 43 ? 18.788 17.132 -0.606 1 90.05 43 GLU B N 1
ATOM 2563 C CA . GLU B 1 43 ? 18.517 17.314 -2.029 1 90.05 43 GLU B CA 1
ATOM 2564 C C . GLU B 1 43 ? 17.977 18.713 -2.313 1 90.05 43 GLU B C 1
ATOM 2566 O O . GLU B 1 43 ? 18.415 19.373 -3.257 1 90.05 43 GLU B O 1
ATOM 2571 N N . GLN B 1 44 ? 17.168 19.14 -1.423 1 93.09 44 GLN B N 1
ATOM 2572 C CA . GLN B 1 44 ? 16.547 20.445 -1.621 1 93.09 44 GLN B CA 1
ATOM 2573 C C . GLN B 1 44 ? 17.284 21.53 -0.841 1 93.09 44 GLN B C 1
ATOM 2575 O O . GLN B 1 44 ? 16.949 22.712 -0.942 1 93.09 44 GLN B O 1
ATOM 2580 N N . LYS B 1 45 ? 18.326 21.149 -0.028 1 95.46 45 LYS B N 1
ATOM 2581 C CA . LYS B 1 45 ? 19.115 22.074 0.781 1 95.46 45 LYS B CA 1
ATOM 2582 C C . LYS B 1 45 ? 18.223 22.879 1.722 1 95.46 45 LYS B C 1
ATOM 2584 O O . LYS B 1 45 ? 18.339 24.104 1.799 1 95.46 45 LYS B O 1
ATOM 2589 N N . LEU B 1 46 ? 17.292 22.121 2.277 1 97.39 46 LEU B N 1
ATOM 2590 C CA . LEU B 1 46 ? 16.352 22.761 3.19 1 97.39 46 LEU B CA 1
ATOM 2591 C C . LEU B 1 46 ? 16.53 22.235 4.611 1 97.39 46 LEU B C 1
ATOM 2593 O O . LEU B 1 46 ? 16.804 21.049 4.808 1 97.39 46 LEU B O 1
ATOM 2597 N N . PHE B 1 47 ? 16.372 23.158 5.548 1 97.31 47 PHE B N 1
ATOM 2598 C CA . PHE B 1 47 ? 16.265 22.846 6.968 1 97.31 47 PHE B CA 1
ATOM 2599 C C . PHE B 1 47 ? 14.813 22.9 7.426 1 97.31 47 PHE B C 1
ATOM 2601 O O . PHE B 1 47 ? 14.122 23.896 7.203 1 97.31 47 PHE B O 1
ATOM 2608 N N . LEU B 1 48 ? 14.265 21.754 7.981 1 97.72 48 LEU B N 1
ATOM 2609 C CA . LEU B 1 48 ? 12.921 21.678 8.544 1 97.72 48 LEU B CA 1
ATOM 2610 C C . LEU B 1 48 ? 12.974 21.381 10.039 1 97.72 48 LEU B C 1
ATOM 2612 O O . LEU B 1 48 ? 13.671 20.459 10.47 1 97.72 48 LEU B O 1
ATOM 2616 N N . GLY B 1 49 ? 12.236 22.202 10.784 1 97.25 49 GLY B N 1
ATOM 2617 C CA . GLY B 1 49 ? 12.381 22.018 12.22 1 97.25 49 GLY B CA 1
ATOM 2618 C C . GLY B 1 49 ? 11.09 22.246 12.983 1 97.25 49 GLY B C 1
ATOM 2619 O O . GLY B 1 49 ? 10.256 23.057 12.576 1 97.25 49 GLY B O 1
ATOM 2620 N N . ARG B 1 50 ? 10.968 21.506 14.046 1 97.96 50 ARG B N 1
ATOM 2621 C CA . ARG B 1 50 ? 9.954 21.692 15.079 1 97.96 50 ARG B CA 1
ATOM 2622 C C . ARG B 1 50 ? 10.595 21.85 16.454 1 97.96 50 ARG B C 1
ATOM 2624 O O . ARG B 1 50 ? 11.389 21.006 16.874 1 97.96 50 ARG B O 1
ATOM 2631 N N . LEU B 1 51 ? 10.361 22.951 17.071 1 97.93 51 LEU B N 1
ATOM 2632 C CA . LEU B 1 51 ? 10.88 23.229 18.406 1 97.93 51 LEU B CA 1
ATOM 2633 C C . LEU B 1 51 ? 9.747 23.565 19.37 1 97.93 51 LEU B C 1
ATOM 2635 O O . LEU B 1 51 ? 8.926 24.441 19.089 1 97.93 51 LEU B O 1
ATOM 2639 N N . GLU B 1 52 ? 9.693 22.828 20.384 1 97.59 52 GLU B N 1
ATOM 2640 C CA . GLU B 1 52 ? 8.695 23.043 21.428 1 97.59 52 GLU B CA 1
ATOM 2641 C C . GLU B 1 52 ? 9.356 23.311 22.777 1 97.59 52 GLU B C 1
ATOM 2643 O O . GLU B 1 52 ? 10.26 22.58 23.187 1 97.59 52 GLU B O 1
ATOM 2648 N N . TRP B 1 53 ? 8.968 24.39 23.472 1 97.54 53 TRP B N 1
ATOM 2649 C CA . TRP B 1 53 ? 9.53 24.687 24.785 1 97.54 53 TRP B CA 1
ATOM 2650 C C . TRP B 1 53 ? 8.446 25.165 25.746 1 97.54 53 TRP B C 1
ATOM 2652 O O . TRP B 1 53 ? 7.404 25.666 25.316 1 97.54 53 TRP B O 1
ATOM 2662 N N . SER B 1 54 ? 8.719 24.988 26.968 1 96.77 54 SER B N 1
ATOM 2663 C CA . SER B 1 54 ? 7.774 25.344 28.021 1 96.77 54 SER B CA 1
ATOM 2664 C C . SER B 1 54 ? 7.775 26.847 28.28 1 96.77 54 SER B C 1
ATOM 2666 O O . SER B 1 54 ? 8.832 27.481 28.287 1 96.77 54 SER B O 1
ATOM 2668 N N . LEU B 1 55 ? 6.614 27.376 28.548 1 95.12 55 LEU B N 1
ATOM 2669 C CA . LEU B 1 55 ? 6.495 28.801 28.84 1 95.12 55 LEU B CA 1
ATOM 2670 C C . LEU B 1 55 ? 6.436 29.044 30.344 1 95.12 55 LEU B C 1
ATOM 2672 O O . LEU B 1 55 ? 6.313 30.188 30.787 1 95.12 55 LEU B O 1
ATOM 2676 N N . ALA B 1 56 ? 6.579 28.039 31.147 1 93.07 56 ALA B N 1
ATOM 2677 C CA . ALA B 1 56 ? 6.424 28.12 32.597 1 93.07 56 ALA B CA 1
ATOM 2678 C C . ALA B 1 56 ? 7.375 29.154 33.194 1 93.07 56 ALA B C 1
ATOM 2680 O O . ALA B 1 56 ? 6.981 29.944 34.055 1 93.07 56 ALA B O 1
ATOM 2681 N N . SER B 1 57 ? 8.589 29.178 32.799 1 92.25 57 SER B N 1
ATOM 2682 C CA . SER B 1 57 ? 9.593 30.094 33.331 1 92.25 57 SER B CA 1
ATOM 2683 C C . SER B 1 57 ? 10.132 31.017 32.243 1 92.25 57 SER B C 1
ATOM 2685 O O . SER B 1 57 ? 11.148 31.686 32.437 1 92.25 57 SER B O 1
ATOM 2687 N N . PHE B 1 58 ? 9.457 31.068 31.133 1 93.65 58 PHE B N 1
ATOM 2688 C CA . PHE B 1 58 ? 9.952 31.796 29.971 1 93.65 58 PHE B CA 1
ATOM 2689 C C . PHE B 1 58 ? 9.805 33.299 30.171 1 93.65 58 PHE B C 1
ATOM 2691 O O . PHE B 1 58 ? 8.756 33.773 30.611 1 93.65 58 PHE B O 1
ATOM 2698 N N . ALA B 1 59 ? 10.739 34.041 29.783 1 96.1 59 ALA B N 1
ATOM 2699 C CA . ALA B 1 59 ? 10.848 35.445 30.169 1 96.1 59 ALA B CA 1
ATOM 2700 C C . ALA B 1 59 ? 9.998 36.331 29.263 1 96.1 59 ALA B C 1
ATOM 2702 O O . ALA B 1 59 ? 9.539 37.397 29.679 1 96.1 59 ALA B O 1
ATOM 2703 N N . LEU B 1 60 ? 9.847 35.934 28.009 1 95.55 60 LEU B N 1
ATOM 2704 C CA . LEU B 1 60 ? 9.075 36.738 27.067 1 95.55 60 LEU B CA 1
ATOM 2705 C C . LEU B 1 60 ? 7.596 36.374 27.127 1 95.55 60 LEU B C 1
ATOM 2707 O O . LEU B 1 60 ? 7.245 35.199 27.26 1 95.55 60 LEU B O 1
ATOM 2711 N N . ASN B 1 61 ? 6.816 37.367 27.027 1 94.11 61 ASN B N 1
ATOM 2712 C CA . ASN B 1 61 ? 5.396 37.077 26.856 1 94.11 61 ASN B CA 1
ATOM 2713 C C . ASN B 1 61 ? 5.066 36.732 25.407 1 94.11 61 ASN B C 1
ATOM 2715 O O . ASN B 1 61 ? 5.932 36.807 24.533 1 94.11 61 ASN B O 1
ATOM 2719 N N . ARG B 1 62 ? 3.888 36.339 25.092 1 93.53 62 ARG B N 1
ATOM 2720 C CA . ARG B 1 62 ? 3.485 35.826 23.787 1 93.53 62 ARG B CA 1
ATOM 2721 C C . ARG B 1 62 ? 3.667 36.883 22.703 1 93.53 62 ARG B C 1
ATOM 2723 O O . ARG B 1 62 ? 4.16 36.584 21.613 1 93.53 62 ARG B O 1
ATOM 2730 N N . GLN B 1 63 ? 3.269 38.056 22.977 1 92.97 63 GLN B N 1
ATOM 2731 C CA . GLN B 1 63 ? 3.38 39.144 22.011 1 92.97 63 GLN B CA 1
ATOM 2732 C C . GLN B 1 63 ? 4.841 39.442 21.685 1 92.97 63 GLN B C 1
ATOM 2734 O O . GLN B 1 63 ? 5.204 39.592 20.516 1 92.97 63 GLN B O 1
ATOM 2739 N N . ASP B 1 64 ? 5.634 39.519 22.682 1 96.12 64 ASP B N 1
ATOM 2740 C CA . ASP B 1 64 ? 7.055 39.801 22.504 1 96.12 64 ASP B CA 1
ATOM 2741 C C . ASP B 1 64 ? 7.764 38.636 21.817 1 96.12 64 ASP B C 1
ATOM 2743 O O . ASP B 1 64 ? 8.721 38.84 21.066 1 96.12 64 ASP B O 1
ATOM 2747 N N . LEU B 1 65 ? 7.236 37.501 22.17 1 97.07 65 LEU B N 1
ATOM 2748 C CA . LEU B 1 65 ? 7.823 36.306 21.574 1 97.07 65 LEU B CA 1
ATOM 2749 C C . LEU B 1 65 ? 7.674 36.327 20.056 1 97.07 65 LEU B C 1
ATOM 2751 O O . LEU B 1 65 ? 8.614 35.99 19.331 1 97.07 65 LEU B O 1
ATOM 2755 N N . GLN B 1 66 ? 6.6 36.688 19.533 1 96.2 66 GLN B N 1
ATOM 2756 C CA . GLN B 1 66 ? 6.361 36.775 18.096 1 96.2 66 GLN B CA 1
ATOM 2757 C C . GLN B 1 66 ? 7.373 37.7 17.426 1 96.2 66 GLN B C 1
ATOM 2759 O O . GLN B 1 66 ? 7.963 37.346 16.403 1 96.2 66 GLN B O 1
ATOM 2764 N N . SER B 1 67 ? 7.555 38.837 18.008 1 96.32 67 SER B N 1
ATOM 2765 C CA . SER B 1 67 ? 8.482 39.812 17.445 1 96.32 67 SER B CA 1
ATOM 2766 C C . SER B 1 67 ? 9.925 39.332 17.558 1 96.32 67 SER B C 1
ATOM 2768 O O . SER B 1 67 ? 10.725 39.53 16.64 1 96.32 67 SER B O 1
ATOM 2770 N N . ALA B 1 68 ? 10.19 38.76 18.636 1 97.41 68 ALA B N 1
ATOM 2771 C CA . ALA B 1 68 ? 11.545 38.263 18.86 1 97.41 68 ALA B CA 1
ATOM 2772 C C . ALA B 1 68 ? 11.895 37.156 17.87 1 97.41 68 ALA B C 1
ATOM 2774 O O . ALA B 1 68 ? 13.017 37.101 17.361 1 97.41 68 ALA B O 1
ATOM 2775 N N . LEU B 1 69 ? 10.956 36.314 17.625 1 97.26 69 LEU B N 1
ATOM 2776 C CA . LEU B 1 69 ? 11.197 35.214 16.698 1 97.26 69 LEU B CA 1
ATOM 2777 C C . LEU B 1 69 ? 11.309 35.725 15.266 1 97.26 69 LEU B C 1
ATOM 2779 O O . LEU B 1 69 ? 12.066 35.173 14.463 1 97.26 69 LEU B O 1
ATOM 2783 N N . ALA B 1 70 ? 10.53 36.744 14.959 1 96.61 70 ALA B N 1
ATOM 2784 C CA . ALA B 1 70 ? 10.657 37.352 13.637 1 96.61 70 ALA B CA 1
ATOM 2785 C C . ALA B 1 70 ? 12.084 37.832 13.389 1 96.61 70 ALA B C 1
ATOM 2787 O O . ALA B 1 70 ? 12.643 37.608 12.312 1 96.61 70 ALA B O 1
ATOM 2788 N N . THR B 1 71 ? 12.616 38.462 14.374 1 96.72 71 THR B N 1
ATOM 2789 C CA . THR B 1 71 ? 13.988 38.946 14.275 1 96.72 71 THR B CA 1
ATOM 2790 C C . THR B 1 71 ? 14.967 37.781 14.16 1 96.72 71 THR B C 1
ATOM 2792 O O . THR B 1 71 ? 15.896 37.821 13.351 1 96.72 71 THR B O 1
ATOM 2795 N N . LEU B 1 72 ? 14.713 36.805 14.949 1 96.93 72 LEU B N 1
ATOM 2796 C CA . LEU B 1 72 ? 15.598 35.646 15 1 96.93 72 LEU B CA 1
ATOM 2797 C C . LEU B 1 72 ? 15.596 34.902 13.669 1 96.93 72 LEU B C 1
ATOM 2799 O O . LEU B 1 72 ? 16.642 34.431 13.215 1 96.93 72 LEU B O 1
ATOM 2803 N N . CYS B 1 73 ? 14.38 34.753 13.022 1 97.24 73 CYS B N 1
ATOM 2804 C CA . CYS B 1 73 ? 14.214 33.856 11.884 1 97.24 73 CYS B CA 1
ATOM 2805 C C . CYS B 1 73 ? 14.417 34.6 10.569 1 97.24 73 CYS B C 1
ATOM 2807 O O . CYS B 1 73 ? 14.626 33.979 9.525 1 97.24 73 CYS B O 1
ATOM 2809 N N . ASP B 1 74 ? 14.401 35.91 10.584 1 96.21 74 ASP B N 1
ATOM 2810 C CA . ASP B 1 74 ? 14.473 36.744 9.388 1 96.21 74 ASP B CA 1
ATOM 2811 C C . ASP B 1 74 ? 15.707 36.403 8.555 1 96.21 74 ASP B C 1
ATOM 2813 O O . ASP B 1 74 ? 15.617 36.257 7.335 1 96.21 74 ASP B O 1
ATOM 2817 N N . PRO B 1 75 ? 16.791 36.228 9.22 1 95.86 75 PRO B N 1
ATOM 2818 C CA . PRO B 1 75 ? 18.007 35.974 8.443 1 95.86 75 PRO B CA 1
ATOM 2819 C C . PRO B 1 75 ? 17.956 34.65 7.684 1 95.86 75 PRO B C 1
ATOM 2821 O O . PRO B 1 75 ? 18.744 34.434 6.759 1 95.86 75 PRO B O 1
ATOM 2824 N N . TYR B 1 76 ? 17.084 33.799 8.046 1 96.17 76 TYR B N 1
ATOM 2825 C CA . TYR B 1 76 ? 17.075 32.47 7.444 1 96.17 76 TYR B CA 1
ATOM 2826 C C . TYR B 1 76 ? 16.247 32.457 6.164 1 96.17 76 TYR B C 1
ATOM 2828 O O . TYR B 1 76 ? 16.243 31.465 5.431 1 96.17 76 TYR B O 1
ATOM 2836 N N . ASN B 1 77 ? 15.56 33.51 5.862 1 95.35 77 ASN B N 1
ATOM 2837 C CA . ASN B 1 77 ? 14.829 33.703 4.613 1 95.35 77 ASN B CA 1
ATOM 2838 C C . ASN B 1 77 ? 13.921 32.516 4.307 1 95.35 77 ASN B C 1
ATOM 2840 O O . ASN B 1 77 ? 13.962 31.965 3.205 1 95.35 77 ASN B O 1
ATOM 2844 N N . GLY B 1 78 ? 13.291 31.996 5.297 1 96.46 78 GLY B N 1
ATOM 2845 C CA . GLY B 1 78 ? 12.341 30.902 5.173 1 96.46 78 GLY B CA 1
ATOM 2846 C C . GLY B 1 78 ? 10.965 31.241 5.715 1 96.46 78 GLY B C 1
ATOM 2847 O O . GLY B 1 78 ? 10.585 32.413 5.767 1 96.46 78 GLY B O 1
ATOM 2848 N N . ARG B 1 79 ? 10.204 30.213 5.854 1 97.17 79 ARG B N 1
ATOM 2849 C CA . ARG B 1 79 ? 8.892 30.363 6.475 1 97.17 79 ARG B CA 1
ATOM 2850 C C . ARG B 1 79 ? 8.881 29.774 7.881 1 97.17 79 ARG B C 1
ATOM 2852 O O . ARG B 1 79 ? 9.518 28.751 8.136 1 97.17 79 ARG B O 1
ATOM 2859 N N . TRP B 1 80 ? 8.284 30.442 8.77 1 97.27 80 TRP B N 1
ATOM 2860 C CA . TRP B 1 80 ? 8.149 29.921 10.127 1 97.27 80 TRP B CA 1
ATOM 2861 C C . TRP B 1 80 ? 6.779 30.257 10.706 1 97.27 80 TRP B C 1
ATOM 2863 O O . TRP B 1 80 ? 6.096 31.16 10.216 1 97.27 80 TRP B O 1
ATOM 2873 N N . GLN B 1 81 ? 6.348 29.423 11.623 1 97.19 81 GLN B N 1
ATOM 2874 C CA . GLN B 1 81 ? 5.085 29.616 12.327 1 97.19 81 GLN B CA 1
ATOM 2875 C C . GLN B 1 81 ? 5.247 29.369 13.825 1 97.19 81 GLN B C 1
ATOM 2877 O O . GLN B 1 81 ? 5.971 28.459 14.234 1 97.19 81 GLN B O 1
ATOM 2882 N N . LEU B 1 82 ? 4.675 30.25 14.589 1 97.91 82 LEU B N 1
ATOM 28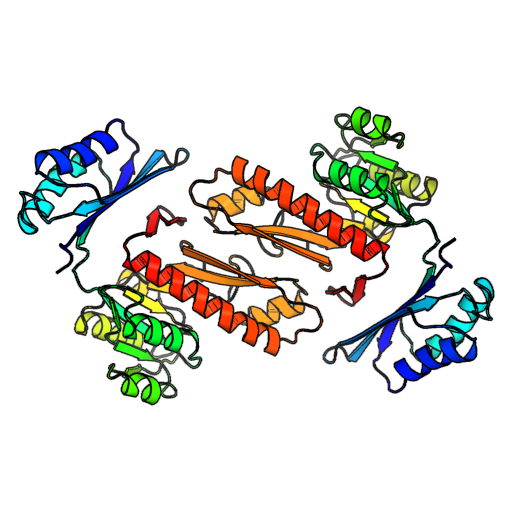83 C CA . LEU B 1 82 ? 4.633 30.091 16.038 1 97.91 82 LEU B CA 1
ATOM 2884 C C . LEU B 1 82 ? 3.236 29.688 16.5 1 97.91 82 LEU B C 1
ATOM 2886 O O . LEU B 1 82 ? 2.243 30.29 16.085 1 97.91 82 LEU B O 1
ATOM 2890 N N . HIS B 1 83 ? 3.205 28.649 17.284 1 96.84 83 HIS B N 1
ATOM 2891 C CA . HIS B 1 83 ? 1.95 28.19 17.867 1 96.84 83 HIS B CA 1
ATOM 2892 C C . HIS B 1 83 ? 2.07 28.035 19.38 1 96.84 83 HIS B C 1
ATOM 2894 O O . HIS B 1 83 ? 3.177 27.92 19.911 1 96.84 83 HIS B O 1
ATOM 2900 N N . PHE B 1 84 ? 0.977 28.102 20.014 1 96.09 84 PHE B N 1
ATOM 2901 C CA . PHE B 1 84 ? 0.917 27.852 21.449 1 96.09 84 PHE B CA 1
ATOM 2902 C C . PHE B 1 84 ? 0.046 26.638 21.751 1 96.09 84 PHE B C 1
ATOM 2904 O O . PHE B 1 84 ? -1.018 26.467 21.153 1 96.09 84 PHE B O 1
ATOM 2911 N N . SER B 1 85 ? 0.478 25.783 22.655 1 94.27 85 SER B N 1
ATOM 2912 C CA . SER B 1 85 ? -0.162 24.498 22.919 1 94.27 85 SER B CA 1
ATOM 2913 C C . SER B 1 85 ? -1.535 24.685 23.555 1 94.27 85 SER B C 1
ATOM 2915 O O . SER B 1 85 ? -2.365 23.774 23.532 1 94.27 85 SER B O 1
ATOM 2917 N N . ASP B 1 86 ? -1.751 25.848 24.093 1 93.4 86 ASP B N 1
ATOM 2918 C CA . ASP B 1 86 ? -3.008 26.077 24.798 1 93.4 86 ASP B CA 1
ATOM 2919 C C . ASP B 1 86 ? -4 26.836 23.92 1 93.4 86 ASP B C 1
ATOM 2921 O O . ASP B 1 86 ? -5.073 27.228 24.383 1 93.4 86 ASP B O 1
ATOM 2925 N N . THR B 1 87 ? -3.597 27.127 22.708 1 93.15 87 THR B N 1
ATOM 2926 C CA . THR B 1 87 ? -4.514 27.793 21.789 1 93.15 87 THR B CA 1
ATOM 2927 C C . THR B 1 87 ? -5.514 26.798 21.208 1 93.15 87 THR B C 1
ATOM 2929 O O . THR B 1 87 ? -5.124 25.821 20.565 1 93.15 87 THR B O 1
ATOM 2932 N N . PRO B 1 88 ? -6.754 27.025 21.405 1 93.49 88 PRO B N 1
ATOM 2933 C CA . PRO B 1 88 ? -7.747 26.123 20.817 1 93.49 88 PRO B CA 1
ATOM 2934 C C . PRO B 1 88 ? -7.742 26.154 19.29 1 93.49 88 PRO B C 1
ATOM 2936 O O . PRO B 1 88 ? -7.586 27.221 18.691 1 93.49 88 PRO B O 1
ATOM 2939 N N . GLN B 1 89 ? -7.809 25.04 18.717 1 95.62 89 GLN B N 1
ATOM 2940 C CA . GLN B 1 89 ? -7.893 24.922 17.265 1 95.62 89 GLN B CA 1
ATOM 2941 C C . GLN B 1 89 ? -9.298 24.518 16.826 1 95.62 89 GLN B C 1
ATOM 2943 O O . GLN B 1 89 ? -9.875 23.572 17.367 1 95.62 89 GLN B O 1
ATOM 2948 N N . ARG B 1 90 ? -9.818 25.292 15.926 1 97.54 90 ARG B N 1
ATOM 2949 C CA . ARG B 1 90 ? -11.201 25.141 15.484 1 97.54 90 ARG B CA 1
ATOM 2950 C C . ARG B 1 90 ? -11.273 24.393 14.157 1 97.54 90 ARG B C 1
ATOM 2952 O O . ARG B 1 90 ? -10.754 24.864 13.144 1 97.54 90 ARG B O 1
ATOM 2959 N N . ILE B 1 91 ? -12.014 23.224 14.138 1 98.1 91 ILE B N 1
ATOM 2960 C CA . ILE B 1 91 ? -12.046 22.313 12.999 1 98.1 91 ILE B CA 1
ATOM 2961 C C . ILE B 1 91 ? -13.441 22.312 12.379 1 98.1 91 ILE B C 1
ATOM 2963 O O . ILE B 1 91 ? -14.446 22.295 13.094 1 98.1 91 ILE B O 1
ATOM 2967 N N . ALA B 1 92 ? -13.497 22.371 11.1 1 98.86 92 ALA B N 1
ATOM 2968 C CA . ALA B 1 92 ? -14.725 22.086 10.362 1 98.86 92 ALA B CA 1
ATOM 2969 C C . ALA B 1 92 ? -14.635 20.741 9.646 1 98.86 92 ALA B C 1
ATOM 2971 O O . ALA B 1 92 ? -13.574 20.37 9.141 1 98.86 92 ALA B O 1
ATOM 2972 N N . LEU B 1 93 ? -15.744 20.03 9.631 1 98.79 93 LEU B N 1
ATOM 2973 C CA . LEU B 1 93 ? -15.825 18.783 8.879 1 98.79 93 LEU B CA 1
ATOM 2974 C C . LEU B 1 93 ? -16.786 18.92 7.702 1 98.79 93 LEU B C 1
ATOM 2976 O O . LEU B 1 93 ? -17.91 19.4 7.865 1 98.79 93 LEU B O 1
ATOM 2980 N N . PHE B 1 94 ? -16.301 18.614 6.523 1 98.88 94 PHE B N 1
ATOM 2981 C CA . PHE B 1 94 ? -17.176 18.422 5.373 1 98.88 94 PHE B CA 1
ATOM 2982 C C . PHE B 1 94 ? -17.521 16.948 5.196 1 98.88 94 PHE B C 1
ATOM 2984 O O . PHE B 1 94 ? -16.635 16.091 5.214 1 98.88 94 PHE B O 1
ATOM 2991 N N . VAL B 1 95 ? -18.839 16.676 5.063 1 98.54 95 VAL B N 1
ATOM 2992 C CA . VAL B 1 95 ? -19.263 15.284 4.953 1 98.54 95 VAL B CA 1
ATOM 2993 C C . VAL B 1 95 ? -20.354 15.157 3.893 1 98.54 95 VAL B C 1
ATOM 2995 O O . VAL B 1 95 ? -21.042 16.133 3.582 1 98.54 95 VAL B O 1
ATOM 2998 N N . SER B 1 96 ? -20.491 13.988 3.334 1 97.47 96 SER B N 1
ATOM 2999 C CA . SER B 1 96 ? -21.616 13.632 2.476 1 97.47 96 SER B CA 1
ATOM 3000 C C . SER B 1 96 ? -22.535 12.624 3.16 1 97.47 96 SER B C 1
ATOM 3002 O O . SER B 1 96 ? -23.202 12.952 4.143 1 97.47 96 SER B O 1
ATOM 3004 N N . LYS B 1 97 ? -22.421 11.318 2.716 1 96.53 97 LYS B N 1
ATOM 3005 C CA . LYS B 1 97 ? -23.421 10.37 3.201 1 96.53 97 LYS B CA 1
ATOM 3006 C C . LYS B 1 97 ? -22.812 9.393 4.202 1 96.53 97 LYS B C 1
ATOM 3008 O O . LYS B 1 97 ? -23.499 8.916 5.108 1 96.53 97 LYS B O 1
ATOM 3013 N N . GLN B 1 98 ? -21.58 9.076 4.059 1 95.81 98 GLN B N 1
ATOM 3014 C CA . GLN B 1 98 ? -20.95 8.073 4.911 1 95.81 98 GLN B CA 1
ATOM 3015 C C . GLN B 1 98 ? -20.47 8.687 6.223 1 95.81 98 GLN B C 1
ATOM 3017 O O . GLN B 1 98 ? -19.87 9.764 6.227 1 95.81 98 GLN B O 1
ATOM 3022 N N . ASP B 1 99 ? -20.592 7.978 7.324 1 97.39 99 ASP B N 1
ATOM 3023 C CA . ASP B 1 99 ? -20.442 8.649 8.611 1 97.39 99 ASP B CA 1
ATOM 3024 C C . ASP B 1 99 ? -19.214 8.134 9.359 1 97.39 99 ASP B C 1
ATOM 3026 O O . ASP B 1 99 ? -18.859 8.659 10.416 1 97.39 99 ASP B O 1
ATOM 3030 N N . HIS B 1 100 ? -18.518 7.166 8.891 1 97.38 100 HIS B N 1
ATOM 3031 C CA . HIS B 1 100 ? -17.525 6.463 9.696 1 97.38 100 HIS B CA 1
ATOM 3032 C C . HIS B 1 100 ? -16.37 7.383 10.074 1 97.38 100 HIS B C 1
ATOM 3034 O O . HIS B 1 100 ? -15.926 7.389 11.225 1 97.38 100 HIS B O 1
ATOM 3040 N N . CYS B 1 101 ? -15.895 8.191 9.154 1 98.12 101 CYS B N 1
ATOM 3041 C CA . CYS B 1 101 ? -14.82 9.121 9.483 1 98.12 101 CYS B CA 1
ATOM 3042 C C . CYS B 1 101 ? -15.323 10.234 10.396 1 98.12 101 CYS B C 1
ATOM 3044 O O . CYS B 1 101 ? -14.633 10.629 11.337 1 98.12 101 CYS B O 1
ATOM 3046 N N . LEU B 1 102 ? -16.511 10.71 10.098 1 98.01 102 LEU B N 1
ATOM 3047 C CA . LEU B 1 102 ? -17.14 11.74 10.917 1 98.01 102 LEU B CA 1
ATOM 3048 C C . LEU B 1 102 ? -17.255 11.287 12.368 1 98.01 102 LEU B C 1
ATOM 3050 O O . LEU B 1 102 ? -16.798 11.982 13.278 1 98.01 102 LEU B O 1
ATOM 3054 N N . LEU B 1 103 ? -17.793 10.166 12.535 1 96.8 103 LEU B N 1
ATOM 3055 C CA . LEU B 1 103 ? -18.065 9.676 13.882 1 96.8 103 LEU B CA 1
ATOM 3056 C C . LEU B 1 103 ? -16.768 9.427 14.643 1 96.8 103 LEU B C 1
ATOM 3058 O O . LEU B 1 103 ? -16.692 9.678 15.848 1 96.8 103 LEU B O 1
ATOM 3062 N N . ASP B 1 104 ? -15.83 8.942 13.98 1 96.76 104 ASP B N 1
ATOM 3063 C CA . ASP B 1 104 ? -14.54 8.717 14.626 1 96.76 104 ASP B CA 1
ATOM 3064 C C . ASP B 1 104 ? -13.937 10.03 15.119 1 96.76 104 ASP B C 1
ATOM 3066 O O . ASP B 1 104 ? -13.461 10.113 16.253 1 96.76 104 ASP B O 1
ATOM 3070 N N . LEU B 1 105 ? -13.978 11.036 14.271 1 96.9 105 LEU B N 1
ATOM 3071 C CA . LEU B 1 105 ? -13.408 12.329 14.632 1 96.9 105 LEU B CA 1
ATOM 3072 C C . LEU B 1 105 ? -14.199 12.974 15.766 1 96.9 105 LEU B C 1
ATOM 3074 O O . LEU B 1 105 ? -13.617 13.597 16.657 1 96.9 105 LEU B O 1
ATOM 3078 N N . LEU B 1 106 ? -15.545 12.823 15.729 1 95.43 106 LEU B N 1
ATOM 3079 C CA . LEU B 1 106 ? -16.368 13.329 16.822 1 95.43 106 LEU B CA 1
ATOM 3080 C C . LEU B 1 106 ? -15.984 12.67 18.142 1 95.43 106 LEU B C 1
ATOM 3082 O O . LEU B 1 106 ? -15.84 13.349 19.161 1 95.43 106 LEU B O 1
ATOM 3086 N N . HIS B 1 107 ? -15.756 11.43 18.056 1 92.65 107 HIS B N 1
ATOM 3087 C CA . HIS B 1 107 ? -15.385 10.678 19.249 1 92.65 107 HIS B CA 1
ATOM 3088 C C . HIS B 1 107 ? -14.027 11.123 19.781 1 92.65 107 HIS B C 1
ATOM 3090 O O . HIS B 1 107 ? -13.871 11.352 20.982 1 92.65 107 HIS B O 1
ATOM 3096 N N . ARG B 1 108 ? -13.075 11.258 18.929 1 91.19 108 ARG B N 1
ATOM 3097 C CA . ARG B 1 108 ? -11.714 11.615 19.315 1 91.19 108 ARG B CA 1
ATOM 3098 C C . ARG B 1 108 ? -11.666 13.009 19.93 1 91.19 108 ARG B C 1
ATOM 3100 O O . ARG B 1 108 ? -10.879 13.264 20.844 1 91.19 108 ARG B O 1
ATOM 3107 N N . THR B 1 109 ? -12.429 13.906 19.449 1 86.22 109 THR B N 1
ATOM 3108 C CA . THR B 1 109 ? -12.407 15.274 19.954 1 86.22 109 THR B CA 1
ATOM 3109 C C . THR B 1 109 ? -13.206 15.384 21.25 1 86.22 109 THR B C 1
ATOM 3111 O O . THR B 1 109 ? -12.832 16.136 22.153 1 86.22 109 THR B O 1
ATOM 3114 N N . THR B 1 110 ? -14.311 14.64 21.319 1 82.85 110 THR B N 1
ATOM 3115 C CA . THR B 1 110 ? -15.128 14.638 22.527 1 82.85 110 THR B CA 1
ATOM 3116 C C . THR B 1 110 ? -14.342 14.082 23.711 1 82.85 110 THR B C 1
ATOM 3118 O O . THR B 1 110 ? -14.432 14.605 24.823 1 82.85 110 THR B O 1
ATOM 3121 N N . PHE B 1 111 ? -13.534 13.118 23.43 1 81.1 111 PHE B N 1
ATOM 3122 C CA . PHE B 1 111 ? -12.813 12.473 24.521 1 81.1 111 PHE B CA 1
ATOM 3123 C C . PHE B 1 111 ? -11.421 13.073 24.679 1 81.1 111 PHE B C 1
ATOM 3125 O O . PHE B 1 111 ? -10.593 12.545 25.424 1 81.1 111 PHE B O 1
ATOM 3132 N N . LYS B 1 112 ? -11.168 14.066 23.998 1 83.19 112 LYS B N 1
ATOM 3133 C CA . LYS B 1 112 ? -9.967 14.888 24.122 1 83.19 112 LYS B CA 1
ATOM 3134 C C . LYS B 1 112 ? -8.712 14.077 23.812 1 83.19 112 LYS B C 1
ATOM 3136 O O . LYS B 1 112 ? -7.683 14.241 24.47 1 83.19 112 LYS B O 1
ATOM 3141 N N . ASP B 1 113 ? -8.899 13.15 22.903 1 83.79 113 ASP B N 1
ATOM 3142 C CA . ASP B 1 113 ? -7.735 12.448 22.371 1 83.79 113 ASP B CA 1
ATOM 3143 C C . ASP B 1 113 ? -6.815 13.404 21.615 1 83.79 113 ASP B C 1
ATOM 3145 O O . ASP B 1 113 ? -5.622 13.133 21.459 1 83.79 113 ASP B O 1
ATOM 3149 N N . ILE B 1 114 ? -7.316 14.496 21.138 1 79.14 114 ILE B N 1
ATOM 3150 C CA . ILE B 1 114 ? -6.569 15.588 20.523 1 79.14 114 ILE B CA 1
ATOM 3151 C C . ILE B 1 114 ? -6.68 16.841 21.39 1 79.14 114 ILE B C 1
ATOM 3153 O O . ILE B 1 114 ? -7.753 17.44 21.493 1 79.14 114 ILE B O 1
ATOM 3157 N N . PRO B 1 115 ? -5.649 17.188 21.964 1 83.8 115 PRO B N 1
ATOM 3158 C CA . PRO B 1 115 ? -5.767 18.32 22.886 1 83.8 115 PRO B CA 1
ATOM 3159 C C . PRO B 1 115 ? -6.051 19.638 22.168 1 83.8 115 PRO B C 1
ATOM 3161 O O . PRO B 1 115 ? -5.565 19.856 21.055 1 83.8 115 PRO B O 1
ATOM 3164 N N . ASN B 1 116 ? -6.872 20.458 22.817 1 88.6 116 ASN B N 1
ATOM 3165 C CA . ASN B 1 116 ? -7.139 21.84 22.432 1 88.6 116 ASN B CA 1
ATOM 3166 C C . ASN B 1 116 ? -7.701 21.929 21.016 1 88.6 116 ASN B C 1
ATOM 3168 O O . ASN B 1 116 ? -7.254 22.753 20.216 1 88.6 116 ASN B O 1
ATOM 3172 N N . ALA B 1 117 ? -8.457 20.945 20.614 1 92.77 117 ALA B N 1
ATOM 3173 C CA . ALA B 1 117 ? -9.156 20.937 19.332 1 92.77 117 ALA B CA 1
ATOM 3174 C C . ALA B 1 117 ? -10.662 20.792 19.529 1 92.77 117 ALA B C 1
ATOM 3176 O O . ALA B 1 117 ? -11.111 20.077 20.428 1 92.77 117 ALA B O 1
ATOM 3177 N N . GLU B 1 118 ? -11.362 21.534 18.741 1 94.14 118 GLU B N 1
ATOM 3178 C CA . GLU B 1 118 ? -12.819 21.483 18.801 1 94.14 118 GLU B CA 1
ATOM 3179 C C . GLU B 1 118 ? -13.43 21.497 17.402 1 94.14 118 GLU B C 1
ATOM 3181 O O . GLU B 1 118 ? -13.028 22.294 16.552 1 94.14 118 GLU B O 1
ATOM 3186 N N . ILE B 1 119 ? -14.344 20.584 17.185 1 97.14 119 ILE B N 1
ATOM 3187 C CA . ILE B 1 119 ? -15.14 20.655 15.965 1 97.14 119 ILE B CA 1
ATOM 3188 C C . ILE B 1 119 ? -16.245 21.696 16.129 1 97.14 119 ILE B C 1
ATOM 3190 O O . ILE B 1 119 ? -17.158 21.518 16.939 1 97.14 119 ILE B O 1
ATOM 3194 N N . VAL B 1 120 ? -16.238 22.751 15.335 1 97.78 120 VAL B N 1
ATOM 3195 C CA . VAL B 1 120 ? -17.097 23.898 15.611 1 97.78 120 VAL B CA 1
ATOM 3196 C C . VAL B 1 120 ? -18.286 23.896 14.652 1 97.78 120 VAL B C 1
ATOM 3198 O O . VAL B 1 120 ? -19.295 24.559 14.904 1 97.78 120 VAL B O 1
ATOM 3201 N N . VAL B 1 121 ? -18.12 23.126 13.547 1 98.67 121 VAL B N 1
ATOM 3202 C CA . VAL B 1 121 ? -19.214 23.068 12.584 1 98.67 121 VAL B CA 1
ATOM 3203 C C . VAL B 1 121 ? -19.031 21.862 11.665 1 98.67 121 VAL B C 1
ATOM 3205 O O . VAL B 1 121 ? -17.901 21.46 11.376 1 98.67 121 VAL B O 1
ATOM 3208 N N . VAL B 1 122 ? -20.096 21.239 11.295 1 98.77 122 VAL B N 1
ATOM 3209 C CA . VAL B 1 122 ? -20.134 20.23 10.241 1 98.77 122 VAL B CA 1
ATOM 3210 C C . VAL B 1 122 ? -20.986 20.73 9.077 1 98.77 122 VAL B C 1
ATOM 3212 O O . VAL B 1 122 ? -22.102 21.213 9.279 1 98.77 122 VAL B O 1
ATOM 3215 N N . ILE B 1 123 ? -20.473 20.722 7.896 1 98.85 123 ILE B N 1
ATOM 3216 C CA . ILE B 1 123 ? -21.164 21.158 6.688 1 98.85 123 ILE B CA 1
ATOM 3217 C C . ILE B 1 123 ? -21.3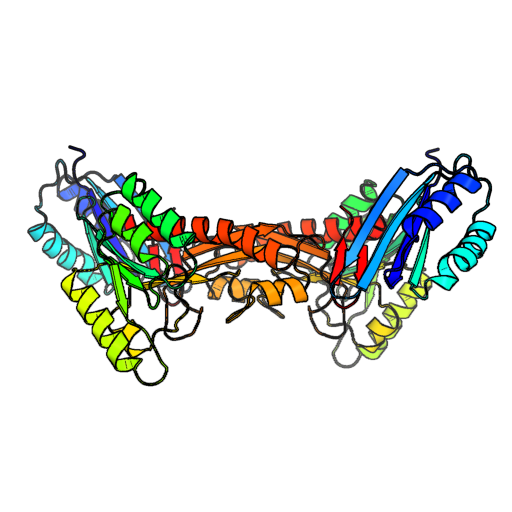53 19.972 5.745 1 98.85 123 ILE B C 1
ATOM 3219 O O . ILE B 1 123 ? -20.403 19.237 5.465 1 98.85 123 ILE B O 1
ATOM 3223 N N . SER B 1 124 ? -22.523 19.759 5.281 1 98.67 124 SER B N 1
ATOM 3224 C CA . SER B 1 124 ? -22.853 18.62 4.431 1 98.67 124 SER B CA 1
ATOM 3225 C C . SER B 1 124 ? -23.665 19.054 3.216 1 98.67 124 SER B C 1
ATOM 3227 O O . SER B 1 124 ? -24.27 20.128 3.217 1 98.67 124 SER B O 1
ATOM 3229 N N . ASN B 1 125 ? -23.591 18.247 2.198 1 98.19 125 ASN B N 1
ATOM 3230 C CA . ASN B 1 125 ? -24.474 18.457 1.056 1 98.19 125 ASN B CA 1
ATOM 3231 C C . ASN B 1 125 ? -25.712 17.568 1.133 1 98.19 125 ASN B C 1
ATOM 3233 O O . ASN B 1 125 ? -26.5 17.511 0.189 1 98.19 125 ASN B O 1
ATOM 3237 N N . HIS B 1 126 ? -25.909 16.815 2.231 1 97.81 126 HIS B N 1
ATOM 3238 C CA . HIS B 1 126 ? -27.056 15.954 2.494 1 97.81 126 HIS B CA 1
ATOM 3239 C C . HIS B 1 126 ? -27.555 16.121 3.925 1 97.81 126 HIS B C 1
ATOM 3241 O O . HIS B 1 126 ? -26.802 16.548 4.803 1 97.81 126 HIS B O 1
ATOM 3247 N N . HIS B 1 127 ? -28.748 15.665 4.22 1 97.34 127 HIS B N 1
ATOM 3248 C CA . HIS B 1 127 ? -29.373 15.865 5.522 1 97.34 127 HIS B CA 1
ATOM 3249 C C . HIS B 1 127 ? -29.153 14.659 6.43 1 97.34 127 HIS B C 1
ATOM 3251 O O . HIS B 1 127 ? -29.374 14.74 7.64 1 97.34 127 HIS B O 1
ATOM 3257 N N . GLY B 1 128 ? -28.701 13.596 5.892 1 97.37 128 GLY B N 1
ATOM 3258 C CA . GLY B 1 128 ? -28.76 12.286 6.521 1 97.37 128 GLY B CA 1
ATOM 3259 C C . GLY B 1 128 ? -28.004 12.219 7.834 1 97.37 128 GLY B C 1
ATOM 3260 O O . GLY B 1 128 ? -28.351 11.431 8.717 1 97.37 128 GLY B O 1
ATOM 3261 N N . LEU B 1 129 ? -26.989 13.058 8.072 1 97.93 129 LEU B N 1
ATOM 3262 C CA . LEU B 1 129 ? -26.126 12.929 9.241 1 97.93 129 LEU B CA 1
ATOM 3263 C C . LEU B 1 129 ? -26.424 14.023 10.261 1 97.93 129 LEU B C 1
ATOM 3265 O O . LEU B 1 129 ? -25.752 14.117 11.291 1 97.93 129 LEU B O 1
ATOM 3269 N N . GLN B 1 130 ? -27.441 14.856 10.052 1 97.94 130 GLN B N 1
ATOM 3270 C CA . GLN B 1 130 ? -27.738 16.043 10.845 1 97.94 130 GLN B CA 1
ATOM 3271 C C . GLN B 1 130 ? -28.045 15.674 12.294 1 97.94 130 GLN B C 1
ATOM 3273 O O . GLN B 1 130 ? -27.467 16.246 13.221 1 97.94 130 GLN B O 1
ATOM 3278 N N . ALA B 1 131 ? -28.842 14.713 12.475 1 97.24 131 ALA B N 1
ATOM 3279 C CA . ALA B 1 131 ? -29.271 14.34 13.82 1 97.24 131 ALA B CA 1
ATOM 3280 C C . ALA B 1 131 ? -28.093 13.842 14.653 1 97.24 131 ALA B C 1
ATOM 3282 O O . ALA B 1 131 ? -27.971 14.18 15.832 1 97.24 131 ALA B O 1
ATOM 3283 N N . LYS B 1 132 ? -27.255 13.071 14.072 1 95.58 132 LYS B N 1
ATOM 3284 C CA . LYS B 1 132 ? -26.098 12.509 14.763 1 95.58 132 LYS B CA 1
ATOM 3285 C C . LYS B 1 132 ? -25.151 13.609 15.234 1 95.58 132 LYS B C 1
ATOM 3287 O O . LYS B 1 132 ? -24.626 13.548 16.348 1 95.58 132 LYS B O 1
ATOM 3292 N N . VAL B 1 133 ? -24.955 14.551 14.406 1 97.01 133 VAL B N 1
ATOM 3293 C CA . VAL B 1 133 ? -24.017 15.63 14.699 1 97.01 133 VAL B CA 1
ATOM 3294 C C . VAL B 1 133 ? -24.609 16.556 15.759 1 97.01 133 VAL B C 1
ATOM 3296 O O . VAL B 1 133 ? -23.927 16.93 16.717 1 97.01 133 VAL B O 1
ATOM 3299 N N . GLN B 1 134 ? -25.918 16.889 15.607 1 96.13 134 GLN B N 1
ATOM 3300 C CA . GLN B 1 134 ? -26.582 17.803 16.531 1 96.13 134 GLN B CA 1
ATOM 3301 C C . GLN B 1 134 ? -26.693 17.191 17.925 1 96.13 134 GLN B C 1
ATOM 3303 O O . GLN B 1 134 ? -26.667 17.908 18.927 1 96.13 134 GLN B O 1
ATOM 3308 N N . ALA B 1 135 ? -26.713 15.905 17.959 1 94.21 135 ALA B N 1
ATOM 3309 C CA . ALA B 1 135 ? -26.733 15.208 19.242 1 94.21 135 ALA B CA 1
ATOM 3310 C C . ALA B 1 135 ? -25.457 15.481 20.034 1 94.21 135 ALA B C 1
ATOM 3312 O O . ALA B 1 135 ? -25.445 15.369 21.262 1 94.21 135 ALA B O 1
ATOM 3313 N N . HIS B 1 136 ? -24.407 15.873 19.376 1 93.36 136 HIS B N 1
ATOM 3314 C CA . HIS B 1 136 ? -23.146 16.202 20.031 1 93.36 136 HIS B CA 1
ATOM 3315 C C . HIS B 1 136 ? -23.065 17.691 20.353 1 93.36 136 HIS B C 1
ATOM 3317 O O . HIS B 1 136 ? -22.038 18.17 20.84 1 93.36 136 HIS B O 1
ATOM 3323 N N . GLY B 1 137 ? -24.12 18.433 19.944 1 94.75 137 GLY B N 1
ATOM 3324 C CA . GLY B 1 137 ? -24.158 19.86 20.221 1 94.75 137 GLY B CA 1
ATOM 3325 C C . GLY B 1 137 ? -23.378 20.685 19.214 1 94.75 137 GLY B C 1
ATOM 3326 O O . GLY B 1 137 ? -23.012 21.829 19.491 1 94.75 137 GLY B O 1
ATOM 3327 N N . ILE B 1 138 ? -23.112 20.141 18.087 1 97.2 138 ILE B N 1
ATOM 3328 C CA . ILE B 1 138 ? -22.322 20.808 17.058 1 97.2 138 ILE B CA 1
ATOM 3329 C C . ILE B 1 138 ? -23.241 21.315 15.949 1 97.2 138 ILE B C 1
ATOM 3331 O O . ILE B 1 138 ? -24.125 20.59 15.486 1 97.2 138 ILE B O 1
ATOM 3335 N N . PRO B 1 139 ? -23.109 22.599 15.581 1 98.43 139 PRO B N 1
ATOM 3336 C CA . PRO B 1 139 ? -23.896 23.105 14.455 1 98.43 139 PRO B CA 1
ATOM 3337 C C . PRO B 1 139 ? -23.707 22.279 13.184 1 98.43 139 PRO B C 1
ATOM 3339 O O . PRO B 1 139 ? -22.592 21.839 12.89 1 98.43 139 PRO B O 1
ATOM 3342 N N . PHE B 1 140 ? -24.848 22.066 12.512 1 98.59 140 PHE B N 1
ATOM 3343 C CA . PHE B 1 140 ? -24.877 21.331 11.253 1 98.59 140 PHE B CA 1
ATOM 3344 C C . PHE B 1 140 ? -25.549 22.154 10.161 1 98.59 140 PHE B C 1
ATOM 3346 O O . PHE B 1 140 ? -26.694 22.585 10.316 1 98.59 140 PHE B O 1
ATOM 3353 N N . HIS B 1 141 ? -24.861 22.4 9.063 1 98.79 141 HIS B N 1
ATOM 3354 C CA . HIS B 1 141 ? -25.415 23.143 7.936 1 98.79 141 HIS B CA 1
ATOM 3355 C C . HIS B 1 141 ? -25.501 22.27 6.689 1 98.79 141 HIS B C 1
ATOM 3357 O O . HIS B 1 141 ? -24.536 21.588 6.336 1 98.79 141 HIS B O 1
ATOM 3363 N N . VAL B 1 142 ? -26.625 22.324 6.055 1 98.55 142 VAL B N 1
ATOM 3364 C CA . VAL B 1 142 ? -26.797 21.609 4.795 1 98.55 142 VAL B CA 1
ATOM 3365 C C . VAL B 1 142 ? -26.773 22.598 3.631 1 98.55 142 VAL B C 1
ATOM 3367 O O . VAL B 1 142 ? -27.61 23.5 3.558 1 98.55 142 VAL B O 1
ATOM 3370 N N . LEU B 1 143 ? -25.81 22.461 2.784 1 98.27 143 LEU B N 1
ATOM 3371 C CA . LEU B 1 143 ? -25.709 23.214 1.539 1 98.27 143 LEU B CA 1
ATOM 3372 C C . LEU B 1 143 ? -25.724 22.278 0.335 1 98.27 143 LEU B C 1
ATOM 3374 O O . LEU B 1 143 ? -24.678 21.771 -0.076 1 98.27 143 LEU B O 1
ATOM 3378 N N . THR B 1 144 ? -26.836 22.116 -0.294 1 96.19 144 THR B N 1
ATOM 3379 C CA . THR B 1 144 ? -26.993 21.183 -1.404 1 96.19 144 THR B CA 1
ATOM 3380 C C . THR B 1 144 ? -26.276 21.699 -2.649 1 96.19 144 THR B C 1
ATOM 3382 O O . THR B 1 144 ? -26.461 22.851 -3.045 1 96.19 144 THR B O 1
ATOM 3385 N N . ILE B 1 145 ? -25.525 20.828 -3.234 1 95.56 145 ILE B N 1
ATOM 3386 C CA . ILE B 1 145 ? -24.685 21.246 -4.351 1 95.56 145 ILE B CA 1
ATOM 3387 C C . ILE B 1 145 ? -25.18 20.596 -5.64 1 95.56 145 ILE B C 1
ATOM 3389 O O . ILE B 1 145 ? -25.536 19.415 -5.65 1 95.56 145 ILE B O 1
ATOM 3393 N N . THR B 1 146 ? -25.334 21.392 -6.645 1 92.94 146 THR B N 1
ATOM 3394 C CA . THR B 1 146 ? -25.572 20.955 -8.017 1 92.94 146 THR B CA 1
ATOM 3395 C C . THR B 1 146 ? -24.509 21.519 -8.956 1 92.94 146 THR B C 1
ATOM 3397 O O . THR B 1 146 ? -23.686 22.341 -8.548 1 92.94 146 THR B O 1
ATOM 3400 N N . LYS B 1 147 ? -24.473 21.036 -10.17 1 87.72 147 LYS B N 1
ATOM 3401 C CA . LYS B 1 147 ? -23.512 21.523 -11.156 1 87.72 147 LYS B CA 1
ATOM 3402 C C . LYS B 1 147 ? -23.697 23.016 -11.413 1 87.72 147 LYS B C 1
ATOM 3404 O O . LYS B 1 147 ? -22.73 23.726 -11.698 1 87.72 147 LYS B O 1
ATOM 3409 N N . GLU B 1 148 ? -24.867 23.507 -11.218 1 93.61 148 GLU B N 1
ATOM 3410 C CA . GLU B 1 148 ? -25.233 24.872 -11.585 1 93.61 148 GLU B CA 1
ATOM 3411 C C . GLU B 1 148 ? -24.962 25.843 -10.439 1 93.61 148 GLU B C 1
ATOM 3413 O O . GLU B 1 148 ? -24.815 27.047 -10.66 1 93.61 148 GLU B O 1
ATOM 3418 N N . ASN B 1 149 ? -24.888 25.325 -9.269 1 96.9 149 ASN B N 1
ATOM 3419 C CA . ASN B 1 149 ? -24.802 26.269 -8.159 1 96.9 149 ASN B CA 1
ATOM 3420 C C . ASN B 1 149 ? -23.504 26.097 -7.376 1 96.9 149 ASN B C 1
ATOM 3422 O O . ASN B 1 149 ? -23.367 26.624 -6.27 1 96.9 149 ASN B O 1
ATOM 3426 N N . LYS B 1 150 ? -22.623 25.426 -7.891 1 95.5 150 LYS B N 1
ATOM 3427 C CA . LYS B 1 150 ? -21.402 25.064 -7.177 1 95.5 150 LYS B CA 1
ATOM 3428 C C . LYS B 1 150 ? -20.662 26.305 -6.689 1 95.5 150 LYS B C 1
ATOM 3430 O O . LYS B 1 150 ? -20.228 26.363 -5.536 1 95.5 150 LYS B O 1
ATOM 3435 N N . ALA B 1 151 ? -20.442 27.281 -7.496 1 96.74 151 ALA B N 1
ATOM 3436 C CA . ALA B 1 151 ? -19.703 28.489 -7.141 1 96.74 151 ALA B CA 1
ATOM 3437 C C . ALA B 1 151 ? -20.359 29.209 -5.967 1 96.74 151 ALA B C 1
ATOM 3439 O O . ALA B 1 151 ? -19.674 29.655 -5.043 1 96.74 151 ALA B O 1
ATOM 3440 N N . GLN B 1 152 ? -21.617 29.302 -6.005 1 97.91 152 GLN B N 1
ATOM 3441 C CA . GLN B 1 152 ? -22.36 29.953 -4.931 1 97.91 152 GLN B CA 1
ATOM 3442 C C . GLN B 1 152 ? -22.261 29.158 -3.632 1 97.91 152 GLN B C 1
ATOM 3444 O O . GLN B 1 152 ? -22.063 29.733 -2.56 1 97.91 152 GLN B O 1
ATOM 3449 N N . ILE B 1 153 ? -22.449 27.894 -3.756 1 98.07 153 ILE B N 1
ATOM 3450 C CA . ILE B 1 153 ? -22.404 27.031 -2.581 1 98.07 153 ILE B CA 1
ATOM 3451 C C . ILE B 1 153 ? -21.021 27.108 -1.937 1 98.07 153 ILE B C 1
ATOM 3453 O O . ILE B 1 153 ? -20.903 27.183 -0.712 1 98.07 153 ILE B O 1
ATOM 3457 N N . GLU B 1 154 ? -19.938 27.073 -2.695 1 98.32 154 GLU B N 1
ATOM 3458 C CA . GLU B 1 154 ? -18.585 27.165 -2.156 1 98.32 154 GLU B CA 1
ATOM 3459 C C . GLU B 1 154 ? -18.345 28.519 -1.495 1 98.32 154 GLU B C 1
ATOM 3461 O O . GLU B 1 154 ? -17.65 28.606 -0.48 1 98.32 154 GLU B O 1
ATOM 3466 N N . ALA B 1 155 ? -18.939 29.526 -2.066 1 98.43 155 ALA B N 1
ATOM 3467 C CA . ALA B 1 155 ? -18.857 30.836 -1.425 1 98.43 155 ALA B CA 1
ATOM 3468 C C . ALA B 1 155 ? -19.538 30.822 -0.059 1 98.43 155 ALA B C 1
ATOM 3470 O O . ALA B 1 155 ? -19.029 31.405 0.901 1 98.43 155 ALA B O 1
ATOM 3471 N N . ASP B 1 156 ? -20.673 30.18 -0.023 1 98.68 156 ASP B N 1
ATOM 3472 C CA . ASP B 1 156 ? -21.396 30.055 1.239 1 98.68 156 ASP B CA 1
ATOM 3473 C C . ASP B 1 156 ? -20.595 29.238 2.251 1 98.68 156 ASP B C 1
ATOM 3475 O O . ASP B 1 156 ? -20.587 29.553 3.443 1 98.68 156 ASP B O 1
ATOM 3479 N N . GLN B 1 157 ? -19.996 28.21 1.809 1 98.79 157 GLN B N 1
ATOM 3480 C CA . GLN B 1 157 ? -19.151 27.381 2.662 1 98.79 157 GLN B CA 1
ATOM 3481 C C . GLN B 1 157 ? -17.991 28.188 3.238 1 98.79 157 GLN B C 1
ATOM 3483 O O . GLN B 1 157 ? -17.707 28.109 4.435 1 98.79 157 GLN B O 1
ATOM 3488 N N . LEU B 1 158 ? -17.312 28.945 2.367 1 98.8 158 LEU B N 1
ATOM 3489 C CA . LEU B 1 158 ? -16.195 29.773 2.808 1 98.8 158 LEU B CA 1
ATOM 3490 C C . LEU B 1 158 ? -16.654 30.807 3.83 1 98.8 158 LEU B C 1
ATOM 3492 O O . LEU B 1 158 ? -15.935 31.102 4.788 1 98.8 158 LEU B O 1
ATOM 3496 N N . ALA B 1 159 ? -17.84 31.344 3.627 1 98.81 159 ALA B N 1
ATOM 3497 C CA . ALA B 1 159 ? -18.403 32.301 4.576 1 98.81 159 ALA B CA 1
ATOM 3498 C C . ALA B 1 159 ? -18.617 31.658 5.943 1 98.81 159 ALA B C 1
ATOM 3500 O O . ALA B 1 159 ? -18.354 32.278 6.976 1 98.81 159 ALA B O 1
ATOM 3501 N N . LEU B 1 160 ? -19.109 30.458 5.911 1 98.8 160 LEU B N 1
ATOM 3502 C CA . LEU B 1 160 ? -19.315 29.742 7.165 1 98.8 160 LEU B CA 1
ATOM 3503 C C . LEU B 1 160 ? -17.987 29.485 7.869 1 98.8 160 LEU B C 1
ATOM 3505 O O . LEU B 1 160 ? -17.891 29.619 9.091 1 98.8 160 LEU B O 1
ATOM 3509 N N . LEU B 1 161 ? -16.983 29.051 7.123 1 98.82 161 LEU B N 1
ATOM 3510 C CA . LEU B 1 161 ? -15.671 28.807 7.713 1 98.82 161 LEU B CA 1
ATOM 3511 C C . LEU B 1 161 ? -15.137 30.065 8.388 1 98.82 161 LEU B C 1
ATOM 3513 O O . LEU B 1 161 ? -14.532 29.99 9.46 1 98.82 161 LEU B O 1
ATOM 3517 N N . LYS B 1 162 ? -15.332 31.209 7.727 1 98.61 162 LYS B N 1
ATOM 3518 C CA . LYS B 1 162 ? -14.922 32.486 8.302 1 98.61 162 LYS B CA 1
ATOM 3519 C C . LYS B 1 162 ? -15.73 32.81 9.555 1 98.61 162 LYS B C 1
ATOM 3521 O O . LYS B 1 162 ? -15.169 33.227 10.571 1 98.61 162 LYS B O 1
ATOM 3526 N N . GLU B 1 163 ? -17.017 32.625 9.455 1 98.67 163 GLU B N 1
ATOM 3527 C CA . GLU B 1 163 ? -17.921 32.913 10.565 1 98.67 163 GLU B CA 1
ATOM 3528 C C . GLU B 1 163 ? -17.534 32.12 11.811 1 98.67 163 GLU B C 1
ATOM 3530 O O . GLU B 1 163 ? -17.561 32.65 12.924 1 98.67 163 GLU B O 1
ATOM 3535 N N . TYR B 1 164 ? -17.15 30.912 11.627 1 98.54 164 TYR B N 1
ATOM 3536 C CA . TYR B 1 164 ? -16.846 30.039 12.756 1 98.54 164 TYR B CA 1
ATOM 3537 C C . TYR B 1 164 ? -15.365 30.103 13.111 1 98.54 164 TYR B C 1
ATOM 3539 O O . TYR B 1 164 ? -14.889 29.34 13.954 1 98.54 164 TYR B O 1
ATOM 3547 N N . ASN B 1 165 ? -14.57 30.916 12.412 1 98.14 165 ASN B N 1
ATOM 3548 C CA . ASN B 1 165 ? -13.141 31.095 12.644 1 98.14 165 ASN B CA 1
ATOM 3549 C C . ASN B 1 165 ? -12.39 29.768 12.569 1 98.14 165 ASN B C 1
ATOM 3551 O O . ASN B 1 165 ? -11.639 29.422 13.483 1 98.14 165 ASN B O 1
ATOM 3555 N N . VAL B 1 166 ? -12.613 29.037 11.51 1 98.61 166 VAL B N 1
ATOM 3556 C CA . VAL B 1 166 ? -12.079 27.69 11.339 1 98.61 166 VAL B CA 1
ATOM 3557 C C . VAL B 1 166 ? -10.584 27.761 11.036 1 98.61 166 VAL B C 1
ATOM 3559 O O . VAL B 1 166 ? -10.149 28.572 10.216 1 98.61 166 VAL B O 1
ATOM 3562 N N . ASP B 1 167 ? -9.799 26.867 11.67 1 97.91 167 ASP B N 1
ATOM 3563 C CA . ASP B 1 167 ? -8.359 26.778 11.45 1 97.91 167 ASP B CA 1
ATOM 3564 C C . ASP B 1 167 ? -8.019 25.642 10.488 1 97.91 167 ASP B C 1
ATOM 3566 O O . ASP B 1 167 ? -7.005 25.695 9.789 1 97.91 167 ASP B O 1
ATOM 3570 N N . LEU B 1 168 ? -8.812 24.586 10.501 1 98.41 168 LEU B N 1
ATOM 3571 C CA . LEU B 1 168 ? -8.57 23.388 9.705 1 98.41 168 LEU B CA 1
ATOM 3572 C C . LEU B 1 168 ? -9.875 22.838 9.139 1 98.41 168 LEU B C 1
ATOM 3574 O O . LEU B 1 168 ? -10.866 22.714 9.862 1 98.41 168 LEU B O 1
ATOM 3578 N N . LEU B 1 169 ? -9.865 22.577 7.871 1 98.9 169 LEU B N 1
ATOM 3579 C CA . LEU B 1 169 ? -10.972 21.873 7.233 1 98.9 169 LEU B CA 1
ATOM 3580 C C . LEU B 1 169 ? -10.608 20.416 6.968 1 98.9 169 LEU B C 1
ATOM 3582 O O . LEU B 1 169 ? -9.54 20.128 6.424 1 98.9 169 LEU B O 1
ATOM 3586 N N . VAL B 1 170 ? -11.44 19.494 7.392 1 98.81 170 VAL B N 1
ATOM 3587 C CA . VAL B 1 170 ? -11.244 18.073 7.128 1 98.81 170 VAL B CA 1
ATOM 3588 C C . VAL B 1 170 ? -12.372 17.552 6.239 1 98.81 170 VAL B C 1
ATOM 3590 O O . VAL B 1 170 ? -13.55 17.701 6.57 1 98.81 170 VAL B O 1
ATOM 3593 N N . LEU B 1 171 ? -11.957 17.034 5.11 1 98.76 171 LEU B N 1
ATOM 3594 C CA . LEU B 1 171 ? -12.902 16.341 4.241 1 98.76 171 LEU B CA 1
ATOM 3595 C C . LEU B 1 171 ? -13.07 14.887 4.67 1 98.76 171 LEU B C 1
ATOM 3597 O O . LEU B 1 171 ? -12.275 14.026 4.284 1 98.76 171 LEU B O 1
ATOM 3601 N N . ALA B 1 172 ? -14.054 14.647 5.427 1 98.12 172 ALA B N 1
ATOM 3602 C CA . ALA B 1 172 ? -14.328 13.334 6.005 1 98.12 172 ALA B CA 1
ATOM 3603 C C . ALA B 1 172 ? -15.326 12.557 5.152 1 98.12 172 ALA B C 1
ATOM 3605 O O . ALA B 1 172 ? -16.449 12.29 5.587 1 98.12 172 ALA B O 1
ATOM 3606 N N . LYS B 1 173 ? -14.82 12.194 3.96 1 96.89 173 LYS B N 1
ATOM 3607 C CA . LYS B 1 173 ? -15.621 11.506 2.952 1 96.89 173 LYS B CA 1
ATOM 3608 C C . LYS B 1 173 ? -16.634 12.453 2.315 1 96.89 173 LYS B C 1
ATOM 3610 O O . LYS B 1 173 ? -17.821 12.132 2.224 1 96.89 173 LYS B O 1
ATOM 3615 N N . TYR B 1 174 ? -16.088 13.665 2.079 1 97.03 174 TYR B N 1
ATOM 3616 C CA . TYR B 1 174 ? -16.841 14.627 1.283 1 97.03 174 TYR B CA 1
ATOM 3617 C C . TYR B 1 174 ? -16.701 14.332 -0.206 1 97.03 174 TYR B C 1
ATOM 3619 O O . TYR B 1 174 ? -15.592 14.344 -0.746 1 97.03 174 TYR B O 1
ATOM 3627 N N . MET B 1 175 ? -17.754 14.003 -0.89 1 94.14 175 MET B N 1
ATOM 3628 C CA . MET B 1 175 ? -17.7 13.432 -2.233 1 94.14 175 MET B CA 1
ATOM 3629 C C . MET B 1 175 ? -17.818 14.521 -3.293 1 94.14 175 MET B C 1
ATOM 3631 O O . MET B 1 175 ? -18.462 14.322 -4.324 1 94.14 175 MET B O 1
ATOM 3635 N N . GLN B 1 176 ? -17.389 15.705 -3.041 1 94.53 176 GLN B N 1
ATOM 3636 C CA . GLN B 1 176 ? -17.314 16.793 -4.01 1 94.53 176 GLN B CA 1
ATOM 3637 C C . GLN B 1 176 ? -15.874 17.261 -4.202 1 94.53 176 GLN B C 1
ATOM 3639 O O . GLN B 1 176 ? -15.095 17.296 -3.247 1 94.53 176 GLN B O 1
ATOM 3644 N N . ILE B 1 177 ? -15.546 17.595 -5.41 1 94.62 177 ILE B N 1
ATOM 3645 C CA . ILE B 1 177 ? -14.235 18.16 -5.71 1 94.62 177 ILE B CA 1
ATOM 3646 C C . ILE B 1 177 ? -14.245 19.662 -5.436 1 94.62 177 ILE B C 1
ATOM 3648 O O . ILE B 1 177 ? -15.089 20.39 -5.965 1 94.62 177 ILE B O 1
ATOM 3652 N N . LEU B 1 178 ? -13.404 20.119 -4.643 1 97.21 178 LEU B N 1
ATOM 3653 C CA . LEU B 1 178 ? -13.309 21.543 -4.345 1 97.21 178 LEU B CA 1
ATOM 3654 C C . LEU B 1 178 ? -12.645 22.296 -5.493 1 97.21 178 LEU B C 1
ATOM 3656 O O . LEU B 1 178 ? -11.684 21.804 -6.09 1 97.21 178 LEU B O 1
ATOM 3660 N N . SER B 1 179 ? -13.124 23.442 -5.824 1 96.96 179 SER B N 1
ATOM 3661 C CA . SER B 1 179 ? -12.576 24.243 -6.914 1 96.96 179 SER B CA 1
ATOM 3662 C C . SER B 1 179 ? -11.219 24.831 -6.54 1 96.96 179 SER B C 1
ATOM 3664 O O . SER B 1 179 ? -10.889 24.941 -5.357 1 96.96 179 SER B O 1
ATOM 3666 N N . PRO B 1 180 ? -10.449 25.211 -7.504 1 97.18 180 PRO B N 1
ATOM 3667 C CA . PRO B 1 180 ? -9.186 25.902 -7.235 1 97.18 180 PRO B CA 1
ATOM 3668 C C . PRO B 1 180 ? -9.374 27.179 -6.419 1 97.18 180 PRO B C 1
ATOM 3670 O O . PRO B 1 180 ? -8.55 27.491 -5.556 1 97.18 180 PRO B O 1
ATOM 3673 N N . THR B 1 181 ? -10.412 27.867 -6.63 1 97.11 181 THR B N 1
ATOM 3674 C CA . THR B 1 181 ? -10.693 29.101 -5.905 1 97.11 181 THR B CA 1
ATOM 3675 C C . THR B 1 181 ? -10.918 28.817 -4.422 1 97.11 181 THR B C 1
ATOM 3677 O O . THR B 1 181 ? -10.403 29.534 -3.562 1 97.11 181 THR B O 1
ATOM 3680 N N . PHE B 1 182 ? -11.702 27.811 -4.169 1 98.26 182 PHE B N 1
ATOM 3681 C CA . PHE B 1 182 ? -11.938 27.43 -2.781 1 98.26 182 PHE B CA 1
ATOM 3682 C C . PHE B 1 182 ? -10.623 27.132 -2.071 1 98.26 182 PHE B C 1
ATOM 3684 O O . PHE B 1 182 ? -10.368 27.65 -0.981 1 98.26 182 PHE B O 1
ATOM 3691 N N . LEU B 1 183 ? -9.777 26.32 -2.72 1 97.87 183 LEU B N 1
ATOM 3692 C CA . LEU B 1 183 ? -8.56 25.82 -2.09 1 97.87 183 LEU B CA 1
ATOM 3693 C C . LEU B 1 183 ? -7.52 26.927 -1.963 1 97.87 183 LEU B C 1
ATOM 3695 O O . LEU B 1 183 ? -6.671 26.888 -1.068 1 97.87 183 LEU B O 1
ATOM 3699 N N . SER B 1 184 ? -7.534 27.885 -2.846 1 96.88 184 SER B N 1
ATOM 3700 C CA . SER B 1 184 ? -6.648 29.036 -2.708 1 96.88 184 SER B CA 1
ATOM 3701 C C . SER B 1 184 ? -7.05 29.904 -1.52 1 96.88 184 SER B C 1
ATOM 3703 O O . SER B 1 184 ? -6.197 30.523 -0.88 1 96.88 184 SER B O 1
ATOM 3705 N N . THR B 1 185 ? -8.348 29.923 -1.24 1 97.58 185 THR B N 1
ATOM 3706 C CA . THR B 1 185 ? -8.87 30.737 -0.148 1 97.58 185 THR B CA 1
ATOM 3707 C C . THR B 1 185 ? -8.659 30.04 1.194 1 97.58 185 THR B C 1
ATOM 3709 O O . THR B 1 185 ? -8.359 30.691 2.197 1 97.58 185 THR B O 1
ATOM 3712 N N . PHE B 1 186 ? -8.783 28.754 1.17 1 98.08 186 PHE B N 1
ATOM 3713 C CA . PHE B 1 186 ? -8.61 27.975 2.39 1 98.08 186 PHE B CA 1
ATOM 3714 C C . PHE B 1 186 ? -7.74 26.75 2.132 1 98.08 186 PHE B C 1
ATOM 3716 O O . PHE B 1 186 ? -8.244 25.626 2.077 1 98.08 186 PHE B O 1
ATOM 3723 N N . PRO B 1 187 ? -6.479 26.893 2.142 1 95.65 187 PRO B N 1
ATOM 3724 C CA . PRO B 1 187 ? -5.572 25.813 1.746 1 95.65 187 PRO B CA 1
ATOM 3725 C C . PRO B 1 187 ? -5.372 24.776 2.85 1 95.65 187 PRO B C 1
ATOM 3727 O O . PRO B 1 187 ? -4.913 23.663 2.58 1 95.65 187 PRO B O 1
ATOM 3730 N N . ASN B 1 188 ? -5.614 25.096 4.082 1 97.66 188 ASN B N 1
ATOM 3731 C CA . ASN B 1 188 ? -5.399 24.183 5.199 1 97.66 188 ASN B CA 1
ATOM 3732 C C . ASN B 1 188 ? -6.496 23.125 5.279 1 97.66 188 ASN B C 1
ATOM 3734 O O . ASN B 1 188 ? -7.251 23.08 6.252 1 97.66 188 ASN B O 1
ATOM 3738 N N . THR B 1 189 ? -6.531 22.212 4.239 1 98.76 189 THR B N 1
ATOM 3739 C CA . THR B 1 189 ? -7.582 21.219 4.047 1 98.76 189 THR B CA 1
ATOM 3740 C C . THR B 1 189 ? -6.99 19.815 3.952 1 98.76 189 THR B C 1
ATOM 3742 O O . THR B 1 189 ? -6.117 19.559 3.12 1 98.76 189 THR B O 1
ATOM 3745 N N . ILE B 1 190 ? -7.42 18.931 4.857 1 98.82 190 ILE B N 1
ATOM 3746 C CA . ILE B 1 190 ? -6.978 17.541 4.839 1 98.82 190 ILE B CA 1
ATOM 3747 C C . ILE B 1 190 ? -8.084 16.655 4.27 1 98.82 190 ILE B C 1
ATOM 3749 O O . ILE B 1 190 ? -9.257 16.817 4.615 1 98.82 190 ILE B O 1
ATOM 3753 N N . ASN B 1 191 ? -7.681 15.76 3.415 1 98.44 191 ASN B N 1
ATOM 3754 C CA . ASN B 1 191 ? -8.603 14.822 2.784 1 98.44 191 ASN B CA 1
ATOM 3755 C C . ASN B 1 191 ? -8.211 13.375 3.064 1 98.44 191 ASN B C 1
ATOM 3757 O O . ASN B 1 191 ? -7.036 13.078 3.287 1 98.44 191 ASN B O 1
ATOM 3761 N N . ILE B 1 192 ? -9.206 12.492 3.133 1 98.31 192 ILE B N 1
ATOM 3762 C CA . ILE B 1 192 ? -8.968 11.054 3.186 1 98.31 192 ILE B CA 1
ATOM 3763 C C . ILE B 1 192 ? -9.333 10.421 1.844 1 98.31 192 ILE B C 1
ATOM 3765 O O . ILE B 1 192 ? -10.452 10.592 1.355 1 98.31 192 ILE B O 1
ATOM 3769 N N . HIS B 1 193 ? -8.381 9.758 1.273 1 96.71 193 HIS B N 1
ATOM 3770 C CA . HIS B 1 193 ? -8.649 9 0.055 1 96.71 193 HIS B CA 1
ATOM 3771 C C . HIS B 1 193 ? -8.616 7.499 0.322 1 96.71 193 HIS B C 1
ATOM 3773 O O . HIS B 1 193 ? -7.742 7.011 1.042 1 96.71 193 HIS B O 1
ATOM 3779 N N . HIS B 1 194 ? -9.492 6.763 -0.321 1 93.88 194 HIS B N 1
ATOM 3780 C CA . HIS B 1 194 ? -9.762 5.36 -0.029 1 93.88 194 HIS B CA 1
ATOM 3781 C C . HIS B 1 194 ? -8.834 4.444 -0.819 1 93.88 194 HIS B C 1
ATOM 3783 O O . HIS B 1 194 ? -9.282 3.459 -1.41 1 93.88 194 HIS B O 1
ATOM 3789 N N . SER B 1 195 ? -7.626 4.774 -0.935 1 93.42 195 SER B N 1
ATOM 3790 C CA . SER B 1 195 ? -6.61 3.919 -1.54 1 93.42 195 SER B CA 1
ATOM 3791 C C . SER B 1 195 ? -5.206 4.357 -1.134 1 93.42 195 SER B C 1
ATOM 3793 O O . SER B 1 195 ? -5.028 5.432 -0.558 1 93.42 195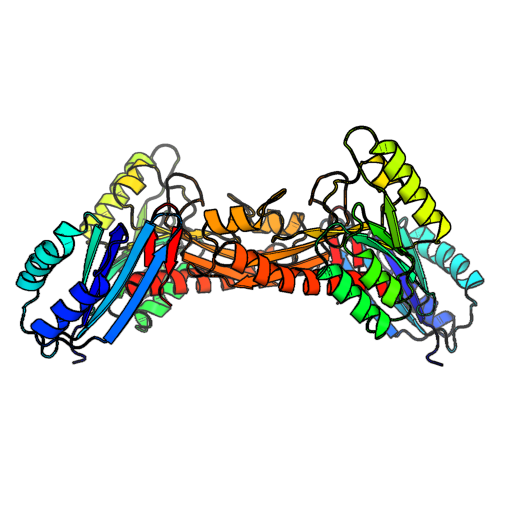 SER B O 1
ATOM 3795 N N . PHE B 1 196 ? -4.279 3.477 -1.402 1 91.19 196 PHE B N 1
ATOM 3796 C CA . PHE B 1 196 ? -2.867 3.829 -1.305 1 91.19 196 PHE B CA 1
ATOM 3797 C C . PHE B 1 196 ? -2.433 4.661 -2.506 1 91.19 196 PHE B C 1
ATOM 3799 O O . PHE B 1 196 ? -2.066 4.113 -3.548 1 91.19 196 PHE B O 1
ATOM 3806 N N . LEU B 1 197 ? -2.518 5.934 -2.378 1 93.58 197 LEU B N 1
ATOM 3807 C CA . LEU B 1 197 ? -2.108 6.815 -3.466 1 93.58 197 LEU B CA 1
ATOM 3808 C C . LEU B 1 197 ? -0.627 6.633 -3.783 1 93.58 197 LEU B C 1
ATOM 3810 O O . LEU B 1 197 ? 0.183 6.414 -2.88 1 93.58 197 LEU B O 1
ATOM 3814 N N . PRO B 1 198 ? -0.323 6.591 -4.992 1 92.97 198 PRO B N 1
ATOM 3815 C CA . PRO B 1 198 ? -1.081 7.093 -6.141 1 92.97 198 PRO B CA 1
ATOM 3816 C C . PRO B 1 198 ? -1.896 6.003 -6.832 1 92.97 198 PRO B C 1
ATOM 3818 O O . PRO B 1 198 ? -2.387 6.206 -7.946 1 92.97 198 PRO B O 1
ATOM 3821 N N . ALA B 1 199 ? -2.05 4.826 -6.189 1 91.58 199 ALA B N 1
ATOM 3822 C CA . ALA B 1 199 ? -2.901 3.793 -6.775 1 91.58 199 ALA B CA 1
ATOM 3823 C C . ALA B 1 199 ? -4.373 4.192 -6.708 1 91.58 199 ALA B C 1
ATOM 3825 O O . ALA B 1 199 ? -4.81 4.813 -5.737 1 91.58 199 ALA B O 1
ATOM 3826 N N . PHE B 1 200 ? -5.168 3.85 -7.85 1 91.65 200 PHE B N 1
ATOM 3827 C CA . PHE B 1 200 ? -6.622 3.929 -7.919 1 91.65 200 PHE B CA 1
ATOM 3828 C C . PHE B 1 200 ? -7.103 5.341 -7.605 1 91.65 200 PHE B C 1
ATOM 3830 O O . PHE B 1 200 ? -7.974 5.531 -6.754 1 91.65 200 PHE B O 1
ATOM 3837 N N . VAL B 1 201 ? -6.617 6.253 -8.271 1 87.26 201 VAL B N 1
ATOM 3838 C CA . VAL B 1 201 ? -7.027 7.649 -8.159 1 87.26 201 VAL B CA 1
ATOM 3839 C C . VAL B 1 201 ? -8.478 7.8 -8.61 1 87.26 201 VAL B C 1
ATOM 3841 O O . VAL B 1 201 ? -8.927 7.098 -9.519 1 87.26 201 VAL B O 1
ATOM 3844 N N . GLY B 1 202 ? -9.226 8.604 -7.991 1 85.61 202 GLY B N 1
ATOM 3845 C CA . GLY B 1 202 ? -10.55 8.951 -8.483 1 85.61 202 GLY B CA 1
ATOM 3846 C C . GLY B 1 202 ? -11.658 8.141 -7.839 1 85.61 202 GLY B C 1
ATOM 3847 O O . GLY B 1 202 ? -11.59 7.822 -6.65 1 85.61 202 GLY B O 1
ATOM 3848 N N . ALA B 1 203 ? -12.664 7.811 -8.703 1 84.82 203 ALA B N 1
ATOM 3849 C CA . ALA B 1 203 ? -13.896 7.24 -8.164 1 84.82 203 ALA B CA 1
ATOM 3850 C C . ALA B 1 203 ? -13.819 5.717 -8.114 1 84.82 203 ALA B C 1
ATOM 3852 O O . ALA B 1 203 ? -13.08 5.101 -8.885 1 84.82 203 ALA B O 1
ATOM 3853 N N . LYS B 1 204 ? -14.453 5.141 -7.176 1 90.89 204 LYS B N 1
ATOM 3854 C CA . LYS B 1 204 ? -14.699 3.716 -6.973 1 90.89 204 LYS B CA 1
ATOM 3855 C C . LYS B 1 204 ? -13.39 2.948 -6.818 1 90.89 204 LYS B C 1
ATOM 3857 O O . LYS B 1 204 ? -13.168 1.945 -7.5 1 90.89 204 LYS B O 1
ATOM 3862 N N . PRO B 1 205 ? -12.56 3.407 -5.954 1 92 205 PRO B N 1
ATOM 3863 C CA . PRO B 1 205 ? -11.252 2.773 -5.778 1 92 205 PRO B CA 1
ATOM 3864 C C . PRO B 1 205 ? -11.358 1.311 -5.35 1 92 205 PRO B C 1
ATOM 3866 O O . PRO B 1 205 ? -10.556 0.478 -5.78 1 92 205 PRO B O 1
ATOM 3869 N N . TYR B 1 206 ? -12.328 0.964 -4.579 1 94.49 206 TYR B N 1
ATOM 3870 C CA . TYR B 1 206 ? -12.448 -0.406 -4.094 1 94.49 206 TYR B CA 1
ATOM 3871 C C . TYR B 1 206 ? -12.915 -1.339 -5.205 1 94.49 206 TYR B C 1
ATOM 3873 O O . TYR B 1 206 ? -12.527 -2.509 -5.245 1 94.49 206 TYR B O 1
ATOM 3881 N N . HIS B 1 207 ? -13.777 -0.811 -6.082 1 94.63 207 HIS B N 1
ATOM 3882 C CA . HIS B 1 207 ? -14.16 -1.587 -7.256 1 94.63 207 HIS B CA 1
ATOM 3883 C C . HIS B 1 207 ? -12.954 -1.868 -8.147 1 94.63 207 HIS B C 1
ATOM 3885 O O . HIS B 1 207 ? -12.783 -2.989 -8.632 1 94.63 207 HIS B O 1
ATOM 3891 N N . GLN B 1 208 ? -12.151 -0.839 -8.331 1 94.84 208 GLN B N 1
ATOM 3892 C CA . GLN B 1 208 ? -10.939 -0.987 -9.13 1 94.84 208 GLN B CA 1
ATOM 3893 C C . GLN B 1 208 ? -9.987 -2.002 -8.503 1 94.84 208 GLN B C 1
ATOM 3895 O O . GLN B 1 208 ? -9.422 -2.845 -9.202 1 94.84 208 GLN B O 1
ATOM 3900 N N . ALA B 1 209 ? -9.845 -1.894 -7.208 1 95.83 209 ALA B N 1
ATOM 3901 C CA . ALA B 1 209 ? -8.966 -2.798 -6.471 1 95.83 209 ALA B CA 1
ATOM 3902 C C . ALA B 1 209 ? -9.444 -4.243 -6.586 1 95.83 209 ALA B C 1
ATOM 3904 O O . ALA B 1 209 ? -8.638 -5.156 -6.783 1 95.83 209 ALA B O 1
ATOM 3905 N N . HIS B 1 210 ? -10.743 -4.419 -6.463 1 96.04 210 HIS B N 1
ATOM 3906 C CA . HIS B 1 210 ? -11.328 -5.751 -6.565 1 96.04 210 HIS B CA 1
ATOM 3907 C C . HIS B 1 210 ? -11.098 -6.349 -7.949 1 96.04 210 HIS B C 1
ATOM 3909 O O . HIS B 1 210 ? -10.71 -7.513 -8.07 1 96.04 210 HIS B O 1
ATOM 3915 N N . ALA B 1 211 ? -11.323 -5.561 -8.93 1 94.89 211 ALA B N 1
ATOM 3916 C CA . ALA B 1 211 ? -11.135 -6.009 -10.308 1 94.89 211 ALA B CA 1
ATOM 3917 C C . ALA B 1 211 ? -9.677 -6.37 -10.573 1 94.89 211 ALA B C 1
ATOM 3919 O O . ALA B 1 211 ? -9.389 -7.323 -11.301 1 94.89 211 ALA B O 1
ATOM 3920 N N . ARG B 1 212 ? -8.787 -5.642 -9.986 1 95.23 212 ARG B N 1
ATOM 3921 C CA . ARG B 1 212 ? -7.356 -5.833 -10.195 1 95.23 212 ARG B CA 1
ATOM 3922 C C . ARG B 1 212 ? -6.853 -7.066 -9.452 1 95.23 212 ARG B C 1
ATOM 3924 O O . ARG B 1 212 ? -5.826 -7.642 -9.818 1 95.23 212 ARG B O 1
ATOM 3931 N N . GLY B 1 213 ? -7.516 -7.454 -8.436 1 96.63 213 GLY B N 1
ATOM 3932 C CA . GLY B 1 213 ? -7.142 -8.632 -7.67 1 96.63 213 GLY B CA 1
ATOM 3933 C C . GLY B 1 213 ? -5.973 -8.389 -6.734 1 96.63 213 GLY B C 1
ATOM 3934 O O . GLY B 1 213 ? -5.101 -9.248 -6.586 1 96.63 213 GLY B O 1
ATOM 3935 N N . VAL B 1 214 ? -5.934 -7.205 -6.15 1 96.95 214 VAL B N 1
ATOM 3936 C CA . VAL B 1 214 ? -4.861 -6.862 -5.223 1 96.95 214 VAL B CA 1
ATOM 3937 C C . VAL B 1 214 ? -4.975 -7.714 -3.961 1 96.95 214 VAL B C 1
ATOM 3939 O O . VAL B 1 214 ? -6.001 -8.358 -3.73 1 96.95 214 VAL B O 1
ATOM 3942 N N . LYS B 1 215 ? -3.893 -7.729 -3.207 1 97.92 215 LYS B N 1
ATOM 3943 C CA . LYS B 1 215 ? -3.88 -8.488 -1.96 1 97.92 215 LYS B CA 1
ATOM 3944 C C . LYS B 1 215 ? -3.874 -7.559 -0.75 1 97.92 215 LYS B C 1
ATOM 3946 O O . LYS B 1 215 ? -3.942 -8.018 0.392 1 97.92 215 LYS B O 1
ATOM 3951 N N . ILE B 1 216 ? -3.803 -6.237 -1.031 1 97.14 216 ILE B N 1
ATOM 3952 C CA . ILE B 1 216 ? -3.887 -5.209 0.002 1 97.14 216 ILE B CA 1
ATOM 3953 C C . ILE B 1 216 ? -4.66 -4.005 -0.53 1 97.14 216 ILE B C 1
ATOM 3955 O O . ILE B 1 216 ? -4.588 -3.69 -1.72 1 97.14 216 ILE B O 1
ATOM 3959 N N . ILE B 1 217 ? -5.361 -3.395 0.322 1 97.07 217 ILE B N 1
ATOM 3960 C CA . ILE B 1 217 ? -5.96 -2.091 0.058 1 97.07 217 ILE B CA 1
ATOM 3961 C C . ILE B 1 217 ? -5.539 -1.101 1.142 1 97.07 217 ILE B C 1
ATOM 3963 O O . ILE B 1 217 ? -4.916 -1.486 2.134 1 97.07 217 ILE B O 1
ATOM 3967 N N . GLY B 1 218 ? -5.903 0.156 0.934 1 96.44 218 GLY B N 1
ATOM 3968 C CA . GLY B 1 218 ? -5.452 1.111 1.933 1 96.44 218 GLY B CA 1
ATOM 3969 C C . GLY B 1 218 ? -6.168 2.446 1.848 1 96.44 218 GLY B C 1
ATOM 3970 O O . GLY B 1 218 ? -7.205 2.56 1.191 1 96.44 218 GLY B O 1
ATOM 3971 N N . ALA B 1 219 ? -5.587 3.378 2.576 1 98.01 219 ALA B N 1
ATOM 3972 C CA . ALA B 1 219 ? -6.093 4.748 2.598 1 98.01 219 ALA B CA 1
ATOM 3973 C C . ALA B 1 219 ? -4.953 5.751 2.746 1 98.01 219 ALA B C 1
ATOM 3975 O O . ALA B 1 219 ? -3.88 5.411 3.25 1 98.01 219 ALA B O 1
ATOM 3976 N N . THR B 1 220 ? -5.178 6.931 2.261 1 98.5 220 THR B N 1
ATOM 3977 C CA . THR B 1 220 ? -4.189 8.002 2.303 1 98.5 220 THR B CA 1
ATOM 3978 C C . THR B 1 220 ? -4.819 9.301 2.797 1 98.5 220 THR B C 1
ATOM 3980 O O . THR B 1 220 ? -5.812 9.769 2.236 1 98.5 220 THR B O 1
ATOM 3983 N N . ALA B 1 221 ? -4.303 9.789 3.822 1 98.8 221 ALA B N 1
ATOM 3984 C CA . ALA B 1 221 ? -4.653 11.148 4.226 1 98.8 221 ALA B CA 1
ATOM 3985 C C . ALA B 1 221 ? -3.631 12.155 3.704 1 98.8 221 ALA B C 1
ATOM 3987 O O . ALA B 1 221 ? -2.427 11.989 3.908 1 98.8 221 ALA B O 1
ATOM 3988 N N . HIS B 1 222 ? -4.105 13.182 3.042 1 98.71 222 HIS B N 1
ATOM 3989 C CA . HIS B 1 222 ? -3.217 14.153 2.413 1 98.71 222 HIS B CA 1
ATOM 3990 C C . HIS B 1 222 ? -3.841 15.545 2.402 1 98.71 222 HIS B C 1
ATOM 3992 O O . HIS B 1 222 ? -5.044 15.692 2.628 1 98.71 222 HIS B O 1
ATOM 3998 N N . PHE B 1 223 ? -3.028 16.555 2.216 1 98.61 223 PHE B N 1
ATOM 3999 C CA . PHE B 1 223 ? -3.567 17.89 1.987 1 98.61 223 PHE B CA 1
ATOM 4000 C C . PHE B 1 223 ? -4.211 17.984 0.609 1 98.61 223 PHE B C 1
ATOM 4002 O O . PHE B 1 223 ? -3.672 17.465 -0.371 1 98.61 223 PHE B O 1
ATOM 4009 N N . ALA B 1 224 ? -5.371 18.613 0.547 1 97.96 224 ALA B N 1
ATOM 4010 C CA . ALA B 1 224 ? -6.047 18.803 -0.733 1 97.96 224 ALA B CA 1
ATOM 4011 C C . ALA B 1 224 ? -5.34 19.861 -1.575 1 97.96 224 ALA B C 1
ATOM 4013 O O . ALA B 1 224 ? -4.906 20.891 -1.052 1 97.96 224 ALA B O 1
ATOM 4014 N N . THR B 1 225 ? -5.141 19.57 -2.783 1 96.45 225 THR B N 1
ATOM 4015 C CA . THR B 1 225 ? -4.617 20.51 -3.768 1 96.45 225 THR B CA 1
ATOM 4016 C C . THR B 1 225 ? -5.525 20.571 -4.994 1 96.45 225 THR B C 1
ATOM 4018 O O . THR B 1 225 ? -6.52 19.847 -5.072 1 96.45 225 THR B O 1
ATOM 4021 N N . VAL B 1 226 ? -5.182 21.432 -5.851 1 95.41 226 VAL B N 1
ATOM 4022 C CA . VAL B 1 226 ? -5.97 21.59 -7.069 1 95.41 226 VAL B CA 1
ATOM 4023 C C . VAL B 1 226 ? -5.909 20.307 -7.895 1 95.41 226 VAL B C 1
ATOM 4025 O O . VAL B 1 226 ? -6.896 19.919 -8.525 1 95.41 226 VAL B O 1
ATOM 4028 N N . GLU B 1 227 ? -4.738 19.695 -7.89 1 94.41 227 GLU B N 1
ATOM 4029 C CA . GLU B 1 227 ? -4.62 18.393 -8.54 1 94.41 227 GLU B CA 1
ATOM 4030 C C . GLU B 1 227 ? -5.255 17.294 -7.693 1 94.41 227 GLU B C 1
ATOM 4032 O O . GLU B 1 227 ? -4.869 17.091 -6.54 1 94.41 227 GLU B O 1
ATOM 4037 N N . LEU B 1 228 ? -6.155 16.633 -8.256 1 93.52 228 LEU B N 1
ATOM 4038 C CA . LEU B 1 228 ? -6.984 15.66 -7.554 1 93.52 228 LEU B CA 1
ATOM 4039 C C . LEU B 1 228 ? -6.127 14.556 -6.943 1 93.52 228 LEU B C 1
ATOM 4041 O O . LEU B 1 228 ? -5.39 13.871 -7.655 1 93.52 228 LEU B O 1
ATOM 4045 N N . ASP B 1 229 ? -6.218 14.373 -5.609 1 93.82 229 ASP B N 1
ATOM 4046 C CA . ASP B 1 229 ? -5.621 13.292 -4.83 1 93.82 229 ASP B CA 1
ATOM 4047 C C . ASP B 1 229 ? -4.102 13.273 -4.99 1 93.82 229 ASP B C 1
ATOM 4049 O O . ASP B 1 229 ? -3.485 12.207 -4.975 1 93.82 229 ASP B O 1
ATOM 4053 N N . ALA B 1 230 ? -3.5 14.494 -5.164 1 95.35 230 ALA B N 1
ATOM 4054 C CA . ALA B 1 230 ? -2.078 14.561 -5.489 1 95.35 230 ALA B CA 1
ATOM 4055 C C . ALA B 1 230 ? -1.319 15.391 -4.457 1 95.35 230 ALA B C 1
ATOM 4057 O O . ALA B 1 230 ? -0.119 15.633 -4.607 1 95.35 230 ALA B O 1
ATOM 4058 N N . GLY B 1 231 ? -1.952 15.84 -3.435 1 97.14 231 GLY B N 1
ATOM 4059 C CA . GLY B 1 231 ? -1.315 16.729 -2.478 1 97.14 231 GLY B CA 1
ATOM 4060 C C . GLY B 1 231 ? -0.359 16.013 -1.542 1 97.14 231 GLY B C 1
ATOM 4061 O O . GLY B 1 231 ? -0.245 14.786 -1.583 1 97.14 231 GLY B O 1
ATOM 4062 N N . PRO B 1 232 ? 0.312 16.777 -0.761 1 98.17 232 PRO B N 1
ATOM 4063 C CA . PRO B 1 232 ? 1.301 16.21 0.16 1 98.17 232 PRO B CA 1
ATOM 4064 C C . PRO B 1 232 ? 0.694 15.193 1.124 1 98.17 232 PRO B C 1
ATOM 4066 O O . PRO B 1 232 ? -0.297 15.489 1.796 1 98.17 232 PRO B O 1
ATOM 4069 N N . ILE B 1 233 ? 1.293 14.058 1.229 1 98.65 233 ILE B N 1
ATOM 4070 C CA . ILE B 1 233 ? 0.755 12.935 1.988 1 98.65 233 ILE B CA 1
ATOM 4071 C C . ILE B 1 233 ? 1.174 13.052 3.451 1 98.65 233 ILE B C 1
ATOM 4073 O O . ILE B 1 233 ? 2.337 13.334 3.75 1 98.65 233 ILE B O 1
ATOM 4077 N N . ILE B 1 234 ? 0.209 12.81 4.329 1 98.65 234 ILE B N 1
ATOM 4078 C CA . ILE B 1 234 ? 0.47 12.905 5.761 1 98.65 234 ILE B CA 1
ATOM 4079 C C . ILE B 1 234 ? 0.582 11.505 6.359 1 98.65 234 ILE B C 1
ATOM 4081 O O . ILE B 1 234 ? 1.469 11.24 7.174 1 98.65 234 ILE B O 1
ATOM 4085 N N . GLU B 1 235 ? -0.299 10.655 5.96 1 98.35 235 GLU B N 1
ATOM 4086 C CA . GLU B 1 235 ? -0.39 9.321 6.547 1 98.35 235 GLU B CA 1
ATOM 4087 C C . GLU B 1 235 ? -0.951 8.315 5.546 1 98.35 235 GLU B C 1
ATOM 4089 O O . GLU B 1 235 ? -1.818 8.653 4.738 1 98.35 235 GLU B O 1
ATOM 4094 N N . GLN B 1 236 ? -0.464 7.09 5.647 1 98.19 236 GLN B N 1
ATOM 4095 C CA . GLN B 1 236 ? -0.947 5.971 4.844 1 98.19 236 GLN B CA 1
ATOM 4096 C C . GLN B 1 236 ? -0.957 4.678 5.654 1 98.19 236 GLN B C 1
ATOM 4098 O O . GLN B 1 236 ? -0.086 4.461 6.498 1 98.19 236 GLN B O 1
ATOM 4103 N N . GLU B 1 237 ? -1.9 3.91 5.353 1 97.57 237 GLU B N 1
ATOM 4104 C CA . GLU B 1 237 ? -1.976 2.576 5.94 1 97.57 237 GLU B CA 1
ATOM 4105 C C . GLU B 1 237 ? -2.707 1.607 5.014 1 97.57 237 GLU B C 1
ATOM 4107 O O . GLU B 1 237 ? -3.423 2.031 4.105 1 97.57 237 GLU B O 1
ATOM 4112 N N . VAL B 1 238 ? -2.432 0.278 5.26 1 96.87 238 VAL B N 1
ATOM 4113 C CA . VAL B 1 238 ? -3.041 -0.732 4.401 1 96.87 238 VAL B CA 1
ATOM 4114 C C . VAL B 1 238 ? -3.666 -1.831 5.257 1 96.87 238 VAL B C 1
ATOM 4116 O O . VAL B 1 238 ? -3.404 -1.914 6.46 1 96.87 238 VAL B O 1
ATOM 4119 N N . VAL B 1 239 ? -4.486 -2.643 4.619 1 97.1 239 VAL B N 1
ATOM 4120 C CA . VAL B 1 239 ? -5.054 -3.851 5.21 1 97.1 239 VAL B CA 1
ATOM 4121 C C . VAL B 1 239 ? -5.081 -4.97 4.172 1 97.1 239 VAL B C 1
ATOM 4123 O O . VAL B 1 239 ? -5.264 -4.715 2.979 1 97.1 239 VAL B O 1
ATOM 4126 N N . ARG B 1 240 ? -4.865 -6.163 4.618 1 97.03 240 ARG B N 1
ATOM 4127 C CA . ARG B 1 240 ? -4.84 -7.318 3.725 1 97.03 240 ARG B CA 1
ATOM 4128 C C . ARG B 1 240 ? -6.247 -7.691 3.274 1 97.03 240 ARG B C 1
ATOM 4130 O O . ARG B 1 240 ? -7.199 -7.6 4.052 1 97.03 240 ARG B O 1
ATOM 4137 N N . VAL B 1 241 ? -6.369 -8.138 2.049 1 97 241 VAL B N 1
ATOM 4138 C CA . VAL B 1 241 ? -7.601 -8.674 1.479 1 97 241 VAL B CA 1
ATOM 4139 C C . VAL B 1 241 ? -7.295 -9.942 0.685 1 97 241 VAL B C 1
ATOM 4141 O O . VAL B 1 241 ? -6.129 -10.267 0.449 1 97 241 VAL B O 1
ATOM 4144 N N . SER B 1 242 ? -8.358 -10.682 0.345 1 95.1 242 SER B N 1
ATOM 4145 C CA . SER B 1 242 ? -8.177 -11.924 -0.399 1 95.1 242 SER B CA 1
ATOM 4146 C C . SER B 1 242 ? -9.273 -12.107 -1.444 1 95.1 242 SER B C 1
ATOM 4148 O O . SER B 1 242 ? -10.179 -11.278 -1.553 1 95.1 242 SER B O 1
ATOM 4150 N N . HIS B 1 243 ? -9.179 -13.177 -2.217 1 93.98 243 HIS B N 1
ATOM 4151 C CA . HIS B 1 243 ? -10.153 -13.527 -3.245 1 93.98 243 HIS B CA 1
ATOM 4152 C C . HIS B 1 243 ? -11.522 -13.807 -2.634 1 93.98 243 HIS B C 1
ATOM 4154 O O . HIS B 1 243 ? -12.527 -13.854 -3.347 1 93.98 243 HIS B O 1
ATOM 4160 N N . ARG B 1 244 ? -11.529 -13.98 -1.378 1 94.88 244 ARG B N 1
ATOM 4161 C CA . ARG B 1 244 ? -12.792 -14.277 -0.709 1 94.88 244 ARG B CA 1
ATOM 4162 C C . ARG B 1 244 ? -13.557 -12.996 -0.392 1 94.88 244 ARG B C 1
ATOM 4164 O O . ARG B 1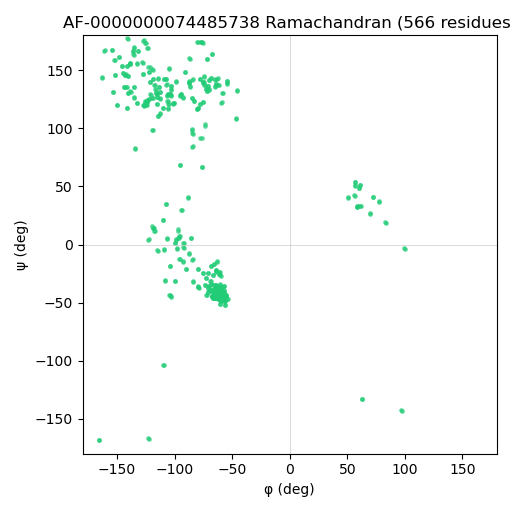 244 ? -14.742 -13.043 -0.053 1 94.88 244 ARG B O 1
ATOM 4171 N N . ASP B 1 245 ? -12.922 -11.873 -0.501 1 95.68 245 ASP B N 1
ATOM 4172 C CA . ASP B 1 245 ? -13.545 -10.59 -0.189 1 95.68 245 ASP B CA 1
ATOM 4173 C C . ASP B 1 245 ? -14.321 -10.05 -1.388 1 95.68 245 ASP B C 1
ATOM 4175 O O . ASP B 1 245 ? -13.781 -9.953 -2.492 1 95.68 245 ASP B O 1
ATOM 4179 N N . SER B 1 246 ? -15.569 -9.745 -1.165 1 95.64 246 SER B N 1
ATOM 4180 C CA . SER B 1 246 ? -16.363 -9.02 -2.151 1 95.64 246 SER B CA 1
ATOM 4181 C C . SER B 1 246 ? -16.024 -7.533 -2.147 1 95.64 246 SER B C 1
ATOM 4183 O O . SER B 1 246 ? -15.267 -7.065 -1.295 1 95.64 246 SER B O 1
ATOM 4185 N N . VAL B 1 247 ? -16.588 -6.807 -3.068 1 95.97 247 VAL B N 1
ATOM 4186 C CA . VAL B 1 247 ? -16.421 -5.357 -3.076 1 95.97 247 VAL B CA 1
ATOM 4187 C C . VAL B 1 247 ? -16.958 -4.768 -1.774 1 95.97 247 VAL B C 1
ATOM 4189 O O . VAL B 1 247 ? -16.34 -3.876 -1.188 1 95.97 247 VAL B O 1
ATOM 4192 N N . ASP B 1 248 ? -18.068 -5.276 -1.331 1 96.47 248 ASP B N 1
ATOM 4193 C CA . ASP B 1 248 ? -18.645 -4.802 -0.077 1 96.47 248 ASP B CA 1
ATOM 4194 C C . ASP B 1 248 ? -17.697 -5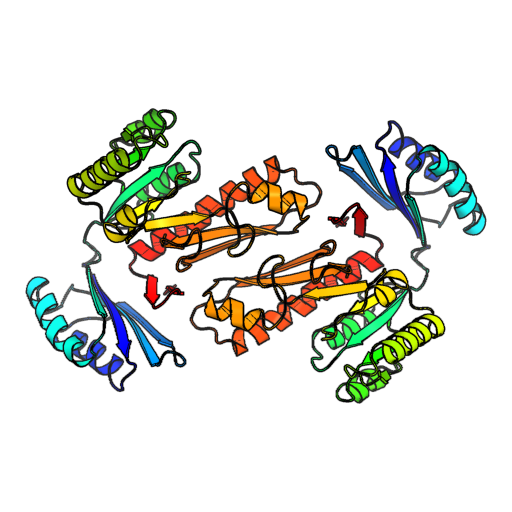.052 1.094 1 96.47 248 ASP B C 1
ATOM 4196 O O . ASP B 1 248 ? -17.627 -4.248 2.025 1 96.47 248 ASP B O 1
ATOM 4200 N N . ASP B 1 249 ? -17.011 -6.177 1.018 1 96.86 249 ASP B N 1
ATOM 4201 C CA . ASP B 1 249 ? -16.022 -6.473 2.05 1 96.86 249 ASP B CA 1
ATOM 4202 C C . ASP B 1 249 ? -14.868 -5.474 2.007 1 96.86 249 ASP B C 1
ATOM 4204 O O . ASP B 1 249 ? -14.382 -5.035 3.051 1 96.86 249 ASP B O 1
ATOM 4208 N N . LEU B 1 250 ? -14.421 -5.199 0.756 1 97.13 250 LEU B N 1
ATOM 4209 C CA . LE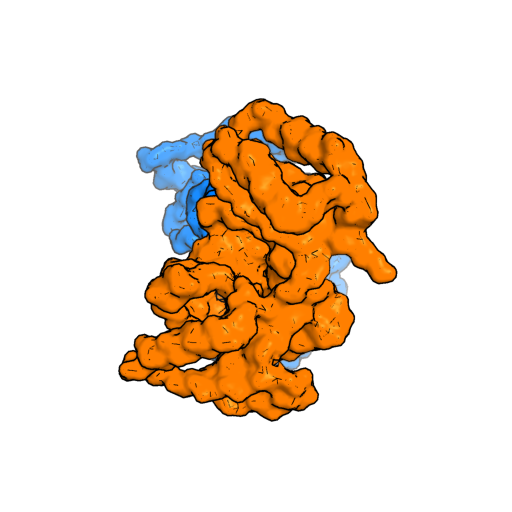U B 1 250 ? -13.352 -4.216 0.617 1 97.13 250 LEU B CA 1
ATOM 4210 C C . LEU B 1 250 ? -13.774 -2.869 1.194 1 97.13 250 LEU B C 1
ATOM 4212 O O . LEU B 1 250 ? -12.991 -2.211 1.882 1 97.13 250 LEU B O 1
ATOM 4216 N N . VAL B 1 251 ? -15.005 -2.466 0.91 1 96.19 251 VAL B N 1
ATOM 4217 C CA . VAL B 1 251 ? -15.536 -1.204 1.414 1 96.19 251 VAL B CA 1
ATOM 4218 C C . VAL B 1 251 ? -15.561 -1.227 2.941 1 96.19 251 VAL B C 1
ATOM 4220 O O . VAL B 1 251 ? -15.14 -0.266 3.589 1 96.19 251 VAL B O 1
ATOM 4223 N N . ARG B 1 252 ? -16.03 -2.304 3.499 1 96.61 252 ARG B N 1
ATOM 4224 C CA . ARG B 1 252 ? -16.102 -2.441 4.95 1 96.61 252 ARG B CA 1
ATOM 4225 C C . ARG B 1 252 ? -14.716 -2.348 5.579 1 96.61 252 ARG B C 1
ATOM 4227 O O . ARG B 1 252 ? -14.508 -1.584 6.525 1 96.61 252 ARG B O 1
ATOM 4234 N N . LYS B 1 253 ? -13.762 -3.114 5.106 1 96.96 253 LYS B N 1
ATOM 4235 C CA . LYS B 1 253 ? -12.389 -3.073 5.6 1 96.96 253 LYS B CA 1
ATOM 4236 C C . LYS B 1 253 ? -11.772 -1.693 5.395 1 96.96 253 LYS B C 1
ATOM 4238 O O . LYS B 1 253 ? -11.042 -1.199 6.257 1 96.96 253 LYS B O 1
ATOM 4243 N N . GLY B 1 254 ? -12.071 -1.122 4.241 1 96.35 254 GLY B N 1
ATOM 4244 C CA . GLY B 1 254 ? -11.586 0.209 3.913 1 96.35 254 GLY B CA 1
ATOM 4245 C C . GLY B 1 254 ? -12.045 1.27 4.895 1 96.35 254 GLY B C 1
ATOM 4246 O O . GLY B 1 254 ? -11.277 2.164 5.256 1 96.35 254 GLY B O 1
ATOM 4247 N N . LYS B 1 255 ? -13.293 1.176 5.33 1 96.77 255 LYS B N 1
ATOM 4248 C CA . LYS B 1 255 ? -13.825 2.14 6.289 1 96.77 255 LYS B CA 1
ATOM 4249 C C . LYS B 1 255 ? -13.006 2.144 7.577 1 96.77 255 LYS B C 1
ATOM 4251 O O . LYS B 1 255 ? -12.748 3.203 8.152 1 96.77 255 LYS B O 1
ATOM 4256 N N . ASP B 1 256 ? -12.56 1.024 7.963 1 96.39 256 ASP B N 1
ATOM 4257 C CA . ASP B 1 256 ? -11.752 0.924 9.174 1 96.39 256 ASP B CA 1
ATOM 4258 C C . ASP B 1 256 ? -10.405 1.62 8.995 1 96.39 256 ASP B C 1
ATOM 4260 O O . ASP B 1 256 ? -9.965 2.368 9.87 1 96.39 256 ASP B O 1
ATOM 4264 N N . VAL B 1 257 ? -9.821 1.391 7.892 1 97.33 257 VAL B N 1
ATOM 4265 C CA . VAL B 1 257 ? -8.501 1.952 7.622 1 97.33 257 VAL B CA 1
ATOM 4266 C C . VAL B 1 257 ? -8.613 3.461 7.419 1 97.33 257 VAL B C 1
ATOM 4268 O O . VAL B 1 257 ? -7.76 4.221 7.883 1 97.33 257 VAL B O 1
ATOM 4271 N N . GLU B 1 258 ? -9.656 3.869 6.796 1 97.9 258 GLU B N 1
ATOM 4272 C CA . GLU B 1 258 ? -9.866 5.286 6.514 1 97.9 258 GLU B CA 1
ATOM 4273 C C . GLU B 1 258 ? -9.996 6.092 7.804 1 97.9 258 GLU B C 1
ATOM 4275 O O . GLU B 1 258 ? -9.382 7.152 7.945 1 97.9 258 GLU B O 1
ATOM 4280 N N . ARG B 1 259 ? -10.759 5.598 8.726 1 97.21 259 ARG B N 1
ATOM 4281 C CA . ARG B 1 259 ? -10.962 6.312 9.982 1 97.21 259 ARG B CA 1
ATOM 4282 C C . ARG B 1 259 ? -9.651 6.458 10.747 1 97.21 259 ARG B C 1
ATOM 4284 O O . ARG B 1 259 ? -9.346 7.534 11.266 1 97.21 259 ARG B O 1
ATOM 4291 N N . THR B 1 260 ? -8.944 5.399 10.743 1 97.15 260 THR B N 1
ATOM 4292 C CA . THR B 1 260 ? -7.696 5.383 11.497 1 97.15 260 THR B CA 1
ATOM 4293 C C . THR B 1 260 ? -6.672 6.324 10.869 1 97.15 260 THR B C 1
ATOM 4295 O O . THR B 1 260 ? -6.03 7.109 11.569 1 97.15 260 THR B O 1
ATOM 4298 N N . VAL B 1 261 ? -6.579 6.267 9.579 1 98.45 261 VAL B N 1
ATOM 4299 C CA . VAL B 1 261 ? -5.592 7.055 8.849 1 98.45 261 VAL B CA 1
ATOM 4300 C C . VAL B 1 261 ? -5.928 8.54 8.965 1 98.45 261 VAL B C 1
ATOM 4302 O O . VAL B 1 261 ? -5.053 9.361 9.25 1 98.45 261 VAL B O 1
ATOM 4305 N N . LEU B 1 262 ? -7.168 8.853 8.78 1 98.47 262 LEU B N 1
ATOM 4306 C CA . LEU B 1 262 ? -7.578 10.25 8.874 1 98.47 262 LEU B CA 1
ATOM 4307 C C . LEU B 1 262 ? -7.409 10.771 10.297 1 98.47 262 LEU B C 1
ATOM 4309 O O . LEU B 1 262 ? -6.894 11.873 10.501 1 98.47 262 LEU B O 1
ATOM 4313 N N . GLY B 1 263 ? -7.848 9.995 11.247 1 97.32 263 GLY B N 1
ATOM 4314 C CA . GLY B 1 263 ? -7.688 10.389 12.638 1 97.32 263 GLY B CA 1
ATOM 4315 C C . GLY B 1 263 ? -6.25 10.693 13.01 1 97.32 263 GLY B C 1
ATOM 4316 O O . GLY B 1 263 ? -5.972 11.699 13.666 1 97.32 263 GLY B O 1
ATOM 4317 N N . ARG B 1 264 ? -5.363 9.846 12.578 1 97.08 264 ARG B N 1
ATOM 4318 C CA . ARG B 1 264 ? -3.948 10.036 12.88 1 97.08 264 ARG B CA 1
ATOM 4319 C C . ARG B 1 264 ? -3.406 11.287 12.197 1 97.08 264 ARG B C 1
ATOM 4321 O O . ARG B 1 264 ? -2.663 12.06 12.806 1 97.08 264 ARG B O 1
ATOM 4328 N N . ALA B 1 265 ? -3.781 11.443 10.941 1 98.18 265 ALA B N 1
ATOM 4329 C CA . ALA B 1 265 ? -3.308 12.603 10.192 1 98.18 265 ALA B CA 1
ATOM 4330 C C . ALA B 1 265 ? -3.763 13.904 10.848 1 98.18 265 ALA B C 1
ATOM 4332 O O . ALA B 1 265 ? -2.969 14.832 11.018 1 98.18 265 ALA B O 1
ATOM 4333 N N . VAL B 1 266 ? -5.004 13.946 11.221 1 97.82 266 VAL B N 1
ATOM 4334 C CA . VAL B 1 266 ? -5.571 15.137 11.844 1 97.82 266 VAL B CA 1
ATOM 4335 C C . VAL B 1 266 ? -4.887 15.394 13.185 1 97.82 266 VAL B C 1
ATOM 4337 O O . VAL B 1 266 ? -4.505 16.527 13.487 1 97.82 266 VAL B O 1
ATOM 4340 N N . ARG B 1 267 ? -4.698 14.371 13.957 1 96.69 267 ARG B N 1
ATOM 4341 C CA . ARG B 1 267 ? -4.025 14.506 15.245 1 96.69 267 ARG B CA 1
ATOM 4342 C C . ARG B 1 267 ? -2.616 15.063 15.071 1 96.69 267 ARG B C 1
ATOM 4344 O O . ARG B 1 267 ? -2.215 15.985 15.784 1 96.69 267 ARG B O 1
ATOM 4351 N N . LEU B 1 268 ? -1.909 14.48 14.155 1 96.95 268 LEU B N 1
ATOM 4352 C CA . LEU B 1 268 ? -0.537 14.914 13.92 1 96.95 268 LEU B CA 1
ATOM 4353 C C . LEU B 1 268 ? -0.495 16.379 13.498 1 96.95 268 LEU B C 1
ATOM 4355 O O . LEU B 1 268 ? 0.364 17.137 13.954 1 96.95 268 LEU B O 1
ATOM 4359 N N . HIS B 1 269 ? -1.411 16.756 12.669 1 97.19 269 HIS B N 1
ATOM 4360 C CA . HIS B 1 269 ? -1.48 18.145 12.23 1 97.19 269 HIS B CA 1
ATOM 4361 C C . HIS B 1 269 ? -1.787 19.077 13.397 1 97.19 269 HIS B C 1
ATOM 4363 O O . HIS B 1 269 ? -1.134 20.11 13.561 1 97.19 269 HIS B O 1
ATOM 4369 N N . LEU B 1 270 ? -2.707 18.706 14.199 1 95.87 270 LEU B N 1
ATOM 4370 C CA . LEU B 1 270 ? -3.162 19.557 15.293 1 95.87 270 LEU B CA 1
ATOM 4371 C C . LEU B 1 270 ? -2.103 19.652 16.386 1 95.87 270 LEU B C 1
ATOM 4373 O O . LEU B 1 270 ? -2.052 20.639 17.123 1 95.87 270 LEU B O 1
ATOM 4377 N N . LEU B 1 271 ? -1.298 18.697 16.445 1 95.24 271 LEU B N 1
ATOM 4378 C CA . LEU B 1 271 ? -0.191 18.725 17.396 1 95.24 271 LEU B CA 1
ATOM 4379 C C . LEU B 1 271 ? 1.01 19.459 16.81 1 95.24 271 LEU B C 1
ATOM 4381 O O . LEU B 1 271 ? 2.084 19.482 17.416 1 95.24 271 LEU B O 1
ATOM 4385 N N . ARG B 1 272 ? 0.833 20.029 15.649 1 96.72 272 ARG B N 1
ATOM 4386 C CA . ARG B 1 272 ? 1.871 20.789 14.96 1 96.72 272 ARG B CA 1
ATOM 4387 C C . ARG B 1 272 ? 3.09 19.917 14.674 1 96.72 272 ARG B C 1
ATOM 4389 O O . ARG B 1 272 ? 4.226 20.334 14.906 1 96.72 272 ARG B O 1
ATOM 4396 N N . ARG B 1 273 ? 2.766 18.717 14.094 1 97.3 273 ARG B N 1
ATOM 4397 C CA . ARG B 1 273 ? 3.842 17.77 13.822 1 97.3 273 ARG B CA 1
ATOM 4398 C C . ARG B 1 273 ? 3.97 17.5 12.327 1 97.3 273 ARG B C 1
ATOM 4400 O O . ARG B 1 273 ? 4.674 16.576 11.915 1 97.3 273 ARG B O 1
ATOM 4407 N N . VAL B 1 274 ? 3.308 18.286 11.538 1 97.85 274 VAL B N 1
ATOM 4408 C CA . VAL B 1 274 ? 3.358 18.136 10.088 1 97.85 274 VAL B CA 1
ATOM 4409 C C . VAL B 1 274 ? 3.857 19.431 9.451 1 97.85 274 VAL B C 1
ATOM 4411 O O . VAL B 1 274 ? 3.323 20.509 9.723 1 97.85 274 VAL B O 1
ATOM 4414 N N . LEU B 1 275 ? 4.856 19.348 8.684 1 97.46 275 LEU B N 1
ATOM 4415 C CA . LEU B 1 275 ? 5.381 20.481 7.93 1 97.46 275 LEU B CA 1
ATOM 4416 C C . LEU B 1 275 ? 5.422 20.169 6.438 1 97.46 275 LEU B C 1
ATOM 4418 O O . LEU B 1 275 ? 6.029 19.18 6.022 1 97.46 275 LEU B O 1
ATOM 4422 N N . THR B 1 276 ? 4.74 21.001 5.652 1 96.83 276 THR B N 1
ATOM 4423 C CA . THR B 1 276 ? 4.719 20.809 4.206 1 96.83 276 THR B CA 1
ATOM 4424 C C . THR B 1 276 ? 5.904 21.511 3.55 1 96.83 276 THR B C 1
ATOM 4426 O O . THR B 1 276 ? 6.294 22.604 3.966 1 96.83 276 THR B O 1
ATOM 4429 N N . TYR B 1 277 ? 6.536 20.918 2.596 1 94.75 277 TYR B N 1
ATOM 4430 C CA . TYR B 1 277 ? 7.578 21.494 1.752 1 94.75 277 TYR B CA 1
ATOM 4431 C C . TYR B 1 277 ? 7.568 20.86 0.366 1 94.75 277 TYR B C 1
ATOM 4433 O O . TYR B 1 277 ? 7.639 19.636 0.236 1 94.75 277 TYR B O 1
ATOM 4441 N N . GLY B 1 278 ? 7.357 21.682 -0.623 1 92.37 278 GLY B N 1
ATOM 4442 C CA . GLY B 1 278 ? 7.052 21.11 -1.924 1 92.37 278 GLY B CA 1
ATOM 4443 C C . GLY B 1 278 ? 5.764 20.309 -1.937 1 92.37 278 GLY B C 1
ATOM 4444 O O . GLY B 1 278 ? 4.72 20.795 -1.497 1 92.37 278 GLY B O 1
ATOM 4445 N N . ASN B 1 279 ? 5.77 19.151 -2.494 1 95.16 279 ASN B N 1
ATOM 4446 C CA . ASN B 1 279 ? 4.598 18.282 -2.487 1 95.16 279 ASN B CA 1
ATOM 4447 C C . ASN B 1 279 ? 4.781 17.102 -1.537 1 95.16 279 ASN B C 1
ATOM 4449 O O . ASN B 1 279 ? 4.384 15.979 -1.851 1 95.16 279 ASN B O 1
ATOM 4453 N N . LYS B 1 280 ? 5.497 17.45 -0.439 1 96.61 280 LYS B N 1
ATOM 4454 C CA . LYS B 1 280 ? 5.76 16.443 0.584 1 96.61 280 LYS B CA 1
ATOM 4455 C C . LYS B 1 280 ? 5.517 17.003 1.983 1 96.61 280 LYS B C 1
ATOM 4457 O O . LYS B 1 280 ? 5.306 18.206 2.147 1 96.61 280 LYS B O 1
ATOM 4462 N N . THR B 1 281 ? 5.541 16.031 2.877 1 98.05 281 THR B N 1
ATOM 4463 C CA . THR B 1 281 ? 5.477 16.45 4.272 1 98.05 281 THR B CA 1
ATOM 4464 C C . THR B 1 281 ? 6.614 15.826 5.077 1 98.05 281 THR B C 1
ATOM 4466 O O . THR B 1 281 ? 7.027 14.697 4.805 1 98.05 281 THR B O 1
ATOM 4469 N N . VAL B 1 282 ? 7.085 16.548 6.042 1 97.31 282 VAL B N 1
ATOM 4470 C CA . VAL B 1 282 ? 7.777 15.974 7.191 1 97.31 282 VAL B CA 1
ATOM 4471 C C . VAL B 1 282 ? 6.782 15.721 8.321 1 97.31 282 VAL B C 1
ATOM 4473 O O . VAL B 1 282 ? 5.991 16.601 8.669 1 97.31 282 VAL B O 1
ATOM 4476 N N . VAL B 1 283 ? 6.756 14.557 8.799 1 97.76 283 VAL B N 1
ATOM 4477 C CA . VAL B 1 283 ? 5.923 14.223 9.95 1 97.76 283 VAL B CA 1
ATOM 4478 C C . VAL B 1 283 ? 6.807 13.896 11.151 1 97.76 283 VAL B C 1
ATOM 4480 O O . VAL B 1 283 ? 7.535 12.9 11.141 1 97.76 283 VAL B O 1
ATOM 4483 N N . PHE B 1 284 ? 6.728 14.773 12.131 1 94.33 284 PHE B N 1
ATOM 4484 C CA . PHE B 1 284 ? 7.538 14.608 13.332 1 94.33 284 PHE B CA 1
ATOM 4485 C C . PHE B 1 284 ? 6.857 13.668 14.319 1 94.33 284 PHE B C 1
ATOM 4487 O O . PHE B 1 284 ? 5.924 14.065 15.021 1 94.33 284 PHE B O 1
ATOM 4494 N N . ALA B 1 285 ? 7.026 12.426 14.191 1 76.56 285 ALA B N 1
ATOM 4495 C CA . ALA B 1 285 ? 6.343 11.41 14.988 1 76.56 285 ALA B CA 1
ATOM 4496 C C . ALA B 1 285 ? 6.939 11.321 16.39 1 76.56 285 ALA B C 1
ATOM 4498 O O . ALA B 1 285 ? 8.114 11.637 16.593 1 76.56 285 ALA B O 1
#

Foldseek 3Di:
DQFKKKKKWWKFAQDPCLVVLVVVVCVVQVKAWDDKDWDADVVVRMITIMTMIGCPRGNDDPVVVVVVVCVSCVVRVTDMDMDMQQAAAEEEEEAEADCLLVVLLLVCVVVCVFPRYDHAEYEYCDCNCVVVQVVSVHHYYHQHDDPVCNVVSLVVVLVVCVVSVHDAYEYRHNQDADAQVSCVSPQRYKYKDLFDPPQQFDPDSLVVCLVVFDQKTKMWIAGDHNPGPQAATQFMDMDTDHNVADSVNSVVVSSVRRNVGSNVSVSQVSVVQWDDDDRYIGGND/DQFKKKKKWWKFAQDPCLVVLVVVVCVVQVKAWDDKDWDADVVVRMITIMTMIGCPRGNDDPVVVVVVVCVSCVVRVTDMDMDMQQAAAEEEEEAEADCLLVVLLLVCVVVCVFPRYDHAEYEYCDCNCVVVQVVSVHHYYHQHDDPVCNVVSLVVVLVVCVVSVHDAYEYRHNQDADAQVSCVSPQRYKYKDLFDPPQQFDPDSLVVCLVVFDQKGKMWIAGDHNPGPQAATQFMDMDTDHNVADSVNSVVVSSVRRNVGSNVSVSQVSVVQWDDDDRYIGGND

Secondary structure (DSSP, 8-state):
----EEEEEEEEE--TTHHHHHHHHHHHTT-EEEEEEEEEETTTTEEEEEEEEE-TT-SS-HHHHHHHHHHHHGGG-SEEEEEETTS-EEEEEEE-S--HHHHHHHHHHHTTSSTTEEEEEEEESSSTTHHHHHTTT--EEE----TTTHHHHHHHHHHHHHHTT-SEEEESS--SPPPHHHHHH---EEEEESSSTTTT-SS-HHHHHHHHT-SEEEEEEEE--SSTT-SPEEEEEEEE--TT--HHHHHHHHHHHHHHHHHHHHHHHHTT-EEEETTEEEE--/----EEEEEEEEE--TTHHHHHHHHHHHTT-EEEEEEEEEETTTTEEEEEEEEE-TT-SS-HHHHHHHHHHHHGGG-SEEEEEETTS-EEEEEEE-S--HHHHHHHHHHHTTSSTTEEEEEEEESSSTTHHHHHTTT--EEE----TTTHHHHHHHHHHHHHHTT-SEEEESS--SPPPHHHHHH---EEEEESSSTTTT-SS-HHHHHHHHT-SEEEEEEEE--SSTT-S-EEEEEEEE--TT--HHHHHHHHHHHHHHHHHHHHHHHHTT-EEEETTEEEE--

Sequence (570 aa):
MTTANAILLIVCPDVAGIVASLSSFVLQHDGNLVDVDFHTDREQKLFLGRLEWSLASFALNRQDLQSALATLCDPYNGRWQLHFSDTPQRIALFVSKQDHCLLDLLHRTTFKDIPNAEIVVVISNHHGLQAKVQAHGIPFHVLTITKENKAQIEADQLALLKEYNVDLLVLAKYMQILSPTFLSTFPNTINIHHSFLPAFVGAKPYHQAHARGVKIIGATAHFATVELDAGPIIEQEVVRVSHRDSVDDLVRKGKDVERTVLGRAVRLHLLRRVLTYGNKTVVFAMTTANAILLIVCPDVAGIVASLSSFVLQHDGNLVDVDFHTDREQKLFLGRLEWSLASFALNRQDLQSALATLCDPYNGRWQLHFSDTPQRIALFVSKQDHCLLDLLHRTTFKDIPNAEIVVVISNHHGLQAKVQAHGIPFHVLTITKENKAQIEADQLALLKEYNVDLLVLAKYMQILSPTFLSTFPNTINIHHSFLPAFVGAKPYHQAHARGVKIIGATAHFATVELDAGPIIEQEVVRVSHRDSVDDLVRKGKDVERTVLGRAVRLHLLRRVLTYGNKTVVFA

pLDDT: mean 95.51, std 5.0, range [43.15, 98.9]

Organism: Spizellomyces punctatus (strain DAOM BR117) (NCBI:txid645134)

Radius of gyration: 29.34 Å; Cα contacts (8 Å, |Δi|>4): 1126; chains: 2; bounding box: 60×87×67 Å

Nearest PDB structures (foldseek):
  3o1l-assembly1_A  TM=9.762E-01  e=1.382E-40  Pseudomonas syringae pv. tomato
  3nrb-assembly1_C  TM=9.255E-01  e=1.383E-37  Pseudomonas putida KT2440
  3lou-assembly1_A  TM=9.462E-01  e=3.886E-37  Burkholderia mallei ATCC 23344
  3n0v-assembly1_D  TM=9.390E-01  e=1.384E-34  Pseudomonas putida KT2440
  3n0v-assembly1_C  TM=9.389E-01  e=7.417E-34  Pseudomonas putida KT2440

InterPro domains:
  IPR002376 Formyl transferase, N-terminal [PF00551] (90-265)
  IPR004810 Formyltetrahydrofolate deformylase [MF_01927] (3-284)
  IPR004810 Formyltetrahydrofolate deformylase [NF004684] (3-284)
  IPR004810 Formyltetrahydrofolate deformylase [PR01575] (8-34)
  IPR004810 Formyltetrahydrofolate deformylase [PR01575] (40-52)
  IPR004810 Formyltetrahydrofolate deformylase [PR01575] (90-112)
  IPR004810 Formyltetrahydrofolate deformylase [PR01575] (236-258)
  IPR004810 Formyltetrahydrofolate deformylase [PR01575] (258-283)
  IPR004810 Formyltetrahydrofolate deformylase [PTHR42706] (4-284)
  IPR004810 Formyltetrahydrofolate deformylase [TIGR00655] (7-284)
  IPR036477 Formyl transferase, N-terminal domain superfamily [SSF53328] (90-284)
  IPR041729 Formyltetrahydrofolate deformylase, C-terminal hydrolase domain [cd08648] (89-284)
  IPR044074 Formyltetrahydrofolate deformylase, ACT domain [cd04875] (7-80)
  IPR045865 ACT-like domain [SSF55021] (6-86)